Protein AF-0000000072901890 (afdb_homodimer)

Radius of gyration: 28.2 Å; Cα contacts (8 Å, |Δi|>4): 1320; chains: 2; bounding box: 68×87×71 Å

Sequence (674 aa):
MKHTIYDIARVAQVSKSTVSRVLNNQTNISDEARYRVLKAIEELDYQPNKLARALSVGFDAILIVSRSSKTTENNPFFSEIINIISTKAEEENFDVILQNSKNSKDEVKKCITKIREKMIKGIIMLSSPVNEDFFQQLDVFNIPIVVIGKVEGSYTNIYSVDTNNYQDSYELTKYLIEQGHRDIACFHSPLEYHVSIDRLEGYKGCMKDNNLPLHNDWIINSGFNVDSAFNAAKKLLLSDHRPSAVFATDDLKVLSIYKAAADIGITIPADLSIVGYSNSSFSPYLSPSLTSVEIPVKKLGDIGTDILFKKIKGDKSLVISKVVTTERIINNSVKTIMKHTIYDIARVAQVSKSTVSRVLNNQTNISDEARYRVLKAIEELDYQPNKLARALSVGFDAILIVSRSSKTTENNPFFSEIINIISTKAEEENFDVILQNSKNSKDEVKKCITKIREKMIKGIIMLSSPVNEDFFQQLDVFNIPIVVIGKVEGSYTNIYSVDTNNYQDSYELTKYLIEQGHRDIACFHSPLEYHVSIDR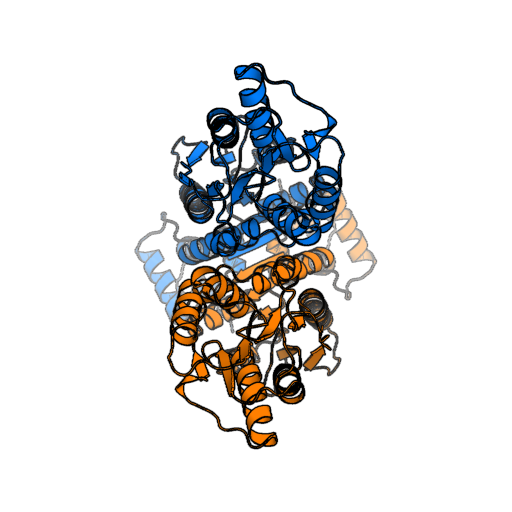LEGYKGCMKDNNLPLHNDWIINSGFNVDSAFNAAKKLLLSDHRPSAVFATDDLKVLSIYKAAADIGITIPADLSIVGYSNSSFSPYLSPSLTSVEIPVKKLGDIGTDILFKKIKGDKSLVISKVVTTERIINNSVKTI

Solvent-accessible surface area (backbone atoms only — not comparable to full-atom values): 34857 Å² total; per-residue (Å²): 132,85,62,46,64,63,51,34,10,61,70,34,69,45,50,54,67,54,40,52,35,48,76,62,67,48,78,92,57,57,69,67,57,45,49,35,38,53,50,27,30,60,75,59,63,48,65,80,47,55,48,64,45,28,67,73,74,29,37,63,21,32,34,38,38,44,63,34,63,81,58,47,55,82,42,64,66,59,41,52,32,50,50,47,35,45,53,52,32,47,76,70,67,27,44,34,33,56,42,70,27,92,42,71,68,61,38,48,53,50,51,48,49,36,47,74,39,28,49,35,51,32,37,38,28,64,57,27,52,64,73,52,62,63,53,63,70,48,42,78,40,97,44,39,31,26,26,48,25,67,70,87,75,89,60,88,28,52,30,26,30,30,60,59,42,31,59,54,29,20,51,55,47,44,49,45,40,75,31,48,51,70,47,66,27,35,43,35,44,63,74,60,28,41,66,38,44,31,28,49,46,11,38,51,50,39,35,51,77,67,75,37,82,83,51,71,88,34,58,34,75,25,49,64,42,61,67,49,19,25,54,47,33,39,53,48,70,70,38,92,81,49,48,52,27,37,40,19,68,34,44,61,45,42,49,18,39,54,35,32,27,59,75,72,69,50,46,59,18,85,62,32,17,41,36,31,32,34,39,85,77,51,47,78,61,43,82,48,38,60,20,25,39,47,61,58,50,68,58,51,25,51,52,39,46,48,52,40,51,42,41,60,73,60,52,77,72,78,78,42,69,46,73,47,86,73,51,77,44,88,51,51,12,58,54,75,96,131,86,63,45,63,62,48,35,10,60,70,32,70,48,52,56,64,55,40,51,36,50,77,63,68,48,78,94,59,56,69,66,56,45,50,35,37,53,51,28,29,60,75,58,63,46,65,81,47,54,47,65,45,28,66,74,74,29,38,62,20,33,34,39,38,45,61,34,62,81,58,45,53,83,40,64,64,60,39,52,31,50,50,48,38,47,53,52,32,45,75,70,67,27,43,34,32,56,40,70,26,92,44,71,69,61,38,47,52,52,50,50,51,35,48,74,41,28,49,36,50,31,37,39,28,63,56,26,52,64,73,53,62,62,53,63,68,48,42,78,41,99,44,38,31,25,27,47,25,68,71,88,75,90,59,88,28,52,29,27,30,29,58,58,43,32,58,53,28,20,52,53,46,45,49,45,41,75,31,49,51,68,47,66,27,35,43,35,45,64,75,59,28,41,66,38,43,32,28,50,46,12,38,51,49,37,36,52,76,68,74,40,83,83,50,73,89,33,58,35,74,24,48,63,42,61,68,49,20,26,53,47,33,40,54,48,70,69,39,92,80,50,48,52,27,37,39,19,68,34,43,61,44,42,49,18,40,54,36,34,26,61,74,72,69,50,46,59,19,85,60,33,18,41,36,31,31,34,39,86,77,51,46,79,61,42,84,50,38,60,21,25,37,46,62,58,52,66,58,52,25,52,52,40,47,48,53,39,51,42,41,61,71,61,54,77,72,78,79,41,68,45,75,48,87,73,52,78,43,87,52,52,12,57,54,76,97

Organism: NCBI:txid1402861

Nearest PDB structures (foldseek):
  2pue-assembly1_A  TM=8.279E-01  e=1.540E-29  Escherichia coli
  1jft-assembly1_A-2  TM=8.260E-01  e=2.325E-29  Escherichia coli
  1qpz-assembly1_A  TM=8.273E-01  e=9.553E-29  Escherichia coli
  5ysz-assembly1_A-2  TM=7.571E-01  e=3.651E-26  Thermobifida fusca YX
  3k4h-assembly1_A  TM=9.153E-01  e=4.001E-22  Bacillus cytotoxicus NVH 391-98

pLDDT: mean 88.38, std 10.91, range [44.84, 98.88]

Secondary structure (DSSP, 8-state):
----HHHHHHHHTS-HHHHHHHHTT-S-S-HHHHHHHHHHHHHHT----HHHHHHHH---EEEEEE--HHHHTT-HHHHHHHHHHHHHHHHTT-EEEEEE-SSHHHHHHHHHHHHHTT--SEEEES--BS-THHHHHHTTSSS-EEEES---S--SSEEEEEE-HHHHHHHHHHHHHHTT---EEEEE--TTBHHHHHHHHHHHHHHHHTT----GGGEEE--SSHHHHHHHHHHHHHSSS--SEEEESSHHHHHHHHHHHHHHTPPTTTT-EEEEEE-TTTGGG-SSPPEEEEP-HHHHHHHHHHHHHHHHTT------EEEE--EEE--SS----/----HHHHHHHHTS-HHHHHHHHTT-SSS-HHHHHHHHHHHHHHT----HHHHHHHH---EEEEEE--HHHHTT-HHHHHHHHHHHHHHHHTT-EEEEEE-SSHHHHHHHHHHHHHTT--SEEEES--BS-THHHHHHTTSSS-EEEES---S--SSEEEEEE-HHHHHHHHHHHHHHTT---EEEEE--TTBHHHHHHHHHHHHHHHHTT----GGGEEE--SSHHHHHHHHHHHHHSSS--SEEEESSHHHHHHHHHHHHHHTPPTTTT-EEEEEE-TTTGGG-SSPPEEEEP-HHHHHHHHHHHHHHHHTT------EEEE--EEE--SS----

Structure (mmCIF, N/CA/C/O backbone):
data_AF-0000000072901890-model_v1
#
loop_
_entity.id
_entity.type
_entity.pdbx_description
1 polymer 'LacI family transcriptional regulator'
#
loop_
_atom_site.group_PDB
_atom_site.id
_atom_site.type_symbol
_atom_site.label_atom_id
_atom_site.label_alt_id
_atom_site.label_comp_id
_atom_site.label_asym_id
_atom_site.label_entity_id
_atom_site.label_seq_id
_atom_site.pdbx_PDB_ins_code
_atom_site.Cartn_x
_atom_site.Cartn_y
_atom_site.Cartn_z
_atom_site.occupancy
_atom_site.B_iso_or_equiv
_atom_site.auth_seq_id
_atom_site.auth_comp_id
_atom_site.auth_asym_id
_atom_site.auth_atom_id
_atom_site.pdbx_PDB_model_num
ATOM 1 N N . MET A 1 1 ? -18.219 30.75 24.922 1 44.97 1 MET A N 1
ATOM 2 C CA . MET A 1 1 ? -17.047 31.547 24.547 1 44.97 1 MET A CA 1
ATOM 3 C C . MET A 1 1 ? -15.758 30.75 24.734 1 44.97 1 MET A C 1
ATOM 5 O O . MET A 1 1 ? -15.547 30.141 25.781 1 44.97 1 MET A O 1
ATOM 9 N N . LYS A 1 2 ? -15.023 30.359 23.641 1 60 2 LYS A N 1
ATOM 10 C CA . LYS A 1 2 ? -13.828 29.547 23.812 1 60 2 LYS A CA 1
ATOM 11 C C . LYS A 1 2 ? -12.703 30.328 24.484 1 60 2 LYS A C 1
ATOM 13 O O . LYS A 1 2 ? -12.414 31.453 24.078 1 60 2 LYS A O 1
ATOM 18 N N . HIS A 1 3 ? -12.297 29.844 25.641 1 69.19 3 HIS A N 1
ATOM 19 C CA . HIS A 1 3 ? -11.273 30.516 26.422 1 69.19 3 HIS A CA 1
ATOM 20 C C . HIS A 1 3 ? -9.953 30.578 25.656 1 69.19 3 HIS A C 1
ATOM 22 O O . HIS A 1 3 ? -9.609 29.656 24.922 1 69.19 3 HIS A O 1
ATOM 28 N N . THR A 1 4 ? -9.438 31.734 25.578 1 72.31 4 THR A N 1
ATOM 29 C CA . THR A 1 4 ? -8.148 31.969 24.938 1 72.31 4 THR A CA 1
ATOM 30 C C . THR A 1 4 ? -7.027 31.953 25.969 1 72.31 4 THR A C 1
ATOM 32 O O . THR A 1 4 ? -7.285 31.859 27.172 1 72.31 4 THR A O 1
ATOM 35 N N . ILE A 1 5 ? -5.887 32.062 25.391 1 79.56 5 ILE A N 1
ATOM 36 C CA . ILE A 1 5 ? -4.727 32.094 26.281 1 79.56 5 ILE A CA 1
ATOM 37 C C . ILE A 1 5 ? -4.816 33.344 27.172 1 79.56 5 ILE A C 1
ATOM 39 O O . ILE A 1 5 ? -4.309 33.344 28.297 1 79.56 5 ILE A O 1
ATOM 43 N N . TYR A 1 6 ? -5.508 34.344 26.688 1 80.69 6 TYR A N 1
ATOM 44 C CA . TYR A 1 6 ? -5.688 35.562 27.469 1 80.69 6 TYR A CA 1
ATOM 45 C C . TYR A 1 6 ? -6.594 35.312 28.656 1 80.69 6 TYR A C 1
ATOM 47 O O . TYR A 1 6 ? -6.348 35.844 29.75 1 80.69 6 TYR A O 1
ATOM 55 N N . ASP A 1 7 ? -7.504 34.469 28.406 1 84.06 7 ASP A N 1
ATOM 56 C CA . ASP A 1 7 ? -8.414 34.156 29.5 1 84.06 7 ASP A CA 1
ATOM 57 C C . ASP A 1 7 ? -7.695 33.344 30.594 1 84.06 7 ASP A C 1
ATOM 59 O O . ASP A 1 7 ? -7.918 33.594 31.781 1 84.06 7 ASP A O 1
ATOM 63 N N . ILE A 1 8 ? -6.883 32.469 30.094 1 86.5 8 ILE A N 1
ATOM 64 C CA . ILE A 1 8 ? -6.082 31.719 31.047 1 86.5 8 ILE A CA 1
ATOM 65 C C . ILE A 1 8 ? -5.18 32.656 31.844 1 86.5 8 ILE A C 1
ATOM 67 O O . ILE A 1 8 ? -5.07 32.531 33.062 1 86.5 8 ILE A O 1
ATOM 71 N N . ALA A 1 9 ? -4.594 33.531 31.141 1 89.56 9 ALA A N 1
ATOM 72 C CA . ALA A 1 9 ? -3.693 34.5 31.781 1 89.56 9 ALA A CA 1
ATOM 73 C C . ALA A 1 9 ? -4.426 35.312 32.844 1 89.56 9 ALA A C 1
ATOM 75 O O . ALA A 1 9 ? -3.902 35.531 33.938 1 89.56 9 ALA A O 1
ATOM 76 N N . ARG A 1 10 ? -5.516 35.719 32.531 1 88.44 10 ARG A N 1
ATOM 77 C CA . ARG A 1 10 ? -6.336 36.5 33.438 1 88.44 10 ARG A CA 1
ATOM 78 C C . ARG A 1 10 ? -6.715 35.719 34.656 1 88.44 10 ARG A C 1
ATOM 80 O O . ARG A 1 10 ? -6.531 36.188 35.781 1 88.44 10 ARG A O 1
ATOM 87 N N . VAL A 1 11 ? -7.164 34.531 34.438 1 89.81 11 VAL A N 1
ATOM 88 C CA . VAL A 1 11 ? -7.641 33.688 35.531 1 89.81 11 VAL A CA 1
ATOM 89 C C . VAL A 1 11 ? -6.461 33.25 36.406 1 89.81 11 VAL A C 1
ATOM 91 O O . VAL A 1 11 ? -6.574 33.219 37.625 1 89.81 11 VAL A O 1
ATOM 94 N N . ALA A 1 12 ? -5.414 32.969 35.781 1 91.31 12 ALA A N 1
ATOM 95 C CA . ALA A 1 12 ? -4.219 32.5 36.469 1 91.31 12 ALA A CA 1
ATOM 96 C C . ALA A 1 12 ? -3.41 33.656 37.031 1 91.31 12 ALA A C 1
ATOM 98 O O . ALA A 1 12 ? -2.479 33.469 37.812 1 91.31 12 ALA A O 1
ATOM 99 N N . GLN A 1 13 ? -3.717 34.844 36.656 1 91.12 13 GLN A N 1
ATOM 100 C CA . GLN A 1 13 ? -3.029 36.062 37.062 1 91.12 13 GLN A CA 1
ATOM 101 C C . GLN A 1 13 ? -1.547 36 36.688 1 91.12 13 GLN A C 1
ATOM 103 O O . GLN A 1 13 ? -0.691 36.312 37.531 1 91.12 13 GLN A O 1
ATOM 108 N N . VAL A 1 14 ? -1.318 35.562 35.562 1 91.56 14 VAL A N 1
ATOM 109 C CA . VAL A 1 14 ? 0.028 35.562 35 1 91.56 14 VAL A CA 1
ATOM 110 C C . VAL A 1 14 ? 0.013 36.188 33.594 1 91.56 14 VAL A C 1
ATOM 112 O O . VAL A 1 14 ? -1.052 36.531 33.062 1 91.56 14 VAL A O 1
ATOM 115 N N . SER A 1 15 ? 1.17 36.5 33.125 1 85.62 15 SER A N 1
ATOM 116 C CA . SER A 1 15 ? 1.268 37.031 31.781 1 85.62 15 SER A CA 1
ATOM 117 C C . SER A 1 15 ? 0.903 36 30.734 1 85.62 15 SER A C 1
ATOM 119 O O . SER A 1 15 ? 0.959 34.781 31 1 85.62 15 SER A O 1
ATOM 121 N N . LYS A 1 16 ? 0.513 36.438 29.531 1 84.94 16 LYS A N 1
ATOM 122 C CA . LYS A 1 16 ? 0.258 35.562 28.391 1 84.94 16 LYS A CA 1
ATOM 123 C C . LYS A 1 16 ? 1.483 34.688 28.078 1 84.94 16 LYS A C 1
ATOM 125 O O . LYS A 1 16 ? 1.354 33.531 27.734 1 84.94 16 LYS A O 1
ATOM 130 N N . SER A 1 17 ? 2.633 35.344 28.312 1 80.56 17 SER A N 1
ATOM 131 C CA . SER A 1 17 ? 3.889 34.656 28.047 1 80.56 17 SER A CA 1
ATOM 132 C C . SER A 1 17 ? 4.082 33.469 29.016 1 80.56 17 SER A C 1
ATOM 134 O O . SER A 1 17 ? 4.543 32.406 28.625 1 80.56 17 SER A O 1
ATOM 136 N N . THR A 1 18 ? 3.713 33.719 30.172 1 84.38 18 THR A N 1
ATOM 137 C CA . THR A 1 18 ? 3.818 32.656 31.188 1 84.38 18 THR A CA 1
ATOM 138 C C . THR A 1 18 ? 2.873 31.516 30.859 1 84.38 18 THR A C 1
ATOM 140 O O . THR A 1 18 ? 3.25 30.344 30.984 1 84.38 18 THR A O 1
ATOM 143 N N . VAL A 1 19 ? 1.652 31.859 30.375 1 83.12 19 VAL A N 1
ATOM 144 C CA . VAL A 1 19 ? 0.687 30.828 29.984 1 83.12 19 VAL A CA 1
ATOM 145 C C . VAL A 1 19 ? 1.245 30.016 28.828 1 83.12 19 VAL A C 1
ATOM 147 O O . VAL A 1 19 ? 1.2 28.781 28.859 1 83.12 19 VAL A O 1
ATOM 150 N N . SER A 1 20 ? 1.784 30.672 27.922 1 75.94 20 SER A N 1
ATOM 151 C CA . SER A 1 20 ? 2.357 30.016 26.75 1 75.94 20 SER A CA 1
ATOM 152 C C . SER A 1 20 ? 3.486 29.078 27.156 1 75.94 20 SER A C 1
ATOM 154 O O . SER A 1 20 ? 3.561 27.938 26.656 1 75.94 20 SER A O 1
ATOM 156 N N . ARG A 1 21 ? 4.258 29.547 28.047 1 77 21 ARG A N 1
ATOM 157 C CA . ARG A 1 21 ? 5.395 28.75 28.5 1 77 21 ARG A CA 1
ATOM 158 C C . ARG A 1 21 ? 4.922 27.5 29.234 1 77 21 ARG A C 1
ATOM 160 O O . ARG A 1 21 ? 5.492 26.422 29.062 1 77 21 ARG A O 1
ATOM 167 N N . VAL A 1 22 ? 3.916 27.641 29.953 1 78.5 22 VAL A N 1
ATOM 168 C CA . VAL A 1 22 ? 3.365 26.5 30.703 1 78.5 22 VAL A CA 1
ATOM 169 C C . VAL A 1 22 ? 2.736 25.5 29.734 1 78.5 22 VAL A C 1
ATOM 171 O O . VAL A 1 22 ? 2.961 24.297 29.844 1 78.5 22 VAL A O 1
ATOM 174 N N . LEU A 1 23 ? 2.053 26.047 28.766 1 74.12 23 LEU A N 1
ATOM 175 C CA . LEU A 1 23 ? 1.353 25.203 27.797 1 74.12 23 LEU A CA 1
ATOM 176 C C . LEU A 1 23 ? 2.34 24.438 26.922 1 74.12 23 LEU A C 1
ATOM 178 O O . LEU A 1 23 ? 2.035 23.344 26.453 1 74.12 23 LEU A O 1
ATOM 182 N N . ASN A 1 24 ? 3.518 25.016 26.891 1 68 24 ASN A N 1
ATOM 183 C CA . ASN A 1 24 ? 4.555 24.406 26.062 1 68 24 ASN A CA 1
ATOM 184 C C . ASN A 1 24 ? 5.57 23.641 26.906 1 68 24 ASN A C 1
ATOM 186 O O . ASN A 1 24 ? 6.664 23.328 26.438 1 68 24 ASN A O 1
ATOM 190 N N . ASN A 1 25 ? 5.223 23.406 28.016 1 67.62 25 ASN A N 1
ATOM 191 C CA . ASN A 1 25 ? 6.012 22.656 28.984 1 67.62 25 ASN A CA 1
ATOM 192 C C . ASN A 1 25 ? 7.438 23.188 29.094 1 67.62 25 ASN A C 1
ATOM 194 O O . ASN A 1 25 ? 8.398 22.422 29.125 1 67.62 25 ASN A O 1
ATOM 198 N N . GLN A 1 26 ? 7.496 24.406 29.047 1 66.44 26 GLN A N 1
ATOM 199 C CA . GLN A 1 26 ? 8.805 25.016 29.234 1 66.44 26 GLN A CA 1
ATOM 200 C C . GLN A 1 26 ? 9.211 25.016 30.703 1 66.44 26 GLN A C 1
ATOM 202 O O . GLN A 1 26 ? 8.352 25.047 31.594 1 66.44 26 GLN A O 1
ATOM 207 N N . THR A 1 27 ? 10.484 24.828 31 1 70.06 27 THR A N 1
ATOM 208 C CA . THR A 1 27 ? 10.977 24.562 32.344 1 70.06 27 THR A CA 1
ATOM 209 C C . THR A 1 27 ? 11.25 25.875 33.094 1 70.06 27 THR A C 1
ATOM 211 O O . THR A 1 27 ? 11.383 25.875 34.312 1 70.06 27 THR A O 1
ATOM 214 N N . ASN A 1 28 ? 11.359 26.938 32.562 1 74.69 28 ASN A N 1
ATOM 215 C CA . ASN A 1 28 ? 11.75 28.172 33.25 1 74.69 28 ASN A CA 1
ATOM 216 C C . ASN A 1 28 ? 10.539 28.906 33.812 1 74.69 28 ASN A C 1
ATOM 218 O O . ASN A 1 28 ? 10.336 30.094 33.531 1 74.69 28 ASN A O 1
ATOM 222 N N . ILE A 1 29 ? 9.695 28.156 34.562 1 79.06 29 ILE A N 1
ATOM 223 C CA . ILE A 1 29 ? 8.5 28.75 35.156 1 79.06 29 ILE A CA 1
ATOM 224 C C . ILE A 1 29 ? 8.367 28.266 36.594 1 79.06 29 ILE A C 1
ATOM 226 O O . ILE A 1 29 ? 8.688 27.125 36.906 1 79.06 29 ILE A O 1
ATOM 230 N N . SER A 1 30 ? 8.133 29.219 37.531 1 85.12 30 SER A N 1
ATOM 231 C CA . SER A 1 30 ? 7.961 28.875 38.938 1 85.12 30 SER A CA 1
ATOM 232 C C . SER A 1 30 ? 6.848 27.844 39.125 1 85.12 30 SER A C 1
ATOM 234 O O . SER A 1 30 ? 5.879 27.828 38.344 1 85.12 30 SER A O 1
ATOM 236 N N . ASP A 1 31 ? 7.047 27 40.062 1 83.12 31 ASP A N 1
ATOM 237 C CA . ASP A 1 31 ? 6.059 25.969 40.375 1 83.12 31 ASP A CA 1
ATOM 238 C C . ASP A 1 31 ? 4.691 26.594 40.656 1 83.12 31 ASP A C 1
ATOM 240 O O . ASP A 1 31 ? 3.662 26.031 40.281 1 83.12 31 ASP A O 1
ATOM 244 N N . GLU A 1 32 ? 4.746 27.672 41.344 1 87.06 32 GLU A N 1
ATOM 245 C CA . GLU A 1 32 ? 3.508 28.359 41.719 1 87.06 32 GLU A CA 1
ATOM 246 C C . GLU A 1 32 ? 2.762 28.828 40.469 1 87.06 32 GLU A C 1
ATOM 248 O O . GLU A 1 32 ? 1.551 28.625 40.344 1 87.06 32 GLU A O 1
ATOM 253 N N . ALA A 1 33 ? 3.426 29.422 39.594 1 88.19 33 ALA A N 1
ATOM 254 C CA . ALA A 1 33 ? 2.822 29.906 38.344 1 88.19 33 ALA A CA 1
ATOM 255 C C . ALA A 1 33 ? 2.293 28.766 37.5 1 88.19 33 ALA A C 1
ATOM 257 O O . ALA A 1 33 ? 1.194 28.844 36.938 1 88.19 33 ALA A O 1
ATOM 258 N N . ARG A 1 34 ? 3.053 27.75 37.344 1 87.56 34 ARG A N 1
ATOM 259 C CA . ARG A 1 34 ? 2.637 26.562 36.594 1 87.56 34 ARG A CA 1
ATOM 260 C C . ARG A 1 34 ? 1.329 26 37.156 1 87.56 34 ARG A C 1
ATOM 262 O O . ARG A 1 34 ? 0.415 25.672 36.375 1 87.56 34 ARG A O 1
ATOM 269 N N . TYR A 1 35 ? 1.343 25.922 38.469 1 86.88 35 TYR A N 1
ATOM 270 C CA . TYR A 1 35 ? 0.149 25.406 39.125 1 86.88 35 TYR A CA 1
ATOM 271 C C . TYR A 1 35 ? -1.066 26.266 38.812 1 86.88 35 TYR A C 1
ATOM 273 O O . TYR A 1 35 ? -2.131 25.734 38.469 1 86.88 35 TYR A O 1
ATOM 281 N N . ARG A 1 36 ? -0.991 27.531 38.938 1 88.69 36 ARG A N 1
ATOM 282 C CA . ARG A 1 36 ? -2.104 28.453 38.688 1 88.69 36 ARG A CA 1
ATOM 283 C C . ARG A 1 36 ? -2.586 28.328 37.25 1 88.69 36 ARG A C 1
ATOM 285 O O . ARG A 1 36 ? -3.789 28.359 36.969 1 88.69 36 ARG A O 1
ATOM 292 N N . VAL A 1 37 ? -1.616 28.219 36.312 1 88.62 37 VAL A N 1
ATOM 293 C CA . VAL A 1 37 ? -1.957 28.109 34.906 1 88.62 37 VAL A CA 1
ATOM 294 C C . VAL A 1 37 ? -2.691 26.797 34.656 1 88.62 37 VAL A C 1
ATOM 296 O O . VAL A 1 37 ? -3.73 26.781 34 1 88.62 37 VAL A O 1
ATOM 299 N N . LEU A 1 38 ? -2.172 25.766 35.156 1 84.5 38 LEU A N 1
ATOM 300 C CA . LEU A 1 38 ? -2.793 24.469 34.969 1 84.5 38 LEU A CA 1
ATOM 301 C C . LEU A 1 38 ? -4.191 24.422 35.562 1 84.5 38 LEU A C 1
ATOM 303 O O . LEU A 1 38 ? -5.109 23.844 35 1 84.5 38 LEU A O 1
ATOM 307 N N . LYS A 1 39 ? -4.348 25 36.781 1 84.94 39 LYS A N 1
ATOM 308 C CA . LYS A 1 39 ? -5.652 25.094 37.406 1 84.94 39 LYS A CA 1
ATOM 309 C C . LYS A 1 39 ? -6.633 25.906 36.562 1 84.94 39 LYS A C 1
ATOM 311 O O . LYS A 1 39 ? -7.801 25.531 36.438 1 84.94 39 LYS A O 1
ATOM 316 N N . ALA A 1 40 ? -6.184 26.953 36 1 86.94 40 ALA A N 1
ATOM 317 C CA . ALA A 1 40 ? -7.012 27.797 35.125 1 86.94 40 ALA A CA 1
ATOM 318 C C . ALA A 1 40 ? -7.426 27.031 33.875 1 86.94 40 ALA A C 1
ATOM 320 O O . ALA A 1 40 ? -8.562 27.172 33.406 1 86.94 40 ALA A O 1
ATOM 321 N N . ILE A 1 41 ? -6.477 26.312 33.344 1 80.12 41 ILE A N 1
ATOM 322 C CA . ILE A 1 41 ? -6.75 25.5 32.156 1 80.12 41 ILE A CA 1
ATOM 323 C C . ILE A 1 41 ? -7.879 24.516 32.469 1 80.12 41 ILE A C 1
ATOM 325 O O . ILE A 1 41 ? -8.805 24.344 31.656 1 80.12 41 ILE A O 1
ATOM 329 N N . GLU A 1 42 ? -7.809 23.906 33.562 1 79.06 42 GLU A N 1
ATOM 330 C CA . GLU A 1 42 ? -8.828 22.969 34 1 79.06 42 GLU A CA 1
ATOM 331 C C . GLU A 1 42 ? -10.164 23.672 34.25 1 79.06 42 GLU A C 1
ATOM 333 O O . GLU A 1 42 ? -11.211 23.188 33.781 1 79.06 42 GLU A O 1
ATOM 338 N N . GLU A 1 43 ? -10.07 24.75 34.969 1 81 43 GLU A N 1
ATOM 339 C CA . GLU A 1 43 ? -11.266 25.516 35.312 1 81 43 GLU A CA 1
ATOM 340 C C . GLU A 1 43 ? -12 26 34.094 1 81 43 GLU A C 1
ATOM 342 O O . GLU A 1 43 ? -13.234 26 34.031 1 81 43 GLU A O 1
ATOM 347 N N . LEU A 1 44 ? -11.148 26.359 33.125 1 81.69 44 LEU A N 1
ATOM 348 C CA . LEU A 1 44 ? -11.734 26.938 31.938 1 81.69 44 LEU A CA 1
ATOM 349 C C . LEU A 1 44 ? -11.992 25.875 30.875 1 81.69 44 LEU A C 1
ATOM 351 O O . LEU A 1 44 ? -12.547 26.172 29.812 1 81.69 44 LEU A O 1
ATOM 355 N N . ASP A 1 45 ? -11.57 24.672 31.25 1 76.5 45 ASP A N 1
ATOM 356 C CA . ASP A 1 45 ? -11.609 23.594 30.281 1 76.5 45 ASP A CA 1
ATOM 357 C C . ASP A 1 45 ? -10.953 24.016 28.969 1 76.5 45 ASP A C 1
ATOM 359 O O . ASP A 1 45 ? -11.531 23.844 27.891 1 76.5 45 ASP A O 1
ATOM 363 N N . TYR A 1 46 ? -9.859 24.734 29.281 1 65.62 46 TYR A N 1
ATOM 364 C CA . TYR A 1 46 ? -9.133 25.281 28.141 1 65.62 46 TYR A CA 1
ATOM 365 C C . TYR A 1 46 ? -8.43 24.172 27.359 1 65.62 46 TYR A C 1
ATOM 367 O O . TYR A 1 46 ? -7.707 23.359 27.938 1 65.62 46 TYR A O 1
ATOM 375 N N . GLN A 1 47 ? -8.781 24.062 26.172 1 58.94 47 GLN A N 1
ATOM 376 C CA . GLN A 1 47 ? -8.039 23.203 25.25 1 58.94 47 GLN A CA 1
ATOM 377 C C . GLN A 1 47 ? -7.184 24.031 24.281 1 58.94 47 GLN A C 1
ATOM 379 O O . GLN A 1 47 ? -7.703 24.875 23.562 1 58.94 47 GLN A O 1
ATOM 384 N N . PRO A 1 48 ? -5.871 24.031 24.594 1 54.72 48 PRO A N 1
ATOM 385 C CA . PRO A 1 48 ? -5.016 24.797 23.688 1 54.72 48 PRO A CA 1
ATOM 386 C C . PRO A 1 48 ? -5.301 24.5 22.219 1 54.72 48 PRO A C 1
ATOM 388 O O . PRO A 1 48 ? -5.52 23.344 21.844 1 54.72 48 PRO A O 1
ATOM 391 N N . ASN A 1 49 ? -5.719 25.516 21.562 1 53.12 49 ASN A N 1
ATOM 392 C CA . ASN A 1 49 ? -5.863 25.328 20.125 1 53.12 49 ASN A CA 1
ATOM 393 C C . ASN A 1 49 ? -4.543 24.938 19.469 1 53.12 49 ASN A C 1
ATOM 395 O O . ASN A 1 49 ? -3.504 25.547 19.734 1 53.12 49 ASN A O 1
ATOM 399 N N . LYS A 1 50 ? -4.383 23.688 19.125 1 52.12 50 LYS A N 1
ATOM 400 C CA . LYS A 1 50 ? -3.16 23.219 18.469 1 52.12 50 LYS A CA 1
ATOM 401 C C . LYS A 1 50 ? -2.639 24.266 17.484 1 52.12 50 LYS A C 1
ATOM 403 O O . LYS A 1 50 ? -1.426 24.406 17.312 1 52.12 50 LYS A O 1
ATOM 408 N N . LEU A 1 51 ? -3.553 25 16.891 1 53.5 51 LEU A N 1
ATOM 409 C CA . LEU A 1 51 ? -3.123 26.016 15.945 1 53.5 51 LEU A CA 1
ATOM 410 C C . LEU A 1 51 ? -2.316 27.109 16.641 1 53.5 51 LEU A C 1
ATOM 412 O O . LEU A 1 51 ? -1.301 27.562 16.125 1 53.5 51 LEU A O 1
ATOM 416 N N . ALA A 1 52 ? -2.805 27.547 17.766 1 54.25 52 ALA A N 1
ATOM 417 C CA . ALA A 1 52 ? -2.078 28.547 18.531 1 54.25 52 ALA A CA 1
ATOM 418 C C . ALA A 1 52 ? -0.758 28 19.062 1 54.25 52 ALA A C 1
ATOM 420 O O . ALA A 1 52 ? 0.266 28.688 19.047 1 54.25 52 ALA A O 1
ATOM 421 N N . ARG A 1 53 ? -0.809 26.766 19.484 1 52.44 53 ARG A N 1
ATOM 422 C CA . ARG A 1 53 ? 0.409 26.109 19.938 1 52.44 53 ARG A CA 1
ATOM 423 C C . ARG A 1 53 ? 1.369 25.875 18.781 1 52.44 53 ARG A C 1
ATOM 425 O O . ARG A 1 53 ? 2.586 25.984 18.938 1 52.44 53 ARG A O 1
ATOM 432 N N . ALA A 1 54 ? 0.688 25.391 17.719 1 54.66 54 ALA A N 1
ATOM 433 C CA . ALA A 1 54 ? 1.509 25.156 16.531 1 54.66 54 ALA A CA 1
ATOM 434 C C . ALA A 1 54 ? 2.277 26.422 16.141 1 54.66 54 ALA A C 1
ATOM 436 O O . ALA A 1 54 ? 3.4 26.328 15.633 1 54.66 54 ALA A O 1
ATOM 437 N N . LEU A 1 55 ? 1.754 27.578 16.453 1 51.88 55 LEU A N 1
ATOM 438 C CA . LEU A 1 55 ? 2.42 28.844 16.172 1 51.88 55 LEU A CA 1
ATOM 439 C C . LEU A 1 55 ? 3.678 28.984 17.031 1 51.88 55 LEU A C 1
ATOM 441 O O . LEU A 1 55 ? 4.652 29.609 16.609 1 51.88 55 LEU A O 1
ATOM 445 N N . SER A 1 56 ? 3.631 28.344 18.172 1 50.88 56 SER A N 1
ATOM 446 C CA . SER A 1 56 ? 4.812 28.547 19.016 1 50.88 56 SER A CA 1
ATOM 447 C C . SER A 1 56 ? 5.75 27.344 18.922 1 50.88 56 SER A C 1
ATOM 449 O O . SER A 1 56 ? 6.973 27.5 18.859 1 50.88 56 SER A O 1
ATOM 451 N N . VAL A 1 57 ? 5.191 26.125 18.891 1 55.69 57 VAL A N 1
ATOM 452 C CA . VAL A 1 57 ? 6.047 24.953 19.047 1 55.69 57 VAL A CA 1
ATOM 453 C C . VAL A 1 57 ? 6.027 24.109 17.766 1 55.69 57 VAL A C 1
ATOM 455 O O . VAL A 1 57 ? 6.875 23.25 17.578 1 55.69 57 VAL A O 1
ATOM 458 N N . GLY A 1 58 ? 5.309 24.484 16.844 1 65.12 58 GLY A N 1
ATOM 459 C CA . GLY A 1 58 ? 5.215 23.734 15.609 1 65.12 58 GLY A CA 1
ATOM 460 C C . GLY A 1 58 ? 4.293 22.531 15.711 1 65.12 58 GLY A C 1
ATOM 461 O O . GLY A 1 58 ? 3.727 22.266 16.781 1 65.12 58 GLY A O 1
ATOM 462 N N . PHE A 1 59 ? 4.02 21.828 14.617 1 75.38 59 PHE A N 1
ATOM 463 C CA . PHE A 1 59 ? 3.137 20.672 14.539 1 75.38 59 PHE A CA 1
ATOM 464 C C . PHE A 1 59 ? 3.918 19.391 14.758 1 75.38 59 PHE A C 1
ATOM 466 O O . PHE A 1 59 ? 5.062 19.266 14.312 1 75.38 59 PHE A O 1
ATOM 473 N N . ASP A 1 60 ? 3.301 18.516 15.602 1 86 60 ASP A N 1
ATOM 474 C CA . ASP A 1 60 ? 3.889 17.188 15.75 1 86 60 ASP A CA 1
ATOM 475 C C . ASP A 1 60 ? 3.525 16.297 14.57 1 86 60 ASP A C 1
ATOM 477 O O . ASP A 1 60 ? 2.615 15.469 14.664 1 86 60 ASP A O 1
ATOM 481 N N . ALA A 1 61 ? 4.246 16.562 13.516 1 90.88 61 ALA A N 1
ATOM 482 C CA . ALA A 1 61 ? 4.023 15.812 12.281 1 90.88 61 ALA A CA 1
ATOM 483 C C . ALA A 1 61 ? 5.348 15.477 11.594 1 90.88 61 ALA A C 1
ATOM 485 O O . ALA A 1 61 ? 6.352 16.156 11.812 1 90.88 61 ALA A O 1
ATOM 486 N N . ILE A 1 62 ? 5.289 14.391 10.906 1 95.44 62 ILE A N 1
ATOM 487 C CA . ILE A 1 62 ? 6.41 14.062 10.031 1 95.44 62 ILE A CA 1
ATOM 488 C C . ILE A 1 62 ? 5.922 13.945 8.594 1 95.44 62 ILE A C 1
ATOM 490 O O . ILE A 1 62 ? 4.727 13.773 8.344 1 95.44 62 ILE A O 1
ATOM 494 N N . LEU A 1 63 ? 6.898 14.094 7.711 1 94.38 63 LEU A N 1
ATOM 495 C CA . LEU A 1 63 ? 6.613 13.992 6.281 1 94.38 63 LEU A CA 1
ATOM 496 C C . LEU A 1 63 ? 7.203 12.719 5.695 1 94.38 63 LEU A C 1
ATOM 498 O O . LEU A 1 63 ? 8.359 12.383 5.961 1 94.38 63 LEU A O 1
ATOM 502 N N . ILE A 1 64 ? 6.352 11.992 5.035 1 93.25 64 ILE A N 1
ATOM 503 C CA . ILE A 1 64 ? 6.852 10.891 4.227 1 93.25 64 ILE A CA 1
ATOM 504 C C . ILE A 1 64 ? 6.902 11.305 2.76 1 93.25 64 ILE A C 1
ATOM 506 O O . ILE A 1 64 ? 5.887 11.695 2.182 1 93.25 64 ILE A O 1
ATOM 510 N N . VAL A 1 65 ? 8.062 11.211 2.223 1 86.94 65 VAL A N 1
ATOM 511 C CA . VAL A 1 65 ? 8.25 11.531 0.812 1 86.94 65 VAL A CA 1
ATOM 512 C C . VAL A 1 65 ? 8.453 10.25 0.011 1 86.94 65 VAL A C 1
ATOM 514 O O . VAL A 1 65 ? 9.383 9.484 0.278 1 86.94 65 VAL A O 1
ATOM 517 N N . SER A 1 66 ? 7.539 10.117 -0.878 1 82.69 66 SER A N 1
ATOM 518 C CA . SER A 1 66 ? 7.617 8.945 -1.75 1 82.69 66 SER A CA 1
ATOM 519 C C . SER A 1 66 ? 7.941 9.352 -3.184 1 82.69 66 SER A C 1
ATOM 521 O O . SER A 1 66 ? 8.102 10.539 -3.48 1 82.69 66 SER A O 1
ATOM 523 N N . ARG A 1 67 ? 8.172 8.328 -4.035 1 77.12 67 ARG A N 1
ATOM 524 C CA . ARG A 1 67 ? 8.336 8.516 -5.473 1 77.12 67 ARG A CA 1
ATOM 525 C C . ARG A 1 67 ? 7.004 8.844 -6.141 1 77.12 67 ARG A C 1
ATOM 527 O O . ARG A 1 67 ? 5.969 8.898 -5.473 1 77.12 67 ARG A O 1
ATOM 534 N N . SER A 1 68 ? 7.281 9.148 -7.379 1 73.88 68 SER A N 1
ATOM 535 C CA . SER A 1 68 ? 6.062 9.398 -8.141 1 73.88 68 SER A CA 1
ATOM 536 C C . SER A 1 68 ? 5.16 8.172 -8.156 1 73.88 68 SER A C 1
ATOM 538 O O . SER A 1 68 ? 5.648 7.039 -8.195 1 73.88 68 SER A O 1
ATOM 540 N N . SER A 1 69 ? 3.883 8.469 -8.188 1 68.5 69 SER A N 1
ATOM 541 C CA . SER A 1 69 ? 2.904 7.387 -8.211 1 68.5 69 SER A CA 1
ATOM 542 C C . SER A 1 69 ? 3.119 6.473 -9.414 1 68.5 69 SER A C 1
ATOM 544 O O . SER A 1 69 ? 2.867 5.27 -9.336 1 68.5 69 SER A O 1
ATOM 546 N N . LYS A 1 70 ? 3.607 7.012 -10.383 1 70.44 70 LYS A N 1
ATOM 547 C CA . LYS A 1 70 ? 3.844 6.234 -11.602 1 70.44 70 LYS A CA 1
ATOM 548 C C . LYS A 1 70 ? 4.906 5.164 -11.367 1 70.44 70 LYS A C 1
ATOM 550 O O . LYS A 1 70 ? 4.875 4.102 -11.992 1 70.44 70 LYS A O 1
ATOM 555 N N . THR A 1 71 ? 5.703 5.418 -10.445 1 74.56 71 THR A N 1
ATOM 556 C CA . THR A 1 71 ? 6.824 4.512 -10.219 1 74.56 71 THR A CA 1
ATOM 557 C C . THR A 1 71 ? 6.52 3.557 -9.07 1 74.56 71 THR A C 1
ATOM 559 O O . THR A 1 71 ? 7.172 2.52 -8.93 1 74.56 71 THR A O 1
ATOM 562 N N . THR A 1 72 ? 5.5 3.941 -8.305 1 76.25 72 THR A N 1
ATOM 563 C CA . THR A 1 72 ? 5.301 3.141 -7.105 1 76.25 72 THR A CA 1
ATOM 564 C C . THR A 1 72 ? 4.02 2.314 -7.211 1 76.25 72 THR A C 1
ATOM 566 O O . THR A 1 72 ? 3.709 1.526 -6.316 1 76.25 72 THR A O 1
ATOM 569 N N . GLU A 1 73 ? 3.404 2.514 -8.312 1 72.5 73 GLU A N 1
ATOM 570 C CA . GLU A 1 73 ? 2.109 1.856 -8.461 1 72.5 73 GLU A CA 1
ATOM 571 C C . GLU A 1 73 ? 2.246 0.34 -8.359 1 72.5 73 GLU A C 1
ATOM 573 O O . GLU A 1 73 ? 3.127 -0.251 -8.992 1 72.5 73 GLU A O 1
ATOM 578 N N . ASN A 1 74 ? 1.431 -0.278 -7.504 1 71.81 74 ASN A N 1
ATOM 579 C CA . ASN A 1 74 ? 1.309 -1.725 -7.363 1 71.81 74 ASN A CA 1
ATOM 580 C C . ASN A 1 74 ? 2.566 -2.336 -6.754 1 71.81 74 ASN A C 1
ATOM 582 O O . ASN A 1 74 ? 2.797 -3.541 -6.871 1 71.81 74 ASN A O 1
ATOM 586 N N . ASN A 1 75 ? 3.443 -1.514 -6.234 1 78.38 75 ASN A N 1
ATOM 587 C CA . ASN A 1 75 ? 4.594 -2.025 -5.496 1 78.38 75 ASN A CA 1
ATOM 588 C C . ASN A 1 75 ? 4.301 -2.125 -4 1 78.38 75 ASN A C 1
ATOM 590 O O . ASN A 1 75 ? 4.152 -1.106 -3.324 1 78.38 75 ASN A O 1
ATOM 594 N N . PRO A 1 76 ? 4.246 -3.291 -3.5 1 76.44 76 PRO A N 1
ATOM 595 C CA . PRO A 1 76 ? 3.816 -3.488 -2.115 1 76.44 76 PRO A CA 1
ATOM 596 C C . PRO A 1 76 ? 4.793 -2.893 -1.103 1 76.44 76 PRO A C 1
ATOM 598 O O . PRO A 1 76 ? 4.418 -2.625 0.041 1 76.44 76 PRO A O 1
ATOM 601 N N . PHE A 1 77 ? 6.004 -2.668 -1.51 1 82.06 77 PHE A N 1
ATOM 602 C CA . PHE A 1 77 ? 7 -2.111 -0.601 1 82.06 77 PHE A CA 1
ATOM 603 C C . PHE A 1 77 ? 6.512 -0.794 -0.008 1 82.06 77 PHE A C 1
ATOM 605 O O . PHE A 1 77 ? 6.539 -0.608 1.211 1 82.06 77 PHE A O 1
ATOM 612 N N . PHE A 1 78 ? 6.02 0.004 -0.797 1 83.5 78 PHE A N 1
ATOM 613 C CA . PHE A 1 78 ? 5.695 1.368 -0.396 1 83.5 78 PHE A CA 1
ATOM 614 C C . PHE A 1 78 ? 4.473 1.39 0.514 1 83.5 78 PHE A C 1
ATOM 616 O O . PHE A 1 78 ? 4.445 2.115 1.509 1 83.5 78 PHE A O 1
ATOM 623 N N . SER A 1 79 ? 3.584 0.613 0.214 1 79.38 79 SER A N 1
ATOM 624 C CA . SER A 1 79 ? 2.396 0.556 1.06 1 79.38 79 SER A CA 1
ATOM 625 C C . SER A 1 79 ? 2.727 0.003 2.441 1 79.38 79 SER A C 1
ATOM 627 O O . SER A 1 79 ? 2.244 0.517 3.453 1 79.38 79 SER A O 1
ATOM 629 N N . GLU A 1 80 ? 3.494 -0.997 2.412 1 84.25 80 GLU A N 1
ATOM 630 C CA . GLU A 1 80 ? 3.84 -1.652 3.67 1 84.25 80 GLU A CA 1
ATOM 631 C C . GLU A 1 80 ? 4.668 -0.732 4.562 1 84.25 80 GLU A C 1
ATOM 633 O O . GLU A 1 80 ? 4.398 -0.611 5.758 1 84.25 80 GLU A O 1
ATOM 638 N N . ILE A 1 81 ? 5.594 -0.116 3.977 1 90.62 81 ILE A N 1
ATOM 639 C CA . ILE A 1 81 ? 6.5 0.683 4.793 1 90.62 81 ILE A CA 1
ATOM 640 C C . ILE A 1 81 ? 5.777 1.93 5.297 1 90.62 81 ILE A C 1
ATOM 642 O O . ILE A 1 81 ? 6.027 2.393 6.414 1 90.62 81 ILE A O 1
ATOM 646 N N . ILE A 1 82 ? 4.895 2.488 4.516 1 89.75 82 ILE A N 1
ATOM 647 C CA . ILE A 1 82 ? 4.109 3.639 4.945 1 89.75 82 ILE A CA 1
ATOM 648 C C . ILE A 1 82 ? 3.242 3.254 6.145 1 89.75 82 ILE A C 1
ATOM 650 O O . ILE A 1 82 ? 3.125 4.02 7.105 1 89.75 82 ILE A O 1
ATOM 654 N N . ASN A 1 83 ? 2.717 2.098 6.082 1 85.75 83 ASN A N 1
ATOM 655 C CA . ASN A 1 83 ? 1.907 1.612 7.195 1 85.75 83 ASN A CA 1
ATOM 656 C C . ASN A 1 83 ? 2.736 1.465 8.469 1 85.75 83 ASN A C 1
ATOM 658 O O . ASN A 1 83 ? 2.277 1.815 9.555 1 85.75 83 ASN A O 1
ATOM 662 N N . ILE A 1 84 ? 3.857 0.956 8.328 1 89.69 84 ILE A N 1
ATOM 663 C CA . ILE A 1 84 ? 4.758 0.752 9.461 1 89.69 84 ILE A CA 1
ATOM 664 C C . ILE A 1 84 ? 5.129 2.102 10.07 1 89.69 84 ILE A C 1
ATOM 666 O O . ILE A 1 84 ? 5.031 2.287 11.289 1 89.69 84 ILE A O 1
ATOM 670 N N . ILE A 1 85 ? 5.48 3.008 9.219 1 93.94 85 ILE A N 1
ATOM 671 C CA . ILE A 1 85 ? 5.879 4.336 9.672 1 93.94 85 ILE A CA 1
ATOM 672 C C . ILE A 1 85 ? 4.691 5.031 10.336 1 93.94 85 ILE A C 1
ATOM 674 O O . ILE A 1 85 ? 4.836 5.652 11.391 1 93.94 85 ILE A O 1
ATOM 678 N N . SER A 1 86 ? 3.568 4.938 9.734 1 90 86 SER A N 1
ATOM 679 C CA . SER A 1 86 ? 2.367 5.578 10.258 1 90 86 SER A CA 1
ATOM 680 C C . SER A 1 86 ? 2 5.031 11.633 1 90 86 SER A C 1
ATOM 682 O O . SER A 1 86 ? 1.61 5.785 12.523 1 90 86 SER A O 1
ATOM 684 N N . THR A 1 87 ? 2.098 3.762 11.797 1 86.94 87 THR A N 1
ATOM 685 C CA . THR A 1 87 ? 1.786 3.125 13.07 1 86.94 87 THR A CA 1
ATOM 686 C C . THR A 1 87 ? 2.74 3.6 14.164 1 86.94 87 THR A C 1
ATOM 688 O O . THR A 1 87 ? 2.309 3.947 15.266 1 86.94 87 THR A O 1
ATOM 691 N N . LYS A 1 88 ? 3.928 3.652 13.844 1 91.56 88 LYS A N 1
ATOM 692 C CA . LYS A 1 88 ? 4.926 4.09 14.812 1 91.56 88 LYS A CA 1
ATOM 693 C C . LYS A 1 88 ? 4.77 5.574 15.133 1 91.56 88 LYS A C 1
ATOM 695 O O . LYS A 1 88 ? 4.941 5.992 16.281 1 91.56 88 LYS A O 1
ATOM 700 N N . ALA A 1 89 ? 4.52 6.328 14.078 1 92.25 89 ALA A N 1
ATOM 701 C CA . ALA A 1 89 ? 4.293 7.754 14.297 1 92.25 89 ALA A CA 1
ATOM 702 C C . ALA A 1 89 ? 3.109 7.988 15.227 1 92.25 89 ALA A C 1
ATOM 704 O O . ALA A 1 89 ? 3.145 8.883 16.078 1 92.25 89 ALA A O 1
ATOM 705 N N . GLU A 1 90 ? 2.143 7.23 15.031 1 85 90 GLU A N 1
ATOM 706 C CA . GLU A 1 90 ? 0.968 7.336 15.898 1 85 90 GLU A CA 1
ATOM 707 C C . GLU A 1 90 ? 1.321 7.039 17.344 1 85 90 GLU A C 1
ATOM 709 O O . GLU A 1 90 ? 0.817 7.695 18.266 1 85 90 GLU A O 1
ATOM 714 N N . GLU A 1 91 ? 2.139 6.023 17.531 1 86.38 91 GLU A N 1
ATOM 715 C CA . GLU A 1 91 ? 2.592 5.688 18.875 1 86.38 91 GLU A CA 1
ATOM 716 C C . GLU A 1 91 ? 3.342 6.852 19.516 1 86.38 91 GLU A C 1
ATOM 718 O O . GLU A 1 91 ? 3.316 7.02 20.734 1 86.38 91 GLU A O 1
ATOM 723 N N . GLU A 1 92 ? 3.955 7.66 18.688 1 89.62 92 GLU A N 1
ATOM 724 C CA . GLU A 1 92 ? 4.691 8.836 19.156 1 89.62 92 GLU A CA 1
ATOM 725 C C . GLU A 1 92 ? 3.797 10.07 19.188 1 89.62 92 GLU A C 1
ATOM 727 O O . GLU A 1 92 ? 4.27 11.18 19.453 1 89.62 92 GLU A O 1
ATOM 732 N N . ASN A 1 93 ? 2.479 9.867 18.828 1 86.56 93 ASN A N 1
ATOM 733 C CA . ASN A 1 93 ? 1.482 10.93 18.766 1 86.56 93 ASN A CA 1
ATOM 734 C C . ASN A 1 93 ? 1.836 11.969 17.703 1 86.56 93 ASN A C 1
ATOM 736 O O . ASN A 1 93 ? 1.706 13.172 17.938 1 86.56 93 ASN A O 1
ATOM 740 N N . PHE A 1 94 ? 2.426 11.531 16.688 1 90.69 94 PHE A N 1
ATOM 741 C CA . PHE A 1 94 ? 2.725 12.367 15.531 1 90.69 94 PHE A CA 1
ATOM 742 C C . PHE A 1 94 ? 1.782 12.055 14.375 1 90.69 94 PHE A C 1
ATOM 744 O O . PHE A 1 94 ? 1.469 10.891 14.117 1 90.69 94 PHE A O 1
ATOM 751 N N . ASP A 1 95 ? 1.444 13.125 13.664 1 88.56 95 ASP A N 1
ATOM 752 C CA . ASP A 1 95 ? 0.724 12.938 12.406 1 88.56 95 ASP A CA 1
ATOM 753 C C . ASP A 1 95 ? 1.688 12.633 11.258 1 88.56 95 ASP A C 1
ATOM 755 O O . ASP A 1 95 ? 2.863 13 11.32 1 88.56 95 ASP A O 1
ATOM 759 N N . VAL A 1 96 ? 1.12 11.938 10.273 1 93.44 96 VAL A N 1
ATOM 760 C CA . VAL A 1 96 ? 1.918 11.641 9.094 1 93.44 96 VAL A CA 1
ATOM 761 C C . VAL A 1 96 ? 1.319 12.344 7.875 1 93.44 96 VAL A C 1
ATOM 763 O O . VAL A 1 96 ? 0.136 12.172 7.57 1 93.44 96 VAL A O 1
ATOM 766 N N . ILE A 1 97 ? 2.182 13.148 7.266 1 92 97 ILE A N 1
ATOM 767 C CA . ILE A 1 97 ? 1.81 13.797 6.012 1 92 97 ILE A CA 1
ATOM 768 C C . ILE A 1 97 ? 2.465 13.062 4.84 1 92 97 ILE A C 1
ATOM 770 O O . ILE A 1 97 ? 3.666 12.789 4.871 1 92 97 ILE A O 1
ATOM 774 N N . LEU A 1 98 ? 1.631 12.758 3.865 1 91.31 98 LEU A N 1
ATOM 775 C CA . LEU A 1 98 ? 2.146 12.078 2.682 1 91.31 98 LEU A CA 1
ATOM 776 C C . LEU A 1 98 ? 2.391 13.07 1.548 1 91.31 98 LEU A C 1
ATOM 778 O O . LEU A 1 98 ? 1.539 13.914 1.264 1 91.31 98 LEU A O 1
ATOM 782 N N . GLN A 1 99 ? 3.58 12.945 0.979 1 85.31 99 GLN A N 1
ATOM 783 C CA . GLN A 1 99 ? 3.939 13.781 -0.158 1 85.31 99 GLN A CA 1
ATOM 784 C C . GLN A 1 99 ? 4.395 12.938 -1.346 1 85.31 99 GLN A C 1
ATOM 786 O O . GLN A 1 99 ? 5.355 12.172 -1.239 1 85.31 99 GLN A O 1
ATOM 791 N N . ASN A 1 100 ? 3.561 13.055 -2.393 1 77.12 100 ASN A N 1
ATOM 792 C CA . ASN A 1 100 ? 3.967 12.43 -3.646 1 77.12 100 ASN A CA 1
ATOM 793 C C . ASN A 1 100 ? 4.637 13.438 -4.582 1 77.12 100 ASN A C 1
ATOM 795 O O . ASN A 1 100 ? 4.184 14.57 -4.703 1 77.12 100 ASN A O 1
ATOM 799 N N . SER A 1 101 ? 5.75 13.148 -4.949 1 66.5 101 SER A N 1
ATOM 800 C CA . SER A 1 101 ? 6.535 14.117 -5.707 1 66.5 101 SER A CA 1
ATOM 801 C C . SER A 1 101 ? 6.32 13.945 -7.207 1 66.5 101 SER A C 1
ATOM 803 O O . SER A 1 101 ? 6.328 12.828 -7.719 1 66.5 101 SER A O 1
ATOM 805 N N . LYS A 1 102 ? 5.836 15.016 -7.824 1 67.06 102 LYS A N 1
ATOM 806 C CA . LYS A 1 102 ? 5.773 14.969 -9.281 1 67.06 102 LYS A CA 1
ATOM 807 C C . LYS A 1 102 ? 7.16 15.102 -9.898 1 67.06 102 LYS A C 1
ATOM 809 O O . LYS A 1 102 ? 7.488 14.414 -10.867 1 67.06 102 LYS A O 1
ATOM 814 N N . ASN A 1 103 ? 7.879 15.969 -9.32 1 73.25 103 ASN A N 1
ATOM 815 C CA . ASN A 1 103 ? 9.273 16.156 -9.695 1 73.25 103 ASN A CA 1
ATOM 816 C C . ASN A 1 103 ? 10.102 16.672 -8.523 1 73.25 103 ASN A C 1
ATOM 818 O O . ASN A 1 103 ? 9.555 17.125 -7.52 1 73.25 103 ASN A O 1
ATOM 822 N N . SER A 1 104 ? 11.391 16.516 -8.672 1 73.56 104 SER A N 1
ATOM 823 C CA . SER A 1 104 ? 12.328 16.781 -7.586 1 73.56 104 SER A CA 1
ATOM 824 C C . SER A 1 104 ? 12.273 18.25 -7.148 1 73.56 104 SER A C 1
ATOM 826 O O . SER A 1 104 ? 12.312 18.547 -5.953 1 73.56 104 SER A O 1
ATOM 828 N N . LYS A 1 105 ? 12.195 19.109 -8.078 1 76.62 105 LYS A N 1
ATOM 829 C CA . LYS A 1 105 ? 12.211 20.531 -7.75 1 76.62 105 LYS A CA 1
ATOM 830 C C . LYS A 1 105 ? 10.984 20.938 -6.93 1 76.62 105 LYS A C 1
ATOM 832 O O . LYS A 1 105 ? 11.102 21.641 -5.93 1 76.62 105 LYS A O 1
ATOM 837 N N . ASP A 1 106 ? 9.906 20.453 -7.398 1 78.25 106 ASP A N 1
ATOM 838 C CA . ASP A 1 106 ? 8.664 20.734 -6.695 1 78.25 106 ASP A CA 1
ATOM 839 C C . ASP A 1 106 ? 8.656 20.109 -5.305 1 78.25 106 ASP A C 1
ATOM 841 O O . ASP A 1 106 ? 8.156 20.703 -4.348 1 78.25 106 ASP A O 1
ATOM 845 N N . GLU A 1 107 ? 9.25 19.062 -5.164 1 81.38 107 GLU A N 1
ATOM 846 C CA . GLU A 1 107 ? 9.312 18.344 -3.895 1 81.38 107 GLU A CA 1
ATOM 847 C C . GLU A 1 107 ? 10.133 19.109 -2.861 1 81.38 107 GLU A C 1
ATOM 849 O O . GLU A 1 107 ? 9.719 19.25 -1.707 1 81.38 107 GLU A O 1
ATOM 854 N N . VAL A 1 108 ? 11.242 19.594 -3.334 1 85.62 108 VAL A N 1
ATOM 855 C CA . VAL A 1 108 ? 12.117 20.344 -2.439 1 85.62 108 VAL A CA 1
ATOM 856 C C . VAL A 1 108 ? 11.398 21.594 -1.941 1 85.62 108 VAL A C 1
ATOM 858 O O . VAL A 1 108 ? 11.422 21.906 -0.746 1 85.62 108 VAL A O 1
ATOM 861 N N . LYS A 1 109 ? 10.789 22.219 -2.84 1 84.06 109 LYS A N 1
ATOM 862 C CA . LYS A 1 109 ? 10.078 23.453 -2.49 1 84.06 109 LYS A CA 1
ATOM 863 C C . LYS A 1 109 ? 8.992 23.172 -1.459 1 84.06 109 LYS A C 1
ATOM 865 O O . LYS A 1 109 ? 8.836 23.938 -0.5 1 84.06 109 LYS A O 1
ATOM 870 N N . LYS A 1 110 ? 8.352 22.172 -1.671 1 83.69 110 LYS A N 1
ATOM 871 C CA . LYS A 1 110 ? 7.27 21.828 -0.755 1 83.69 110 LYS A CA 1
ATOM 872 C C . LYS A 1 110 ? 7.812 21.453 0.623 1 83.69 110 LYS A C 1
ATOM 874 O O . LYS A 1 110 ? 7.234 21.828 1.645 1 83.69 110 LYS A O 1
ATOM 879 N N . CYS A 1 111 ? 8.828 20.703 0.634 1 88.12 111 CYS A N 1
ATOM 880 C CA . CYS A 1 111 ? 9.461 20.344 1.897 1 88.12 111 CYS A CA 1
ATOM 881 C C . CYS A 1 111 ? 9.922 21.594 2.65 1 88.12 111 CYS A C 1
ATOM 883 O O . CYS A 1 111 ? 9.664 21.719 3.848 1 88.12 111 CYS A O 1
ATOM 885 N N . ILE A 1 112 ? 10.539 22.453 1.916 1 87.31 112 ILE A N 1
ATOM 886 C CA . ILE A 1 112 ? 11.062 23.672 2.518 1 87.31 112 ILE A CA 1
ATOM 887 C C . ILE A 1 112 ? 9.922 24.5 3.107 1 87.31 112 ILE A C 1
ATOM 889 O O . ILE A 1 112 ? 10.023 25 4.227 1 87.31 112 ILE A O 1
ATOM 893 N N . THR A 1 113 ? 8.906 24.578 2.361 1 83.12 113 THR A N 1
ATOM 894 C CA . THR A 1 113 ? 7.746 25.328 2.826 1 83.12 113 THR A CA 1
ATOM 895 C C . THR A 1 113 ? 7.207 24.75 4.125 1 83.12 113 THR A C 1
ATOM 897 O O . THR A 1 113 ? 6.953 25.469 5.086 1 83.12 113 THR A O 1
ATOM 900 N N . LYS A 1 114 ? 7.102 23.5 4.219 1 86.12 114 LYS A N 1
ATOM 901 C CA . LYS A 1 114 ? 6.57 22.828 5.406 1 86.12 114 LYS A CA 1
ATOM 902 C C . LYS A 1 114 ? 7.516 22.984 6.594 1 86.12 114 LYS A C 1
ATOM 904 O O . LYS A 1 114 ? 7.074 23.109 7.738 1 86.12 114 LYS A O 1
ATOM 909 N N . ILE A 1 115 ? 8.766 22.953 6.297 1 87.06 115 ILE A N 1
ATOM 910 C CA . ILE A 1 115 ? 9.773 23.141 7.34 1 87.06 115 ILE A CA 1
ATOM 911 C C . ILE A 1 115 ? 9.688 24.562 7.891 1 87.06 115 ILE A C 1
ATOM 913 O O . ILE A 1 115 ? 9.617 24.766 9.109 1 87.06 115 ILE A O 1
ATOM 917 N N . ARG A 1 116 ? 9.633 25.453 7.008 1 80.62 116 ARG A N 1
ATOM 918 C CA . ARG A 1 116 ? 9.633 26.859 7.395 1 80.62 116 ARG A CA 1
ATOM 919 C C . ARG A 1 116 ? 8.367 27.203 8.172 1 80.62 116 ARG A C 1
ATOM 921 O O . ARG A 1 116 ? 8.406 28.031 9.102 1 80.62 116 ARG A O 1
ATOM 928 N N . GLU A 1 117 ? 7.344 26.578 7.801 1 75.69 117 GLU A N 1
ATOM 929 C CA . GLU A 1 117 ? 6.07 26.828 8.461 1 75.69 117 GLU A CA 1
ATOM 930 C C . GLU A 1 117 ? 5.926 25.984 9.727 1 75.69 117 GLU A C 1
ATOM 932 O O . GLU A 1 117 ? 4.871 25.984 10.359 1 75.69 117 GLU A O 1
ATOM 937 N N . LYS A 1 118 ? 6.934 25.188 10.031 1 81.81 118 LYS A N 1
ATOM 938 C CA . LYS A 1 118 ? 7.008 24.359 11.234 1 81.81 118 LYS A CA 1
ATOM 939 C C . LYS A 1 118 ? 5.883 23.328 11.266 1 81.81 118 LYS A C 1
ATOM 941 O O . LYS A 1 118 ? 5.293 23.062 12.312 1 81.81 118 LYS A O 1
ATOM 946 N N . MET A 1 119 ? 5.609 22.906 10.023 1 81.62 119 MET A N 1
ATOM 947 C CA . MET A 1 119 ? 4.535 21.922 9.891 1 81.62 119 MET A CA 1
ATOM 948 C C . MET A 1 119 ? 5.039 20.516 10.195 1 81.62 119 MET A C 1
ATOM 950 O O . MET A 1 119 ? 4.25 19.625 10.469 1 81.62 119 MET A O 1
ATOM 954 N N . ILE A 1 120 ? 6.324 20.391 10.094 1 91.31 120 ILE A N 1
ATOM 955 C CA . ILE A 1 120 ? 6.883 19.062 10.289 1 91.31 120 ILE A CA 1
ATOM 956 C C . ILE A 1 120 ? 8.156 19.141 11.133 1 91.31 120 ILE A C 1
ATOM 958 O O . ILE A 1 120 ? 8.859 20.156 11.102 1 91.31 120 ILE A O 1
ATOM 962 N N . LYS A 1 121 ? 8.43 18.062 11.789 1 94.31 121 LYS A N 1
ATOM 963 C CA . LYS A 1 121 ? 9.609 18 12.641 1 94.31 121 LYS A CA 1
ATOM 964 C C . LYS A 1 121 ? 10.625 17 12.094 1 94.31 121 LYS A C 1
ATOM 966 O O . LYS A 1 121 ? 11.727 16.859 12.641 1 94.31 121 LYS A O 1
ATOM 971 N N . GLY A 1 122 ? 10.289 16.312 11.062 1 96.31 122 GLY A N 1
ATOM 972 C CA . GLY A 1 122 ? 11.18 15.359 10.422 1 96.31 122 GLY A CA 1
ATOM 973 C C . GLY A 1 122 ? 10.625 14.812 9.117 1 96.31 122 GLY A C 1
ATOM 974 O O . GLY A 1 122 ? 9.438 14.969 8.828 1 96.31 122 GLY A O 1
ATOM 975 N N . ILE A 1 123 ? 11.5 14.211 8.32 1 96.44 123 ILE A N 1
ATOM 976 C CA . ILE A 1 123 ? 11.125 13.672 7.012 1 96.44 123 ILE A CA 1
ATOM 977 C C . ILE A 1 123 ? 11.672 12.25 6.867 1 96.44 123 ILE A C 1
ATOM 979 O O . ILE A 1 123 ? 12.805 11.977 7.25 1 96.44 123 ILE A O 1
ATOM 983 N N . ILE A 1 124 ? 10.859 11.398 6.414 1 97 124 ILE A N 1
ATOM 984 C CA . ILE A 1 124 ? 11.32 10.094 5.957 1 97 124 ILE A CA 1
ATOM 985 C C . ILE A 1 124 ? 11.195 10 4.438 1 97 124 ILE A C 1
ATOM 987 O O . ILE A 1 124 ? 10.109 10.195 3.887 1 97 124 ILE A O 1
ATOM 991 N N . MET A 1 125 ? 12.273 9.719 3.797 1 94.19 125 MET A N 1
ATOM 992 C CA . MET A 1 125 ? 12.281 9.531 2.35 1 94.19 125 MET A CA 1
ATOM 993 C C . MET A 1 125 ? 12.32 8.047 1.997 1 94.19 125 MET A C 1
ATOM 995 O O . MET A 1 125 ? 13.211 7.32 2.447 1 94.19 125 MET A O 1
ATOM 999 N N . LEU A 1 126 ? 11.43 7.621 1.173 1 93.19 126 LEU A N 1
ATOM 1000 C CA . LEU A 1 126 ? 11.289 6.195 0.897 1 93.19 126 LEU A CA 1
ATOM 1001 C C . LEU A 1 126 ? 12.133 5.785 -0.303 1 93.19 126 LEU A C 1
ATOM 1003 O O . LEU A 1 126 ? 12.141 4.617 -0.699 1 93.19 126 LEU A O 1
ATOM 1007 N N . SER A 1 127 ? 12.82 6.691 -0.91 1 86.5 127 SER A N 1
ATOM 1008 C CA . SER A 1 127 ? 13.719 6.418 -2.029 1 86.5 127 SER A CA 1
ATOM 1009 C C . SER A 1 127 ? 14.984 7.258 -1.945 1 86.5 127 SER A C 1
ATOM 1011 O O . SER A 1 127 ? 14.992 8.328 -1.327 1 86.5 127 SER A O 1
ATOM 1013 N N . SER A 1 128 ? 15.969 6.738 -2.508 1 91.06 128 SER A N 1
ATOM 1014 C CA . SER A 1 128 ? 17.266 7.398 -2.545 1 91.06 128 SER A CA 1
ATOM 1015 C C . SER A 1 128 ? 17.703 7.684 -3.977 1 91.06 128 SER A C 1
ATOM 1017 O O . SER A 1 128 ? 18.391 6.867 -4.602 1 91.06 128 SER A O 1
ATOM 1019 N N . PRO A 1 129 ? 17.312 8.812 -4.461 1 87.94 129 PRO A N 1
ATOM 1020 C CA . PRO A 1 129 ? 17.766 9.148 -5.812 1 87.94 129 PRO A CA 1
ATOM 1021 C C . PRO A 1 129 ? 19.281 9.297 -5.902 1 87.94 129 PRO A C 1
ATOM 1023 O O . PRO A 1 129 ? 19.922 9.711 -4.934 1 87.94 129 PRO A O 1
ATOM 1026 N N . VAL A 1 130 ? 19.781 9.078 -7.078 1 90.31 130 VAL A N 1
ATOM 1027 C CA . VAL A 1 130 ? 21.203 9.219 -7.309 1 90.31 130 VAL A CA 1
ATOM 1028 C C . VAL A 1 130 ? 21.609 10.695 -7.215 1 90.31 130 VAL A C 1
ATOM 1030 O O . VAL A 1 130 ? 22.656 11.023 -6.672 1 90.31 130 VAL A O 1
ATOM 1033 N N . ASN A 1 131 ? 20.766 11.484 -7.773 1 86.88 131 ASN A N 1
ATOM 1034 C CA . ASN A 1 131 ? 20.969 12.922 -7.613 1 86.88 131 ASN A CA 1
ATOM 1035 C C . ASN A 1 131 ? 20.578 13.391 -6.211 1 86.88 131 ASN A C 1
ATOM 1037 O O . ASN A 1 131 ? 19.391 13.438 -5.875 1 86.88 131 ASN A O 1
ATOM 1041 N N . GLU A 1 132 ? 21.562 13.797 -5.422 1 88.25 132 GLU A N 1
ATOM 1042 C CA . GLU A 1 132 ? 21.328 14.102 -4.016 1 88.25 132 GLU A CA 1
ATOM 1043 C C . GLU A 1 132 ? 21.109 15.594 -3.797 1 88.25 132 GLU A C 1
ATOM 1045 O O . GLU A 1 132 ? 21.297 16.094 -2.686 1 88.25 132 GLU A O 1
ATOM 1050 N N . ASP A 1 133 ? 20.75 16.266 -4.855 1 87.81 133 ASP A N 1
ATOM 1051 C CA . ASP A 1 133 ? 20.484 17.703 -4.746 1 87.81 133 ASP A CA 1
ATOM 1052 C C . ASP A 1 133 ? 19.391 17.969 -3.705 1 87.81 133 ASP A C 1
ATOM 1054 O O . ASP A 1 133 ? 19.453 18.984 -2.992 1 87.81 133 ASP A O 1
ATOM 1058 N N . PHE A 1 134 ? 18.547 17.078 -3.617 1 85.75 134 PHE A N 1
ATOM 1059 C CA . PHE A 1 134 ? 17.453 17.172 -2.643 1 85.75 134 PHE A CA 1
ATOM 1060 C C . PHE A 1 134 ? 18.016 17.25 -1.226 1 85.75 134 PHE A C 1
ATOM 1062 O O . PHE A 1 134 ? 17.609 18.125 -0.446 1 85.75 134 PHE A O 1
ATOM 1069 N N . PHE A 1 135 ? 18.953 16.422 -0.975 1 90.56 135 PHE A N 1
ATOM 1070 C CA . PHE A 1 135 ? 19.547 16.359 0.356 1 90.56 135 PHE A CA 1
ATOM 1071 C C . PHE A 1 135 ? 20.375 17.609 0.641 1 90.56 135 PHE A C 1
ATOM 1073 O O . PHE A 1 135 ? 20.328 18.156 1.744 1 90.56 135 PHE A O 1
ATOM 1080 N N . GLN A 1 136 ? 21.062 18.016 -0.313 1 91.38 136 GLN A N 1
ATOM 1081 C CA . GLN A 1 136 ? 21.922 19.188 -0.158 1 91.38 136 GLN A CA 1
ATOM 1082 C C . GLN A 1 136 ? 21.094 20.422 0.192 1 91.38 136 GLN A C 1
ATOM 1084 O O . GLN A 1 136 ? 21.484 21.203 1.055 1 91.38 136 GLN A O 1
ATOM 1089 N N . GLN A 1 137 ? 20 20.5 -0.459 1 90.94 137 GLN A N 1
ATOM 1090 C CA . GLN A 1 137 ? 19.156 21.672 -0.28 1 90.94 137 GLN A CA 1
ATOM 1091 C C . GLN A 1 137 ? 18.438 21.625 1.066 1 90.94 137 GLN A C 1
ATOM 1093 O O . GLN A 1 137 ? 18.141 22.672 1.649 1 90.94 137 GLN A O 1
ATOM 1098 N N . LEU A 1 138 ? 18.219 20.438 1.549 1 92.44 138 LEU A N 1
ATOM 1099 C CA . LEU A 1 138 ? 17.406 20.344 2.756 1 92.44 138 LEU A CA 1
ATOM 1100 C C . LEU A 1 138 ? 18.297 20.25 3.998 1 92.44 138 LEU A C 1
ATOM 1102 O O . LEU A 1 138 ? 17.828 20.5 5.113 1 92.44 138 LEU A O 1
ATOM 1106 N N . ASP A 1 139 ? 19.531 19.875 3.842 1 93.5 139 ASP A N 1
ATOM 1107 C CA . ASP A 1 139 ? 20.438 19.641 4.961 1 93.5 139 ASP A CA 1
ATOM 1108 C C . ASP A 1 139 ? 20.641 20.922 5.766 1 93.5 139 ASP A C 1
ATOM 1110 O O . ASP A 1 139 ? 21.016 20.875 6.938 1 93.5 139 ASP A O 1
ATOM 1114 N N . VAL A 1 140 ? 20.391 22 5.152 1 91.44 140 VAL A N 1
ATOM 1115 C CA . VAL A 1 140 ? 20.641 23.281 5.793 1 91.44 140 VAL A CA 1
ATOM 1116 C C . VAL A 1 140 ? 19.578 23.562 6.844 1 91.44 140 VAL A C 1
ATOM 1118 O O . VAL A 1 140 ? 19.75 24.438 7.703 1 91.44 140 VAL A O 1
ATOM 1121 N N . PHE A 1 141 ? 18.578 22.766 6.613 1 88.75 141 PHE A N 1
ATOM 1122 C CA . PHE A 1 141 ? 17.5 22.969 7.582 1 88.75 141 PHE A CA 1
ATOM 1123 C C . PHE A 1 141 ? 17.703 22.062 8.797 1 88.75 141 PHE A C 1
ATOM 1125 O O . PHE A 1 141 ? 18.266 20.984 8.688 1 88.75 141 PHE A O 1
ATOM 1132 N N . ASN A 1 142 ? 17.688 22.469 9.953 1 87.44 142 ASN A N 1
ATOM 1133 C CA . ASN A 1 142 ? 17.938 21.75 11.195 1 87.44 142 ASN A CA 1
ATOM 1134 C C . ASN A 1 142 ? 16.766 20.859 11.578 1 87.44 142 ASN A C 1
ATOM 1136 O O . ASN A 1 142 ? 16.25 20.938 12.695 1 87.44 142 ASN A O 1
ATOM 1140 N N . ILE A 1 143 ? 16.375 19.969 10.594 1 91.88 143 ILE A N 1
ATOM 1141 C CA . ILE A 1 143 ? 15.398 18.906 10.875 1 91.88 143 ILE A CA 1
ATOM 1142 C C . ILE A 1 143 ? 15.961 17.562 10.406 1 91.88 143 ILE A C 1
ATOM 1144 O O . ILE A 1 143 ? 16.641 17.5 9.375 1 91.88 143 ILE A O 1
ATOM 1148 N N . PRO A 1 144 ? 15.695 16.578 11.172 1 96 144 PRO A N 1
ATOM 1149 C CA . PRO A 1 144 ? 16.219 15.281 10.773 1 96 144 PRO A CA 1
ATOM 1150 C C . PRO A 1 144 ? 15.492 14.695 9.562 1 96 144 PRO A C 1
ATOM 1152 O O . PRO A 1 144 ? 14.266 14.789 9.469 1 96 144 PRO A O 1
ATOM 1155 N N . ILE A 1 145 ? 16.281 14.125 8.656 1 96 145 ILE A N 1
ATOM 1156 C CA . ILE A 1 145 ? 15.797 13.422 7.48 1 96 145 ILE A CA 1
ATOM 1157 C C . ILE A 1 145 ? 16.375 12.008 7.453 1 96 145 ILE A C 1
ATOM 1159 O O . ILE A 1 145 ? 17.594 11.828 7.527 1 96 145 ILE A O 1
ATOM 1163 N N . VAL A 1 146 ? 15.5 11.055 7.418 1 97.12 146 VAL A N 1
ATOM 1164 C CA . VAL A 1 146 ? 15.953 9.672 7.32 1 97.12 146 VAL A CA 1
ATOM 1165 C C . VAL A 1 146 ? 15.594 9.102 5.949 1 97.12 146 VAL A C 1
ATOM 1167 O O . VAL A 1 146 ? 14.438 9.164 5.527 1 97.12 146 VAL A O 1
ATOM 1170 N N . VAL A 1 147 ? 16.578 8.57 5.273 1 96.69 147 VAL A N 1
ATOM 1171 C CA . VAL A 1 147 ? 16.406 7.957 3.957 1 96.69 147 VAL A CA 1
ATOM 1172 C C . VAL A 1 147 ? 16.359 6.438 4.094 1 96.69 147 VAL A C 1
ATOM 1174 O O . VAL A 1 147 ? 17.281 5.836 4.656 1 96.69 147 VAL A O 1
ATOM 1177 N N . ILE A 1 148 ? 15.266 5.855 3.652 1 97.06 148 ILE A N 1
ATOM 1178 C CA . ILE A 1 148 ? 15.266 4.41 3.463 1 97.06 148 ILE A CA 1
ATOM 1179 C C . ILE A 1 148 ? 16 4.059 2.172 1 97.06 148 ILE A C 1
ATOM 1181 O O . ILE A 1 148 ? 15.383 3.938 1.11 1 97.06 148 ILE A O 1
ATOM 1185 N N . GLY A 1 149 ? 17.219 3.877 2.23 1 96.38 149 GLY A N 1
ATOM 1186 C CA . GLY A 1 149 ? 18.109 3.723 1.093 1 96.38 149 GLY A CA 1
ATOM 1187 C C . GLY A 1 149 ? 19.5 4.277 1.345 1 96.38 149 GLY A C 1
ATOM 1188 O O . GLY A 1 149 ? 19.797 4.727 2.451 1 96.38 149 GLY A O 1
ATOM 1189 N N . LYS A 1 150 ? 20.266 4.297 0.384 1 95.38 150 LYS A N 1
ATOM 1190 C CA . LYS A 1 150 ? 21.672 4.68 0.45 1 95.38 150 LYS A CA 1
ATOM 1191 C C . LYS A 1 150 ? 21.828 6.191 0.312 1 95.38 150 LYS A C 1
ATOM 1193 O O . LYS A 1 150 ? 21.109 6.832 -0.459 1 95.38 150 LYS A O 1
ATOM 1198 N N . VAL A 1 151 ? 22.641 6.727 1.093 1 94.75 151 VAL A N 1
ATOM 1199 C CA . VAL A 1 151 ? 23.094 8.109 0.967 1 94.75 151 VAL A CA 1
ATOM 1200 C C . VAL A 1 151 ? 24.609 8.148 0.75 1 94.75 151 VAL A C 1
ATOM 1202 O O . VAL A 1 151 ? 25.359 7.547 1.517 1 94.75 151 VAL A O 1
ATOM 1205 N N . GLU A 1 152 ? 25.016 8.812 -0.232 1 92.56 152 GLU A N 1
ATOM 1206 C CA . GLU A 1 152 ? 26.438 8.82 -0.587 1 92.56 152 GLU A CA 1
ATOM 1207 C C . GLU A 1 152 ? 27.172 9.977 0.082 1 92.56 152 GLU A C 1
ATOM 1209 O O . GLU A 1 152 ? 28.297 9.82 0.542 1 92.56 152 GLU A O 1
ATOM 1214 N N . GLY A 1 153 ? 26.516 11.102 0.135 1 91.38 153 GLY A N 1
ATOM 1215 C CA . GLY A 1 153 ? 27.156 12.297 0.66 1 91.38 153 GLY A CA 1
ATOM 1216 C C . GLY A 1 153 ? 27.219 12.328 2.176 1 91.38 153 GLY A C 1
ATOM 1217 O O . GLY A 1 153 ? 26.672 11.438 2.84 1 91.38 153 GLY A O 1
ATOM 1218 N N . SER A 1 154 ? 28.016 13.281 2.631 1 92 154 SER A N 1
ATOM 1219 C CA . SER A 1 154 ? 28.078 13.578 4.059 1 92 154 SER A CA 1
ATOM 1220 C C . SER A 1 154 ? 27.188 14.758 4.418 1 92 154 SER A C 1
ATOM 1222 O O . SER A 1 154 ? 27.328 15.844 3.854 1 92 154 SER A O 1
ATOM 1224 N N . TYR A 1 155 ? 26.312 14.477 5.293 1 93.06 155 TYR A N 1
ATOM 1225 C CA . TYR A 1 155 ? 25.344 15.5 5.672 1 93.06 155 TYR A CA 1
ATOM 1226 C C . TYR A 1 155 ? 25.234 15.609 7.191 1 93.06 155 TYR A C 1
ATOM 1228 O O . TYR A 1 155 ? 25.609 14.688 7.914 1 93.06 155 TYR A O 1
ATOM 1236 N N . THR A 1 156 ? 24.766 16.688 7.637 1 91.94 156 THR A N 1
ATOM 1237 C CA . THR A 1 156 ? 24.625 16.938 9.062 1 91.94 156 THR A CA 1
ATOM 1238 C C . THR A 1 156 ? 23.312 16.375 9.586 1 91.94 156 THR A C 1
ATOM 1240 O O . THR A 1 156 ? 23.266 15.828 10.695 1 91.94 156 THR A O 1
ATOM 1243 N N . ASN A 1 157 ? 22.25 16.438 8.773 1 93.94 157 ASN A N 1
ATOM 1244 C CA . ASN A 1 157 ? 20.922 16.141 9.273 1 93.94 157 ASN A CA 1
ATOM 1245 C C . ASN A 1 157 ? 20.266 15 8.484 1 93.94 157 ASN A C 1
ATOM 1247 O O . ASN A 1 157 ? 19.078 14.734 8.625 1 93.94 157 ASN A O 1
ATOM 1251 N N . ILE A 1 158 ? 21.109 14.352 7.582 1 95.19 158 ILE A N 1
ATOM 1252 C CA . ILE A 1 158 ? 20.578 13.273 6.754 1 95.19 158 ILE A CA 1
ATOM 1253 C C . ILE A 1 158 ? 21.109 11.93 7.254 1 95.19 158 ILE A C 1
ATOM 1255 O O . ILE A 1 158 ? 22.312 11.734 7.367 1 95.19 158 ILE A O 1
ATOM 1259 N N . TYR A 1 159 ? 20.234 11.047 7.57 1 96.06 159 TYR A N 1
ATOM 1260 C CA . TYR A 1 159 ? 20.531 9.695 8.039 1 96.06 159 TYR A CA 1
ATOM 1261 C C . TYR A 1 159 ? 19.969 8.656 7.082 1 96.06 159 TYR A C 1
ATOM 1263 O O . TYR A 1 159 ? 19.125 8.977 6.23 1 96.06 159 TYR A O 1
ATOM 1271 N N . SER A 1 160 ? 20.469 7.434 7.215 1 96.81 160 SER A N 1
ATOM 1272 C CA . SER A 1 160 ? 19.984 6.438 6.258 1 96.81 160 SER A CA 1
ATOM 1273 C C . SER A 1 160 ? 19.938 5.051 6.891 1 96.81 160 SER A C 1
ATOM 1275 O O . SER A 1 160 ? 20.672 4.762 7.832 1 96.81 160 SER A O 1
ATOM 1277 N N . VAL A 1 161 ? 19.016 4.293 6.504 1 97.44 161 VAL A N 1
ATOM 1278 C CA . VAL A 1 161 ? 18.906 2.865 6.789 1 97.44 161 VAL A CA 1
ATOM 1279 C C . VAL A 1 161 ? 18.672 2.096 5.488 1 97.44 161 VAL A C 1
ATOM 1281 O O . VAL A 1 161 ? 17.828 2.48 4.672 1 97.44 161 VAL A O 1
ATOM 1284 N N . ASP A 1 162 ? 19.422 1.065 5.266 1 97.5 162 ASP A N 1
ATOM 1285 C CA . ASP A 1 162 ? 19.328 0.284 4.035 1 97.5 162 ASP A CA 1
ATOM 1286 C C . ASP A 1 162 ? 19.812 -1.146 4.258 1 97.5 162 ASP A C 1
ATOM 1288 O O . ASP A 1 162 ? 20.188 -1.514 5.375 1 97.5 162 ASP A O 1
ATOM 1292 N N . THR A 1 163 ? 19.656 -1.923 3.279 1 97.38 163 THR A N 1
ATOM 1293 C CA . THR A 1 163 ? 20.328 -3.213 3.213 1 97.38 163 THR A CA 1
ATOM 1294 C C . THR A 1 163 ? 21.562 -3.133 2.314 1 97.38 163 THR A C 1
ATOM 1296 O O . THR A 1 163 ? 21.797 -2.111 1.666 1 97.38 163 THR A O 1
ATOM 1299 N N . ASN A 1 164 ? 22.438 -4.129 2.369 1 97.88 164 ASN A N 1
ATOM 1300 C CA . ASN A 1 164 ? 23.562 -4.164 1.446 1 97.88 164 ASN A CA 1
ATOM 1301 C C . ASN A 1 164 ? 23.156 -4.734 0.089 1 97.88 164 ASN A C 1
ATOM 1303 O O . ASN A 1 164 ? 23.438 -5.898 -0.207 1 97.88 164 ASN A O 1
ATOM 1307 N N . ASN A 1 165 ? 22.531 -3.859 -0.721 1 98.12 165 ASN A N 1
ATOM 1308 C CA . ASN A 1 165 ? 21.953 -4.262 -1.996 1 98.12 165 ASN A CA 1
ATOM 1309 C C . ASN A 1 165 ? 23 -4.883 -2.92 1 98.12 165 ASN A C 1
ATOM 1311 O O . ASN A 1 165 ? 22.719 -5.859 -3.617 1 98.12 165 ASN A O 1
ATOM 1315 N N . TYR A 1 166 ? 24.172 -4.324 -2.934 1 98.38 166 TYR A N 1
ATOM 1316 C CA . TYR A 1 166 ? 25.234 -4.867 -3.762 1 98.38 166 TYR A CA 1
ATOM 1317 C C . TYR A 1 166 ? 25.578 -6.297 -3.35 1 98.38 166 TYR A C 1
ATOM 1319 O O . TYR A 1 166 ? 25.578 -7.203 -4.184 1 98.38 166 TYR A O 1
ATOM 1327 N N . GLN A 1 167 ? 25.797 -6.469 -2.111 1 98.38 167 GLN A N 1
ATOM 1328 C CA . GLN A 1 167 ? 26.219 -7.773 -1.608 1 98.38 167 GLN A CA 1
ATOM 1329 C C . GLN A 1 167 ? 25.109 -8.812 -1.772 1 98.38 167 GLN A C 1
ATOM 1331 O O . GLN A 1 167 ? 25.391 -9.969 -2.105 1 98.38 167 GLN A O 1
ATOM 1336 N N . ASP A 1 168 ? 23.922 -8.414 -1.501 1 98.44 168 ASP A N 1
ATOM 1337 C CA . ASP A 1 168 ? 22.781 -9.328 -1.651 1 98.44 168 ASP A CA 1
ATOM 1338 C C . ASP A 1 168 ? 22.656 -9.82 -3.094 1 98.44 168 ASP A C 1
ATOM 1340 O O . ASP A 1 168 ? 22.469 -11.008 -3.334 1 98.44 168 ASP A O 1
ATOM 1344 N N . SER A 1 169 ? 22.766 -8.875 -3.998 1 98.75 169 SER A N 1
ATOM 1345 C CA . SER A 1 169 ? 22.703 -9.227 -5.414 1 98.75 169 SER A CA 1
ATOM 1346 C C . SER A 1 169 ? 23.859 -10.117 -5.824 1 98.75 169 SER A C 1
ATOM 1348 O O . SER A 1 169 ? 23.688 -11.07 -6.578 1 98.75 169 SER A O 1
ATOM 1350 N N . TYR A 1 170 ? 25.016 -9.781 -5.336 1 98.69 170 TYR A N 1
ATOM 1351 C CA . TYR A 1 170 ? 26.219 -10.578 -5.602 1 98.69 170 TYR A CA 1
ATOM 1352 C C . TYR A 1 170 ? 26.016 -12.023 -5.152 1 98.69 170 TYR A C 1
ATOM 1354 O O . TYR A 1 170 ? 26.281 -12.953 -5.918 1 98.69 170 TYR A O 1
ATOM 1362 N N . GLU A 1 171 ? 25.516 -12.172 -3.99 1 98.38 171 GLU A N 1
ATOM 1363 C CA . GLU A 1 171 ? 25.375 -13.5 -3.396 1 98.38 171 GLU A CA 1
ATOM 1364 C C . GLU A 1 171 ? 24.312 -14.32 -4.121 1 98.38 171 GLU A C 1
ATOM 1366 O O . GLU A 1 171 ? 24.453 -15.531 -4.281 1 98.38 171 GLU A O 1
ATOM 1371 N N . LEU A 1 172 ? 23.25 -13.703 -4.551 1 98.44 172 LEU A N 1
ATOM 1372 C CA . LEU A 1 172 ? 22.219 -14.398 -5.305 1 98.44 172 LEU A CA 1
ATOM 1373 C C . LEU A 1 172 ? 22.75 -14.875 -6.648 1 98.44 172 LEU A C 1
ATOM 1375 O O . LEU A 1 172 ? 22.484 -16 -7.066 1 98.44 172 LEU A O 1
ATOM 1379 N N . THR A 1 173 ? 23.469 -14 -7.266 1 98.75 173 THR A N 1
ATOM 1380 C CA . THR A 1 173 ? 24.078 -14.352 -8.547 1 98.75 173 THR A CA 1
ATOM 1381 C C . THR A 1 173 ? 25.094 -15.477 -8.367 1 98.75 173 THR A C 1
ATOM 1383 O O . THR A 1 173 ? 25.125 -16.422 -9.148 1 98.75 173 THR A O 1
ATOM 1386 N N . LYS A 1 174 ? 25.891 -15.367 -7.359 1 98.75 174 LYS A N 1
ATOM 1387 C CA . LYS A 1 174 ? 26.891 -16.391 -7.043 1 98.75 174 LYS A CA 1
ATOM 1388 C C . LYS A 1 174 ? 26.234 -17.75 -6.836 1 98.75 174 LYS A C 1
ATOM 1390 O O . LYS A 1 174 ? 26.781 -18.766 -7.266 1 98.75 174 LYS A O 1
ATOM 1395 N N . TYR A 1 175 ? 25.109 -17.734 -6.18 1 98.69 175 TYR A N 1
ATOM 1396 C CA . TYR A 1 175 ? 24.391 -18.984 -5.965 1 98.69 175 TYR A CA 1
ATOM 1397 C C . TYR A 1 175 ? 24.062 -19.656 -7.289 1 98.69 175 TYR A C 1
ATOM 1399 O O . TYR A 1 175 ? 24.219 -20.875 -7.434 1 98.69 175 TYR A O 1
ATOM 1407 N N . LEU A 1 176 ? 23.562 -18.891 -8.258 1 98.75 176 LEU A N 1
ATOM 1408 C CA . LEU A 1 176 ? 23.266 -19.438 -9.57 1 98.75 176 LEU A CA 1
ATOM 1409 C C . LEU A 1 176 ? 24.516 -20.047 -10.195 1 98.75 176 LEU A C 1
ATOM 1411 O O . LEU A 1 176 ? 24.469 -21.156 -10.75 1 98.75 176 LEU A O 1
ATOM 1415 N N . ILE A 1 177 ? 25.625 -19.391 -10.07 1 98.75 177 ILE A N 1
ATOM 1416 C CA . ILE A 1 177 ? 26.875 -19.844 -10.648 1 98.75 177 ILE A CA 1
ATOM 1417 C C . ILE A 1 177 ? 27.328 -21.141 -9.977 1 98.75 177 ILE A C 1
ATOM 1419 O O . ILE A 1 177 ? 27.766 -22.078 -10.641 1 98.75 177 ILE A O 1
ATOM 1423 N N . GLU A 1 178 ? 27.172 -21.141 -8.68 1 98.56 178 GLU A N 1
ATOM 1424 C CA . GLU A 1 178 ? 27.547 -22.328 -7.906 1 98.56 178 GLU A CA 1
ATOM 1425 C C . GLU A 1 178 ? 26.672 -23.516 -8.289 1 98.56 178 GLU A C 1
ATOM 1427 O O . GLU A 1 178 ? 27.094 -24.672 -8.141 1 98.56 178 GLU A O 1
ATOM 1432 N N . GLN A 1 179 ? 25.453 -23.234 -8.781 1 98.5 179 GLN A N 1
ATOM 1433 C CA . GLN A 1 179 ? 24.547 -24.297 -9.234 1 98.5 179 GLN A CA 1
ATOM 1434 C C . GLN A 1 179 ? 24.859 -24.688 -10.68 1 98.5 179 GLN A C 1
ATOM 1436 O O . GLN A 1 179 ? 24.172 -25.531 -11.25 1 98.5 179 GLN A O 1
ATOM 1441 N N . GLY A 1 180 ? 25.844 -24.031 -11.328 1 98.56 180 GLY A N 1
ATOM 1442 C CA . GLY A 1 180 ? 26.344 -24.438 -12.625 1 98.56 180 GLY A CA 1
ATOM 1443 C C . GLY A 1 180 ? 25.938 -23.516 -13.75 1 98.56 180 GLY A C 1
ATOM 1444 O O . GLY A 1 180 ? 26.344 -23.688 -14.898 1 98.56 180 GLY A O 1
ATOM 1445 N N . HIS A 1 181 ? 25.141 -22.531 -13.445 1 98.62 181 HIS A N 1
ATOM 1446 C CA . HIS A 1 181 ? 24.656 -21.625 -14.492 1 98.62 181 HIS A CA 1
ATOM 1447 C C . HIS A 1 181 ? 25.75 -20.656 -14.93 1 98.62 181 HIS A C 1
ATOM 1449 O O . HIS A 1 181 ? 26.5 -20.141 -14.094 1 98.62 181 HIS A O 1
ATOM 1455 N N . ARG A 1 182 ? 25.844 -20.422 -16.172 1 98.06 182 ARG A N 1
ATOM 1456 C CA . ARG A 1 182 ? 26.828 -19.5 -16.734 1 98.06 182 ARG A CA 1
ATOM 1457 C C . ARG A 1 182 ? 26.125 -18.422 -17.562 1 98.06 182 ARG A C 1
ATOM 1459 O O . ARG A 1 182 ? 26.609 -17.281 -17.641 1 98.06 182 ARG A O 1
ATOM 1466 N N . ASP A 1 183 ? 25.031 -18.828 -18.25 1 97.81 183 ASP A N 1
ATOM 1467 C CA . ASP A 1 183 ? 24.188 -17.891 -19 1 97.81 183 ASP A CA 1
ATOM 1468 C C . ASP A 1 183 ? 23.109 -17.312 -18.109 1 97.81 183 ASP A C 1
ATOM 1470 O O . ASP A 1 183 ? 22.031 -17.906 -17.953 1 97.81 183 ASP A O 1
ATOM 1474 N N . ILE A 1 184 ? 23.453 -16.156 -17.547 1 98.62 184 ILE A N 1
ATOM 1475 C CA . ILE A 1 184 ? 22.562 -15.57 -16.547 1 98.62 184 ILE A CA 1
ATOM 1476 C C . ILE A 1 184 ? 22.156 -14.156 -16.969 1 98.62 184 ILE A C 1
ATOM 1478 O O . ILE A 1 184 ? 23.016 -13.289 -17.156 1 98.62 184 ILE A O 1
ATOM 1482 N N . ALA A 1 185 ? 20.859 -13.938 -17.156 1 98.75 185 ALA A N 1
ATOM 1483 C CA . ALA A 1 185 ? 20.328 -12.609 -17.469 1 98.75 185 ALA A CA 1
ATOM 1484 C C . ALA A 1 185 ? 19.938 -11.867 -16.188 1 98.75 185 ALA A C 1
ATOM 1486 O O . ALA A 1 185 ? 19.75 -12.477 -15.133 1 98.75 185 ALA A O 1
ATOM 1487 N N . CYS A 1 186 ? 19.844 -10.562 -16.312 1 98.81 186 CYS A N 1
ATOM 1488 C CA . CYS A 1 186 ? 19.422 -9.711 -15.203 1 98.81 186 CYS A CA 1
ATOM 1489 C C . CYS A 1 186 ? 18.297 -8.781 -15.625 1 98.81 186 CYS A C 1
ATOM 1491 O O . CYS A 1 186 ? 18.406 -8.07 -16.625 1 98.81 186 CYS A O 1
ATOM 1493 N N . PHE A 1 187 ? 17.234 -8.859 -14.898 1 98.5 187 PHE A N 1
ATOM 1494 C CA . PHE A 1 187 ? 16.156 -7.871 -15.016 1 98.5 187 PHE A CA 1
ATOM 1495 C C . PHE A 1 187 ? 16.312 -6.789 -13.953 1 98.5 187 PHE A C 1
ATOM 1497 O O . PHE A 1 187 ? 16.234 -7.074 -12.75 1 98.5 187 PHE A O 1
ATOM 1504 N N . HIS A 1 188 ? 16.484 -5.531 -14.359 1 97.88 188 HIS A N 1
ATOM 1505 C CA . HIS A 1 188 ? 16.672 -4.445 -13.406 1 97.88 188 HIS A CA 1
ATOM 1506 C C . HIS A 1 188 ? 15.742 -3.275 -13.711 1 97.88 188 HIS A C 1
ATOM 1508 O O . HIS A 1 188 ? 15.062 -3.268 -14.742 1 97.88 188 HIS A O 1
ATOM 1514 N N . SER A 1 189 ? 15.656 -2.367 -12.75 1 95.5 189 SER A N 1
ATOM 1515 C CA . SER A 1 189 ? 14.875 -1.143 -12.891 1 95.5 189 SER A CA 1
ATOM 1516 C C . SER A 1 189 ? 15.719 -0.006 -13.445 1 95.5 189 SER A C 1
ATOM 1518 O O . SER A 1 189 ? 16.953 -0.115 -13.516 1 95.5 189 SER A O 1
ATOM 1520 N N . PRO A 1 190 ? 15.008 1.06 -13.906 1 94.94 190 PRO A N 1
ATOM 1521 C CA . PRO A 1 190 ? 15.773 2.234 -14.328 1 94.94 190 PRO A CA 1
ATOM 1522 C C . PRO A 1 190 ? 16.75 2.711 -13.258 1 94.94 190 PRO A C 1
ATOM 1524 O O . PRO A 1 190 ? 16.484 2.592 -12.062 1 94.94 190 PRO A O 1
ATOM 1527 N N . LEU A 1 191 ? 17.828 3.309 -13.672 1 95.88 191 LEU A N 1
ATOM 1528 C CA . LEU A 1 191 ? 18.984 3.523 -12.805 1 95.88 191 LEU A CA 1
ATOM 1529 C C . LEU A 1 191 ? 18.969 4.93 -12.219 1 95.88 191 LEU A C 1
ATOM 1531 O O . LEU A 1 191 ? 20 5.586 -12.133 1 95.88 191 LEU A O 1
ATOM 1535 N N . GLU A 1 192 ? 17.812 5.344 -11.805 1 91.06 192 GLU A N 1
ATOM 1536 C CA . GLU A 1 192 ? 17.641 6.664 -11.211 1 91.06 192 GLU A CA 1
ATOM 1537 C C . GLU A 1 192 ? 17.812 6.625 -9.703 1 91.06 192 GLU A C 1
ATOM 1539 O O . GLU A 1 192 ? 17.984 7.668 -9.062 1 91.06 192 GLU A O 1
ATOM 1544 N N . TYR A 1 193 ? 17.844 5.445 -9.141 1 92.62 193 TYR A N 1
ATOM 1545 C CA . TYR A 1 193 ? 17.922 5.266 -7.691 1 92.62 193 TYR A CA 1
ATOM 1546 C C . TYR A 1 193 ? 19.109 4.371 -7.316 1 92.62 193 TYR A C 1
ATOM 1548 O O . TYR A 1 193 ? 19.422 3.416 -8.031 1 92.62 193 TYR A O 1
ATOM 1556 N N . HIS A 1 194 ? 19.641 4.613 -6.168 1 95.81 194 HIS A N 1
ATOM 1557 C CA . HIS A 1 194 ? 20.812 3.867 -5.715 1 95.81 194 HIS A CA 1
ATOM 1558 C C . HIS A 1 194 ? 20.516 2.377 -5.613 1 95.81 194 HIS A C 1
ATOM 1560 O O . HIS A 1 194 ? 21.359 1.544 -5.945 1 95.81 194 HIS A O 1
ATOM 1566 N N . VAL A 1 195 ? 19.359 2.045 -5.172 1 96.31 195 VAL A N 1
ATOM 1567 C CA . VAL A 1 195 ? 19 0.646 -4.973 1 96.31 195 VAL A CA 1
ATOM 1568 C C . VAL A 1 195 ? 19.078 -0.101 -6.305 1 96.31 195 VAL A C 1
ATOM 1570 O O . VAL A 1 195 ? 19.562 -1.229 -6.359 1 96.31 195 VAL A O 1
ATOM 1573 N N . SER A 1 196 ? 18.578 0.513 -7.363 1 96.56 196 SER A N 1
ATOM 1574 C CA . SER A 1 196 ? 18.625 -0.105 -8.688 1 96.56 196 SER A CA 1
ATOM 1575 C C . SER A 1 196 ? 20.062 -0.272 -9.164 1 96.56 196 SER A C 1
ATOM 1577 O O . SER A 1 196 ? 20.422 -1.319 -9.703 1 96.56 196 SER A O 1
ATOM 1579 N N . ILE A 1 197 ? 20.844 0.686 -8.93 1 97.94 197 ILE A N 1
ATOM 1580 C CA . ILE A 1 197 ? 22.25 0.666 -9.352 1 97.94 197 ILE A CA 1
ATOM 1581 C C . ILE A 1 197 ? 23 -0.412 -8.578 1 97.94 197 ILE A C 1
ATOM 1583 O O . ILE A 1 197 ? 23.672 -1.26 -9.18 1 97.94 197 ILE A O 1
ATOM 1587 N N . ASP A 1 198 ? 22.859 -0.395 -7.316 1 98.38 198 ASP A N 1
ATOM 1588 C CA . ASP A 1 198 ? 23.609 -1.317 -6.465 1 98.38 198 ASP A CA 1
ATOM 1589 C C . ASP A 1 198 ? 23.25 -2.768 -6.777 1 98.38 198 ASP A C 1
ATOM 1591 O O . ASP A 1 198 ? 24.125 -3.637 -6.816 1 98.38 198 ASP A O 1
ATOM 1595 N N . ARG A 1 199 ? 22.016 -3.033 -6.977 1 98.5 199 ARG A N 1
ATOM 1596 C CA . ARG A 1 199 ? 21.594 -4.402 -7.242 1 98.5 199 ARG A CA 1
ATOM 1597 C C . ARG A 1 199 ? 22.094 -4.879 -8.602 1 98.5 199 ARG A C 1
ATOM 1599 O O . ARG A 1 199 ? 22.547 -6.02 -8.734 1 98.5 199 ARG A O 1
ATOM 1606 N N . LEU A 1 200 ? 22.016 -3.982 -9.555 1 98.75 200 LEU A N 1
ATOM 1607 C CA . LEU A 1 200 ? 22.578 -4.336 -10.852 1 98.75 200 LEU A CA 1
ATOM 1608 C C . LEU A 1 200 ? 24.078 -4.551 -10.75 1 98.75 200 LEU A C 1
ATOM 1610 O O . LEU A 1 200 ? 24.625 -5.504 -11.328 1 98.75 200 LEU A O 1
ATOM 1614 N N . GLU A 1 201 ? 24.75 -3.705 -10.055 1 98.75 201 GLU A N 1
ATOM 1615 C CA . GLU A 1 201 ? 26.203 -3.779 -9.938 1 98.75 201 GLU A CA 1
ATOM 1616 C C . GLU A 1 201 ? 26.641 -5.027 -9.18 1 98.75 201 GLU A C 1
ATOM 1618 O O . GLU A 1 201 ? 27.688 -5.609 -9.469 1 98.75 201 GLU A O 1
ATOM 1623 N N . GLY A 1 202 ? 25.844 -5.41 -8.211 1 98.88 202 GLY A N 1
ATOM 1624 C CA . GLY A 1 202 ? 26.125 -6.668 -7.539 1 98.88 202 GLY A CA 1
ATOM 1625 C C . GLY A 1 202 ? 26.125 -7.859 -8.477 1 98.88 202 GLY A C 1
ATOM 1626 O O . GLY A 1 202 ? 27.016 -8.711 -8.414 1 98.88 202 GLY A O 1
ATOM 1627 N N . TYR A 1 203 ? 25.125 -7.879 -9.375 1 98.81 203 TYR A N 1
ATOM 1628 C CA . TYR A 1 203 ? 25.062 -8.891 -10.422 1 98.81 203 TYR A CA 1
ATOM 1629 C C . TYR A 1 203 ? 26.281 -8.828 -11.32 1 98.81 203 TYR A C 1
ATOM 1631 O O . TYR A 1 203 ? 26.969 -9.836 -11.531 1 98.81 203 TYR A O 1
ATOM 1639 N N . LYS A 1 204 ? 26.594 -7.668 -11.82 1 98.88 204 LYS A N 1
ATOM 1640 C CA . LYS A 1 204 ? 27.719 -7.488 -12.734 1 98.88 204 LYS A CA 1
ATOM 1641 C C . LYS A 1 204 ? 29.031 -7.871 -12.062 1 98.88 204 LYS A C 1
ATOM 1643 O O . LYS A 1 204 ? 29.891 -8.516 -12.672 1 98.88 204 LYS A O 1
ATOM 1648 N N . GLY A 1 205 ? 29.141 -7.367 -10.852 1 98.75 205 GLY A N 1
ATOM 1649 C CA . GLY A 1 205 ? 30.359 -7.672 -10.102 1 98.75 205 GLY A CA 1
ATOM 1650 C C . GLY A 1 205 ? 30.594 -9.164 -9.945 1 98.75 205 GLY A C 1
ATOM 1651 O O . GLY A 1 205 ? 31.719 -9.633 -10.125 1 98.75 205 GLY A O 1
ATOM 1652 N N . CYS A 1 206 ? 29.562 -9.891 -9.641 1 98.81 206 CYS A N 1
ATOM 1653 C CA . CYS A 1 206 ? 29.688 -11.336 -9.461 1 98.81 206 CYS A CA 1
ATOM 1654 C C . CYS A 1 206 ? 30.047 -12.016 -10.773 1 98.81 206 CYS A C 1
ATOM 1656 O O . CYS A 1 206 ? 30.906 -12.906 -10.805 1 98.81 206 CYS A O 1
ATOM 1658 N N . MET A 1 207 ? 29.391 -11.625 -11.867 1 98.81 207 MET A N 1
ATOM 1659 C CA . MET A 1 207 ? 29.688 -12.18 -13.18 1 98.81 207 MET A CA 1
ATOM 1660 C C . MET A 1 207 ? 31.156 -11.961 -13.539 1 98.81 207 MET A C 1
ATOM 1662 O O . MET A 1 207 ? 31.844 -12.891 -13.977 1 98.81 207 MET A O 1
ATOM 1666 N N . LYS A 1 208 ? 31.594 -10.789 -13.297 1 98.44 208 LYS A N 1
ATOM 1667 C CA . LYS A 1 208 ? 32.969 -10.422 -13.609 1 98.44 208 LYS A CA 1
ATOM 1668 C C . LYS A 1 208 ? 33.969 -11.227 -12.766 1 98.44 208 LYS A C 1
ATOM 1670 O O . LYS A 1 208 ? 34.938 -11.758 -13.289 1 98.44 208 LYS A O 1
ATOM 1675 N N . ASP A 1 209 ? 33.688 -11.289 -11.531 1 98.5 209 ASP A N 1
ATOM 1676 C CA . ASP A 1 209 ? 34.594 -11.969 -10.609 1 98.5 209 ASP A CA 1
ATOM 1677 C C . ASP A 1 209 ? 34.688 -13.461 -10.938 1 98.5 209 ASP A C 1
ATOM 1679 O O . ASP A 1 209 ? 35.656 -14.125 -10.539 1 98.5 209 ASP A O 1
ATOM 1683 N N . ASN A 1 210 ? 33.781 -14.016 -11.625 1 98.44 210 ASN A N 1
ATOM 1684 C CA . ASN A 1 210 ? 33.781 -15.43 -12 1 98.44 210 ASN A CA 1
ATOM 1685 C C . ASN A 1 210 ? 34.125 -15.609 -13.477 1 98.44 210 ASN A C 1
ATOM 1687 O O . ASN A 1 210 ? 33.906 -16.688 -14.039 1 98.44 210 ASN A O 1
ATOM 1691 N N . ASN A 1 211 ? 34.531 -14.547 -14.109 1 98.12 211 ASN A N 1
ATOM 1692 C CA . ASN A 1 211 ? 35 -14.523 -15.492 1 98.12 211 ASN A CA 1
ATOM 1693 C C . ASN A 1 211 ? 33.906 -14.961 -16.453 1 98.12 211 ASN A C 1
ATOM 1695 O O . ASN A 1 211 ? 34.156 -15.734 -17.375 1 98.12 211 ASN A O 1
ATOM 1699 N N . LEU A 1 212 ? 32.719 -14.586 -16.156 1 98.19 212 LEU A N 1
ATOM 1700 C CA . LEU A 1 212 ? 31.578 -14.844 -17.047 1 98.19 212 LEU A CA 1
ATOM 1701 C C . LEU A 1 212 ? 31.234 -13.609 -17.875 1 98.19 212 LEU A C 1
ATOM 1703 O O . LEU A 1 212 ? 31.312 -12.484 -17.359 1 98.19 212 LEU A O 1
ATOM 1707 N N . PRO A 1 213 ? 30.891 -13.75 -19.078 1 96.31 213 PRO A N 1
ATOM 1708 C CA . PRO A 1 213 ? 30.609 -12.594 -19.938 1 96.31 213 PRO A CA 1
ATOM 1709 C C . PRO A 1 213 ? 29.297 -11.898 -19.578 1 96.31 213 PRO A C 1
ATOM 1711 O O . PRO A 1 213 ? 28.328 -12.562 -19.172 1 96.31 213 PRO A O 1
ATOM 1714 N N . LEU A 1 214 ? 29.312 -10.625 -19.75 1 96.69 214 LEU A N 1
ATOM 1715 C CA . LEU A 1 214 ? 28.109 -9.812 -19.688 1 96.69 214 LEU A CA 1
ATOM 1716 C C . LEU A 1 214 ? 27.531 -9.578 -21.078 1 96.69 214 LEU A C 1
ATOM 1718 O O . LEU A 1 214 ? 28.156 -8.938 -21.922 1 96.69 214 LEU A O 1
ATOM 1722 N N . HIS A 1 215 ? 26.422 -10.141 -21.297 1 95.38 215 HIS A N 1
ATOM 1723 C CA . HIS A 1 215 ? 25.734 -9.914 -22.562 1 95.38 215 HIS A CA 1
ATOM 1724 C C . HIS A 1 215 ? 24.781 -8.727 -22.484 1 95.38 215 HIS A C 1
ATOM 1726 O O . HIS A 1 215 ? 23.859 -8.727 -21.672 1 95.38 215 HIS A O 1
ATOM 1732 N N . ASN A 1 216 ? 24.938 -7.801 -23.281 1 94.31 216 ASN A N 1
ATOM 1733 C CA . ASN A 1 216 ? 24.125 -6.59 -23.266 1 94.31 216 ASN A CA 1
ATOM 1734 C C . ASN A 1 216 ? 22.641 -6.906 -23.391 1 94.31 216 ASN A C 1
ATOM 1736 O O . ASN A 1 216 ? 21.797 -6.246 -22.766 1 94.31 216 ASN A O 1
ATOM 1740 N N . ASP A 1 217 ? 22.375 -7.965 -24.125 1 94.5 217 ASP A N 1
ATOM 1741 C CA . ASP A 1 217 ? 20.984 -8.344 -24.359 1 94.5 217 ASP A CA 1
ATOM 1742 C C . ASP A 1 217 ? 20.391 -9.016 -23.125 1 94.5 217 ASP A C 1
ATOM 1744 O O . ASP A 1 217 ? 19.172 -9.18 -23.047 1 94.5 217 ASP A O 1
ATOM 1748 N N . TRP A 1 218 ? 21.297 -9.344 -22.172 1 97.5 218 TRP A N 1
ATOM 1749 C CA . TRP A 1 218 ? 20.844 -10.031 -20.969 1 97.5 218 TRP A CA 1
ATOM 1750 C C . TRP A 1 218 ? 20.828 -9.094 -19.766 1 97.5 218 TRP A C 1
ATOM 1752 O O . TRP A 1 218 ? 20.531 -9.516 -18.641 1 97.5 218 TRP A O 1
ATOM 1762 N N . ILE A 1 219 ? 21.203 -7.891 -19.969 1 98.31 219 ILE A N 1
ATOM 1763 C CA . ILE A 1 219 ? 21.031 -6.82 -19 1 98.31 219 ILE A CA 1
ATOM 1764 C C . ILE A 1 219 ? 19.828 -5.965 -19.359 1 98.31 219 ILE A C 1
ATOM 1766 O O . ILE A 1 219 ? 19.938 -5.023 -20.156 1 98.31 219 ILE A O 1
ATOM 1770 N N . ILE A 1 220 ? 18.703 -6.258 -18.734 1 98.25 220 ILE A N 1
ATOM 1771 C CA . 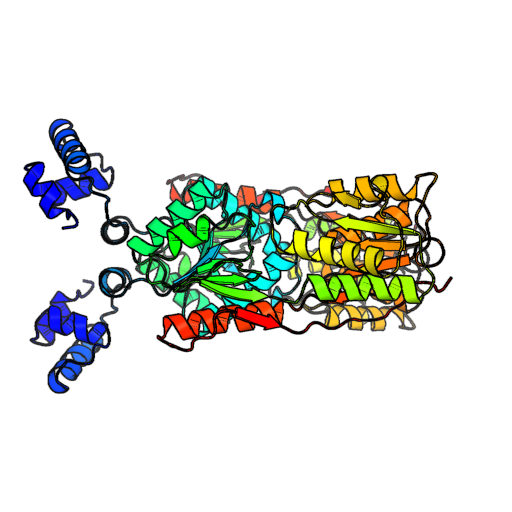ILE A 1 220 ? 17.422 -5.797 -19.281 1 98.25 220 ILE A CA 1
ATOM 1772 C C . ILE A 1 220 ? 16.812 -4.766 -18.328 1 98.25 220 ILE A C 1
ATOM 1774 O O . ILE A 1 220 ? 16.453 -5.086 -17.203 1 98.25 220 ILE A O 1
ATOM 1778 N N . ASN A 1 221 ? 16.703 -3.531 -18.797 1 97.88 221 ASN A N 1
ATOM 1779 C CA . ASN A 1 221 ? 15.867 -2.533 -18.141 1 97.88 221 ASN A CA 1
ATOM 1780 C C . ASN A 1 221 ? 14.383 -2.791 -18.391 1 97.88 221 ASN A C 1
ATOM 1782 O O . ASN A 1 221 ? 13.875 -2.5 -19.484 1 97.88 221 ASN A O 1
ATOM 1786 N N . SER A 1 222 ? 13.727 -3.299 -17.344 1 95.5 222 SER A N 1
ATOM 1787 C CA . SER A 1 222 ? 12.352 -3.729 -17.562 1 95.5 222 SER A CA 1
ATOM 1788 C C . SER A 1 222 ? 11.359 -2.705 -17 1 95.5 222 SER A C 1
ATOM 1790 O O . SER A 1 222 ? 10.172 -2.996 -16.859 1 95.5 222 SER A O 1
ATOM 1792 N N . GLY A 1 223 ? 11.844 -1.562 -16.625 1 93.06 223 GLY A N 1
ATOM 1793 C CA . GLY A 1 223 ? 10.984 -0.475 -16.188 1 93.06 223 GLY A CA 1
ATOM 1794 C C . GLY A 1 223 ? 10.469 -0.656 -14.773 1 93.06 223 GLY A C 1
ATOM 1795 O O . GLY A 1 223 ? 11.047 -1.401 -13.984 1 93.06 223 GLY A O 1
ATOM 1796 N N . PHE A 1 224 ? 9.352 0.147 -14.43 1 88.38 224 PHE A N 1
ATOM 1797 C CA . PHE A 1 224 ? 8.82 0.153 -13.07 1 88.38 224 PHE A CA 1
ATOM 1798 C C . PHE A 1 224 ? 7.434 -0.477 -13.031 1 88.38 224 PHE A C 1
ATOM 1800 O O . PHE A 1 224 ? 6.867 -0.669 -11.953 1 88.38 224 PHE A O 1
ATOM 1807 N N . ASN A 1 225 ? 6.961 -0.844 -14.141 1 84 225 ASN A N 1
ATOM 1808 C CA . ASN A 1 225 ? 5.574 -1.305 -14.156 1 84 225 ASN A CA 1
ATOM 1809 C C . ASN A 1 225 ? 5.477 -2.764 -14.594 1 84 225 ASN A C 1
ATOM 1811 O O . ASN A 1 225 ? 6.379 -3.279 -15.258 1 84 225 ASN A O 1
ATOM 1815 N N . VAL A 1 226 ? 4.379 -3.318 -14.281 1 80.44 226 VAL A N 1
ATOM 1816 C CA . VAL A 1 226 ? 4.145 -4.738 -14.523 1 80.44 226 VAL A CA 1
ATOM 1817 C C . VAL A 1 226 ? 4.148 -5.012 -16.031 1 80.44 226 VAL A C 1
ATOM 1819 O O . VAL A 1 226 ? 4.738 -5.988 -16.484 1 80.44 226 VAL A O 1
ATOM 1822 N N . ASP A 1 227 ? 3.512 -4.133 -16.797 1 84.19 227 ASP A N 1
ATOM 1823 C CA . ASP A 1 227 ? 3.385 -4.348 -18.234 1 84.19 227 ASP A CA 1
ATOM 1824 C C . ASP A 1 227 ? 4.754 -4.359 -18.906 1 84.19 227 ASP A C 1
ATOM 1826 O O . ASP A 1 227 ? 5.035 -5.227 -19.734 1 84.19 227 ASP A O 1
ATOM 1830 N N . SER A 1 228 ? 5.508 -3.434 -18.516 1 91.44 228 SER A N 1
ATOM 1831 C CA . SER A 1 228 ? 6.84 -3.354 -19.109 1 91.44 228 SER A CA 1
ATOM 1832 C C . SER A 1 228 ? 7.691 -4.559 -18.719 1 91.44 228 SER A C 1
ATOM 1834 O O . SER A 1 228 ? 8.398 -5.121 -19.562 1 91.44 228 SER A O 1
ATOM 1836 N N . ALA A 1 229 ? 7.598 -4.977 -17.516 1 92.25 229 ALA A N 1
ATOM 1837 C CA . ALA A 1 229 ? 8.375 -6.117 -17.031 1 92.25 229 ALA A CA 1
ATOM 1838 C C . ALA A 1 229 ? 7.898 -7.418 -17.672 1 92.25 229 ALA A C 1
ATOM 1840 O O . ALA A 1 229 ? 8.711 -8.266 -18.047 1 92.25 229 ALA A O 1
ATOM 1841 N N . PHE A 1 230 ? 6.656 -7.508 -17.859 1 90.88 230 PHE A N 1
ATOM 1842 C CA . PHE A 1 230 ? 6.066 -8.695 -18.469 1 90.88 230 PHE A CA 1
ATOM 1843 C C . PHE A 1 230 ? 6.492 -8.82 -19.922 1 90.88 230 PHE A C 1
ATOM 1845 O O . PHE A 1 230 ? 6.898 -9.898 -20.375 1 90.88 230 PHE A O 1
ATOM 1852 N N . ASN A 1 231 ? 6.355 -7.762 -20.594 1 95 231 ASN A N 1
ATOM 1853 C CA . ASN A 1 231 ? 6.73 -7.766 -22 1 95 231 ASN A CA 1
ATOM 1854 C C . ASN A 1 231 ? 8.211 -8.078 -22.188 1 95 231 ASN A C 1
ATOM 1856 O O . ASN A 1 231 ? 8.586 -8.812 -23.094 1 95 231 ASN A O 1
ATOM 1860 N N . ALA A 1 232 ? 8.992 -7.531 -21.344 1 96.94 232 ALA A N 1
ATOM 1861 C CA . ALA A 1 232 ? 10.43 -7.809 -21.406 1 96.94 232 ALA A CA 1
ATOM 1862 C C . ALA A 1 232 ? 10.711 -9.281 -21.125 1 96.94 232 ALA A C 1
ATOM 1864 O O . ALA A 1 232 ? 11.562 -9.891 -21.781 1 96.94 232 ALA A O 1
ATOM 1865 N N . ALA A 1 233 ? 10.047 -9.805 -20.141 1 96.62 233 ALA A N 1
ATOM 1866 C CA . ALA A 1 233 ? 10.211 -11.219 -19.797 1 96.62 233 ALA A CA 1
ATOM 1867 C C . ALA A 1 233 ? 9.812 -12.125 -20.953 1 96.62 233 ALA A C 1
ATOM 1869 O O . ALA A 1 233 ? 10.539 -13.062 -21.297 1 96.62 233 ALA A O 1
ATOM 1870 N N . LYS A 1 234 ? 8.75 -11.82 -21.531 1 96.12 234 LYS A N 1
ATOM 1871 C CA . LYS A 1 234 ? 8.281 -12.617 -22.656 1 96.12 234 LYS A CA 1
ATOM 1872 C C . LYS A 1 234 ? 9.289 -12.578 -23.812 1 96.12 234 LYS A C 1
ATOM 1874 O O . LYS A 1 234 ? 9.586 -13.609 -24.406 1 96.12 234 LYS A O 1
ATOM 1879 N N . LYS A 1 235 ? 9.742 -11.406 -24.062 1 97 235 LYS A N 1
ATOM 1880 C CA . LYS A 1 235 ? 10.719 -11.234 -25.141 1 97 235 LYS A CA 1
ATOM 1881 C C . LYS A 1 235 ? 11.961 -12.078 -24.891 1 97 235 LYS A C 1
ATOM 1883 O O . LYS A 1 235 ? 12.453 -12.75 -25.797 1 97 235 LYS A O 1
ATOM 1888 N N . LEU A 1 236 ? 12.484 -12.07 -23.703 1 97.12 236 LEU A N 1
ATOM 1889 C CA . LEU A 1 236 ? 13.68 -12.828 -23.344 1 97.12 236 LEU A CA 1
ATOM 1890 C C . LEU A 1 236 ? 13.422 -14.328 -23.484 1 97.12 236 LEU A C 1
ATOM 1892 O O . LEU A 1 236 ? 14.242 -15.062 -24.031 1 97.12 236 LEU A O 1
ATOM 1896 N N . LEU A 1 237 ? 12.328 -14.797 -22.984 1 96.56 237 LEU A N 1
ATOM 1897 C CA . LEU A 1 237 ? 12.039 -16.219 -22.875 1 96.56 237 LEU A CA 1
ATOM 1898 C C . LEU A 1 237 ? 11.766 -16.828 -24.25 1 96.56 237 LEU A C 1
ATOM 1900 O O . LEU A 1 237 ? 11.953 -18.031 -24.453 1 96.56 237 LEU A O 1
ATOM 1904 N N . LEU A 1 238 ? 11.359 -16 -25.172 1 95.88 238 LEU A N 1
ATOM 1905 C CA . LEU A 1 238 ? 11.055 -16.469 -26.516 1 95.88 238 LEU A CA 1
ATOM 1906 C C . LEU A 1 238 ? 12.281 -16.359 -27.422 1 95.88 238 LEU A C 1
ATOM 1908 O O . LEU A 1 238 ? 12.266 -16.844 -28.562 1 95.88 238 LEU A O 1
ATOM 1912 N N . SER A 1 239 ? 13.234 -15.742 -26.875 1 94.38 239 SER A N 1
ATOM 1913 C CA . SER A 1 239 ? 14.438 -15.539 -27.688 1 94.38 239 SER A CA 1
ATOM 1914 C C . SER A 1 239 ? 15.148 -16.859 -27.969 1 94.38 239 SER A C 1
ATOM 1916 O O . SER A 1 239 ? 15.016 -17.812 -27.203 1 94.38 239 SER A O 1
ATOM 1918 N N . ASP A 1 240 ? 15.961 -16.891 -29.062 1 91.5 240 ASP A N 1
ATOM 1919 C CA . ASP A 1 240 ? 16.734 -18.062 -29.453 1 91.5 240 ASP A CA 1
ATOM 1920 C C . ASP A 1 240 ? 17.891 -18.312 -28.484 1 91.5 240 ASP A C 1
ATOM 1922 O O . ASP A 1 240 ? 18.328 -19.453 -28.297 1 91.5 240 ASP A O 1
ATOM 1926 N N . HIS A 1 241 ? 18.359 -17.281 -27.984 1 91.5 241 HIS A N 1
ATOM 1927 C CA . HIS A 1 241 ? 19.438 -17.344 -27 1 91.5 241 HIS A CA 1
ATOM 1928 C C . HIS A 1 241 ? 18.922 -17.125 -25.594 1 91.5 241 HIS A C 1
ATOM 1930 O O . HIS A 1 241 ? 19.281 -16.125 -24.953 1 91.5 241 HIS A O 1
ATOM 1936 N N . ARG A 1 242 ? 18.203 -18.125 -25.094 1 94.56 242 ARG A N 1
ATOM 1937 C CA . ARG A 1 242 ? 17.625 -18 -23.766 1 94.56 242 ARG A CA 1
ATOM 1938 C C . ARG A 1 242 ? 18.625 -18.391 -22.688 1 94.56 242 ARG A C 1
ATOM 1940 O O . ARG A 1 242 ? 19.266 -19.438 -22.781 1 94.56 242 ARG A O 1
ATOM 1947 N N . PRO A 1 243 ? 18.766 -17.516 -21.75 1 97.44 243 PRO A N 1
ATOM 1948 C CA . PRO A 1 243 ? 19.625 -17.922 -20.641 1 97.44 243 PRO A CA 1
ATOM 1949 C C . PRO A 1 243 ? 19.062 -19.078 -19.828 1 97.44 243 PRO A C 1
ATOM 1951 O O . PRO A 1 243 ? 17.859 -19.375 -19.938 1 97.44 243 PRO A O 1
ATOM 1954 N N . SER A 1 244 ? 19.922 -19.75 -19.172 1 97.69 244 SER A N 1
ATOM 1955 C CA . SER A 1 244 ? 19.469 -20.844 -18.312 1 97.69 244 SER A CA 1
ATOM 1956 C C . SER A 1 244 ? 18.953 -20.312 -16.984 1 97.69 244 SER A C 1
ATOM 1958 O O . SER A 1 244 ? 18.266 -21.031 -16.25 1 97.69 244 SER A O 1
ATOM 1960 N N . ALA A 1 245 ? 19.359 -19 -16.672 1 98.62 245 ALA A N 1
ATOM 1961 C CA . ALA A 1 245 ? 18.953 -18.438 -15.391 1 98.62 245 ALA A CA 1
ATOM 1962 C C . ALA A 1 245 ? 18.734 -16.922 -15.5 1 98.62 245 ALA A C 1
ATOM 1964 O O . ALA A 1 245 ? 19.297 -16.266 -16.375 1 98.62 245 ALA A O 1
ATOM 1965 N N . VAL A 1 246 ? 17.875 -16.438 -14.586 1 98.75 246 VAL A N 1
ATOM 1966 C CA . VAL A 1 246 ? 17.609 -15.008 -14.516 1 98.75 246 VAL A CA 1
ATOM 1967 C C . VAL A 1 246 ? 17.734 -14.539 -13.062 1 98.75 246 VAL A C 1
ATOM 1969 O O . VAL A 1 246 ? 17.312 -15.234 -12.141 1 98.75 246 VAL A O 1
ATOM 1972 N N . PHE A 1 247 ? 18.391 -13.43 -12.906 1 98.75 247 PHE A N 1
ATOM 1973 C CA . PHE A 1 247 ? 18.375 -12.656 -11.672 1 98.75 247 PHE A CA 1
ATOM 1974 C C . PHE A 1 247 ? 17.453 -11.453 -11.789 1 98.75 247 PHE A C 1
ATOM 1976 O O . PHE A 1 247 ? 17.609 -10.625 -12.68 1 98.75 247 PHE A O 1
ATOM 1983 N N . ALA A 1 248 ? 16.438 -11.375 -10.875 1 97.94 248 ALA A N 1
ATOM 1984 C CA . ALA A 1 248 ? 15.477 -10.281 -10.891 1 97.94 248 ALA A CA 1
ATOM 1985 C C . ALA A 1 248 ? 15.672 -9.359 -9.688 1 97.94 248 ALA A C 1
ATOM 1987 O O . ALA A 1 248 ? 15.672 -9.812 -8.547 1 97.94 248 ALA A O 1
ATOM 1988 N N . THR A 1 249 ? 15.648 -8.039 -9.891 1 97.06 249 THR A N 1
ATOM 1989 C CA . THR A 1 249 ? 16.109 -7.105 -8.875 1 97.06 249 THR A CA 1
ATOM 1990 C C . THR A 1 249 ? 14.961 -6.652 -7.984 1 97.06 249 THR A C 1
ATOM 1992 O O . THR A 1 249 ? 15.164 -5.895 -7.031 1 97.06 249 THR A O 1
ATOM 1995 N N . ASP A 1 250 ? 13.742 -7.031 -8.25 1 91.88 250 ASP A N 1
ATOM 1996 C CA . ASP A 1 250 ? 12.633 -6.719 -7.355 1 91.88 250 ASP A CA 1
ATOM 1997 C C . ASP A 1 250 ? 11.453 -7.668 -7.59 1 91.88 250 ASP A C 1
ATOM 1999 O O . ASP A 1 250 ? 11.492 -8.492 -8.5 1 91.88 250 ASP A O 1
ATOM 2003 N N . ASP A 1 251 ? 10.477 -7.582 -6.832 1 86.81 251 ASP A N 1
ATOM 2004 C CA . ASP A 1 251 ? 9.359 -8.523 -6.812 1 86.81 251 ASP A CA 1
ATOM 2005 C C . ASP A 1 251 ? 8.523 -8.406 -8.086 1 86.81 251 ASP A C 1
ATOM 2007 O O . ASP A 1 251 ? 8.008 -9.414 -8.586 1 86.81 251 ASP A O 1
ATOM 2011 N N . LEU A 1 252 ? 8.391 -7.211 -8.57 1 85.25 252 LEU A N 1
ATOM 2012 C CA . LEU A 1 252 ? 7.605 -7.02 -9.789 1 85.25 252 LEU A CA 1
ATOM 2013 C C . LEU A 1 252 ? 8.227 -7.773 -10.961 1 85.25 252 LEU A C 1
ATOM 2015 O O . LEU A 1 252 ? 7.512 -8.367 -11.773 1 85.25 252 LEU A O 1
ATOM 2019 N N . LYS A 1 253 ? 9.477 -7.703 -11.039 1 92.88 253 LYS A N 1
ATOM 2020 C CA . LYS A 1 253 ? 10.188 -8.43 -12.086 1 92.88 253 LYS A CA 1
ATOM 2021 C C . LYS A 1 253 ? 10.047 -9.938 -11.898 1 92.88 253 LYS A C 1
ATOM 2023 O O . LYS A 1 253 ? 9.836 -10.68 -12.859 1 92.88 253 LYS A O 1
ATOM 2028 N N . VAL A 1 254 ? 10.156 -10.375 -10.664 1 92.94 254 VAL A N 1
ATOM 2029 C CA . VAL A 1 254 ? 9.984 -11.789 -10.359 1 92.94 254 VAL A CA 1
ATOM 2030 C C . VAL A 1 254 ? 8.602 -12.258 -10.812 1 92.94 254 VAL A C 1
ATOM 2032 O O . VAL A 1 254 ? 8.484 -13.242 -11.547 1 92.94 254 VAL A O 1
ATOM 2035 N N . LEU A 1 255 ? 7.648 -11.531 -10.438 1 86.94 255 LEU A N 1
ATOM 2036 C CA . LEU A 1 255 ? 6.27 -11.883 -10.766 1 86.94 255 LEU A CA 1
ATOM 2037 C C . LEU A 1 255 ? 6.062 -11.914 -12.281 1 86.94 255 LEU A C 1
ATOM 2039 O O . LEU A 1 255 ? 5.379 -12.797 -12.797 1 86.94 255 LEU A O 1
ATOM 2043 N N . SER A 1 256 ? 6.621 -10.977 -12.938 1 89.31 256 SER A N 1
ATOM 2044 C CA . SER A 1 256 ? 6.477 -10.867 -14.383 1 89.31 256 SER A CA 1
ATOM 2045 C C . SER A 1 256 ? 7.117 -12.055 -15.094 1 89.31 256 SER A C 1
ATOM 2047 O O . SER A 1 256 ? 6.582 -12.562 -16.078 1 89.31 256 SER A O 1
ATOM 2049 N N . ILE A 1 257 ? 8.195 -12.492 -14.594 1 94.69 257 ILE A N 1
ATOM 2050 C CA . ILE A 1 257 ? 8.906 -13.617 -15.188 1 94.69 257 ILE A CA 1
ATOM 2051 C C . ILE A 1 257 ? 8.117 -14.906 -14.945 1 94.69 257 ILE A C 1
ATOM 2053 O O . ILE A 1 257 ? 7.949 -15.719 -15.859 1 94.69 257 ILE A O 1
ATOM 2057 N N . TYR A 1 258 ? 7.617 -15.078 -13.727 1 89.88 258 TYR A N 1
ATOM 2058 C CA . TYR A 1 258 ? 6.773 -16.234 -13.43 1 89.88 258 TYR A CA 1
ATOM 2059 C C . TYR A 1 258 ? 5.562 -16.266 -14.352 1 89.88 258 TYR A C 1
ATOM 2061 O O . TYR A 1 258 ? 5.238 -17.328 -14.914 1 89.88 258 TYR A O 1
ATOM 2069 N N . LYS A 1 259 ? 4.977 -15.148 -14.508 1 86.12 259 LYS A N 1
ATOM 2070 C CA . LYS A 1 259 ? 3.777 -15.078 -15.344 1 86.12 259 LYS A CA 1
ATOM 2071 C C . LYS A 1 259 ? 4.102 -15.367 -16.797 1 86.12 259 LYS A C 1
ATOM 2073 O O . LYS A 1 259 ? 3.396 -16.141 -17.453 1 86.12 259 LYS A O 1
ATOM 2078 N N . ALA A 1 260 ? 5.105 -14.719 -17.281 1 91.75 260 ALA A N 1
ATOM 2079 C CA . ALA A 1 260 ? 5.508 -14.922 -18.672 1 91.75 260 ALA A CA 1
ATOM 2080 C C . ALA A 1 260 ? 5.852 -16.375 -18.938 1 91.75 260 ALA A C 1
ATOM 2082 O O . ALA A 1 260 ? 5.445 -16.953 -19.953 1 91.75 260 ALA A O 1
ATOM 2083 N N . ALA A 1 261 ? 6.57 -17 -18.047 1 93 261 ALA A N 1
ATOM 2084 C CA . ALA A 1 261 ? 6.941 -18.406 -18.172 1 93 261 ALA A CA 1
ATOM 2085 C C . ALA A 1 261 ? 5.707 -19.297 -18.25 1 93 261 ALA A C 1
ATOM 2087 O O . ALA A 1 261 ? 5.609 -20.172 -19.125 1 93 261 ALA A O 1
ATOM 2088 N N . ALA A 1 262 ? 4.848 -19.031 -17.344 1 84.44 262 ALA A N 1
ATOM 2089 C CA . ALA A 1 262 ? 3.613 -19.812 -17.312 1 84.44 262 ALA A CA 1
ATOM 2090 C C . ALA A 1 262 ? 2.84 -19.656 -18.625 1 84.44 262 ALA A C 1
ATOM 2092 O O . ALA A 1 262 ? 2.316 -20.641 -19.156 1 84.44 262 ALA A O 1
ATOM 2093 N N . ASP A 1 263 ? 2.807 -18.484 -19.156 1 84.12 263 ASP A N 1
ATOM 2094 C CA . ASP A 1 263 ? 2.031 -18.156 -20.359 1 84.12 263 ASP A CA 1
ATOM 2095 C C . ASP A 1 263 ? 2.582 -18.891 -21.578 1 84.12 263 ASP A C 1
ATOM 2097 O O . ASP A 1 263 ? 1.824 -19.266 -22.469 1 84.12 263 ASP A O 1
ATOM 2101 N N . ILE A 1 264 ? 3.854 -19.078 -21.578 1 90.81 264 ILE A N 1
ATOM 2102 C CA . ILE A 1 264 ? 4.43 -19.578 -22.812 1 90.81 264 ILE A CA 1
ATOM 2103 C C . ILE A 1 264 ? 4.906 -21.016 -22.609 1 90.81 264 ILE A C 1
ATOM 2105 O O . ILE A 1 264 ? 5.551 -21.594 -23.484 1 90.81 264 ILE A O 1
ATOM 2109 N N . GLY A 1 265 ? 4.723 -21.531 -21.438 1 90.12 265 GLY A N 1
ATOM 2110 C CA . GLY A 1 265 ? 4.969 -22.938 -21.188 1 90.12 265 GLY A CA 1
ATOM 2111 C C . GLY A 1 265 ? 6.406 -23.234 -20.812 1 90.12 265 GLY A C 1
ATOM 2112 O O . GLY A 1 265 ? 6.93 -24.312 -21.141 1 90.12 265 GLY A O 1
ATOM 2113 N N . ILE A 1 266 ? 7.125 -22.312 -20.266 1 94.5 266 ILE A N 1
ATOM 2114 C CA . ILE A 1 266 ? 8.469 -22.516 -19.734 1 94.5 266 ILE A CA 1
ATOM 2115 C C . ILE A 1 266 ? 8.398 -22.922 -18.266 1 94.5 266 ILE A C 1
ATOM 2117 O O . ILE A 1 266 ? 7.781 -22.234 -17.453 1 94.5 266 ILE A O 1
ATOM 2121 N N . THR A 1 267 ? 9.062 -23.984 -17.922 1 93.88 267 THR A N 1
ATOM 2122 C CA . THR A 1 267 ? 8.961 -24.516 -16.562 1 93.88 267 THR A CA 1
ATOM 2123 C C . THR A 1 267 ? 10.102 -24 -15.695 1 93.88 267 THR A C 1
ATOM 2125 O O . THR A 1 267 ? 11.273 -24.062 -16.094 1 93.88 267 THR A O 1
ATOM 2128 N N . ILE A 1 268 ? 9.781 -23.5 -14.609 1 95.31 268 ILE A N 1
ATOM 2129 C CA . ILE A 1 268 ? 10.734 -23.141 -13.562 1 95.31 268 ILE A CA 1
ATOM 2130 C C . ILE A 1 268 ? 10.797 -24.266 -12.516 1 95.31 268 ILE A C 1
ATOM 2132 O O . ILE A 1 268 ? 9.773 -24.656 -11.961 1 95.31 268 ILE A O 1
ATOM 2136 N N . PRO A 1 269 ? 11.93 -24.781 -12.234 1 96.56 269 PRO A N 1
ATOM 2137 C CA . PRO A 1 269 ? 13.258 -24.344 -12.68 1 96.56 269 PRO A CA 1
ATOM 2138 C C . PRO A 1 269 ? 13.789 -25.141 -13.859 1 96.56 269 PRO A C 1
ATOM 2140 O O . PRO A 1 269 ? 14.914 -24.922 -14.312 1 96.56 269 PRO A O 1
ATOM 2143 N N . ALA A 1 270 ? 13.055 -26.078 -14.367 1 96.94 270 ALA A N 1
ATOM 2144 C CA . ALA A 1 270 ? 13.578 -27.062 -15.312 1 96.94 270 ALA A CA 1
ATOM 2145 C C . ALA A 1 270 ? 14.125 -26.375 -16.562 1 96.94 270 ALA A C 1
ATOM 2147 O O . ALA A 1 270 ? 15.188 -26.75 -17.062 1 96.94 270 ALA A O 1
ATOM 2148 N N . ASP A 1 271 ? 13.422 -25.391 -17.078 1 96.88 271 ASP A N 1
ATOM 2149 C CA . ASP A 1 271 ? 13.82 -24.703 -18.312 1 96.88 271 ASP A CA 1
ATOM 2150 C C . ASP A 1 271 ? 14.508 -23.375 -17.984 1 96.88 271 ASP A C 1
ATOM 2152 O O . ASP A 1 271 ? 15.266 -22.859 -18.812 1 96.88 271 ASP A O 1
ATOM 2156 N N . LEU A 1 272 ? 14.156 -22.812 -16.844 1 98.19 272 LEU A N 1
ATOM 2157 C CA . LEU A 1 272 ? 14.688 -21.516 -16.422 1 98.19 272 LEU A CA 1
ATOM 2158 C C . LEU A 1 272 ? 14.789 -21.422 -14.906 1 98.19 272 LEU A C 1
ATOM 2160 O O . LEU A 1 272 ? 13.773 -21.516 -14.211 1 98.19 272 LEU A O 1
ATOM 2164 N N . SER A 1 273 ? 15.977 -21.234 -14.461 1 98.69 273 SER A N 1
ATOM 2165 C CA . SER A 1 273 ? 16.156 -20.938 -13.047 1 98.69 273 SER A CA 1
ATOM 2166 C C . SER A 1 273 ? 16 -19.438 -12.773 1 98.69 273 SER A C 1
ATOM 2168 O O . SER A 1 273 ? 16.344 -18.609 -13.617 1 98.69 273 SER A O 1
ATOM 2170 N N . ILE A 1 274 ? 15.438 -19.141 -11.586 1 98.44 274 ILE A N 1
ATOM 2171 C CA . ILE A 1 274 ? 15.242 -17.734 -11.258 1 98.44 274 ILE A CA 1
ATOM 2172 C C . ILE A 1 274 ? 15.609 -17.484 -9.797 1 98.44 274 ILE A C 1
ATOM 2174 O O . ILE A 1 274 ? 15.305 -18.312 -8.93 1 98.44 274 ILE A O 1
ATOM 2178 N N . VAL A 1 275 ? 16.359 -16.438 -9.562 1 98.44 275 VAL A N 1
ATOM 2179 C CA . VAL A 1 275 ? 16.562 -15.859 -8.234 1 98.44 275 VAL A CA 1
ATOM 2180 C C . VAL A 1 275 ? 16.203 -14.375 -8.25 1 98.44 275 VAL A C 1
ATOM 2182 O O . VAL A 1 275 ? 16.172 -13.742 -9.312 1 98.44 275 VAL A O 1
ATOM 2185 N N . GLY A 1 276 ? 15.922 -13.836 -7.086 1 97.69 276 GLY A N 1
ATOM 2186 C CA . GLY A 1 276 ? 15.648 -12.414 -7.043 1 97.69 276 GLY A CA 1
ATOM 2187 C C . GLY A 1 276 ? 15.195 -11.93 -5.676 1 97.69 276 GLY A C 1
ATOM 2188 O O . GLY A 1 276 ? 15.383 -12.633 -4.676 1 97.69 276 GLY A O 1
ATOM 2189 N N . TYR A 1 277 ? 14.781 -10.703 -5.641 1 95.69 277 TYR A N 1
ATOM 2190 C CA . TYR A 1 277 ? 14.25 -10.109 -4.418 1 95.69 277 TYR A CA 1
ATOM 2191 C C . TYR A 1 277 ? 12.766 -10.414 -4.262 1 95.69 277 TYR A C 1
ATOM 2193 O O . TYR A 1 277 ? 12.039 -10.523 -5.25 1 95.69 277 TYR A O 1
ATOM 2201 N N . SER A 1 278 ? 12.438 -10.648 -3.059 1 87.69 278 SER A N 1
ATOM 2202 C CA . SER A 1 278 ? 11.039 -10.984 -2.811 1 87.69 278 SER A CA 1
ATOM 2203 C C . SER A 1 278 ? 10.461 -10.141 -1.68 1 87.69 278 SER A C 1
ATOM 2205 O O . SER A 1 278 ? 11.195 -9.43 -0.99 1 87.69 278 SER A O 1
ATOM 2207 N N . ASN A 1 279 ? 9.125 -10.148 -1.729 1 79.19 279 ASN A N 1
ATOM 2208 C CA . ASN A 1 279 ? 8.336 -9.523 -0.668 1 79.19 279 ASN A CA 1
ATOM 2209 C C . ASN A 1 279 ? 7.344 -10.508 -0.056 1 79.19 279 ASN A C 1
ATOM 2211 O O . ASN A 1 279 ? 6.797 -11.367 -0.756 1 79.19 279 ASN A O 1
ATOM 2215 N N . SER A 1 280 ? 7.195 -10.336 1.211 1 69.25 280 SER A N 1
ATOM 2216 C CA . SER A 1 280 ? 6.371 -11.281 1.965 1 69.25 280 SER A CA 1
ATOM 2217 C C . SER A 1 280 ? 4.926 -11.25 1.484 1 69.25 280 SER A C 1
ATOM 2219 O O . SER A 1 280 ? 4.168 -12.195 1.726 1 69.25 280 SER A O 1
ATOM 2221 N N . SER A 1 281 ? 4.625 -10.234 0.755 1 69.94 281 SER A N 1
ATOM 2222 C CA . SER A 1 281 ? 3.238 -10.109 0.319 1 69.94 281 SER A CA 1
ATOM 2223 C C . SER A 1 281 ? 2.941 -11.023 -0.863 1 69.94 281 SER A C 1
ATOM 2225 O O . SER A 1 281 ? 1.795 -11.422 -1.074 1 69.94 281 SER A O 1
ATOM 2227 N N . PHE A 1 282 ? 3.965 -11.445 -1.588 1 73.19 282 PHE A N 1
ATOM 2228 C CA . PHE A 1 282 ? 3.705 -12.195 -2.811 1 73.19 282 PHE A CA 1
ATOM 2229 C C . PHE A 1 282 ? 4.449 -13.523 -2.799 1 73.19 282 PHE A C 1
ATOM 2231 O O . PHE A 1 282 ? 3.998 -14.5 -3.396 1 73.19 282 PHE A O 1
ATOM 2238 N N . SER A 1 283 ? 5.5 -13.547 -2.084 1 75.88 283 SER A N 1
ATOM 2239 C CA . SER A 1 283 ? 6.441 -14.656 -2.182 1 75.88 283 SER A CA 1
ATOM 2240 C C . SER A 1 283 ? 5.77 -15.977 -1.836 1 75.88 283 SER A C 1
ATOM 2242 O O . SER A 1 283 ? 6.027 -17 -2.482 1 75.88 283 SER A O 1
ATOM 2244 N N . PRO A 1 284 ? 4.828 -15.898 -0.966 1 71 284 PRO A N 1
ATOM 2245 C CA . PRO A 1 284 ? 4.242 -17.188 -0.576 1 71 284 PRO A CA 1
ATOM 2246 C C . PRO A 1 284 ? 3.387 -17.797 -1.681 1 71 284 PRO A C 1
ATOM 2248 O O . PRO A 1 284 ? 3.07 -19 -1.629 1 71 284 PRO A O 1
ATOM 2251 N N . TYR A 1 285 ? 3.125 -17.062 -2.713 1 73.5 285 TYR A N 1
ATOM 2252 C CA . TYR A 1 285 ? 2.172 -17.531 -3.713 1 73.5 285 TYR A CA 1
ATOM 2253 C C . TYR A 1 285 ? 2.889 -17.984 -4.98 1 73.5 285 TYR A C 1
ATOM 2255 O O . TYR A 1 285 ? 2.256 -18.469 -5.918 1 73.5 285 TYR A O 1
ATOM 2263 N N . LEU A 1 286 ? 4.141 -17.844 -4.957 1 80.88 286 LEU A N 1
ATOM 2264 C CA . LEU A 1 286 ? 4.918 -18.25 -6.121 1 80.88 286 LEU A CA 1
ATOM 2265 C C . LEU A 1 286 ? 5.125 -19.75 -6.137 1 80.88 286 LEU A C 1
ATOM 2267 O O . LEU A 1 286 ? 5.418 -20.359 -5.098 1 80.88 286 LEU A O 1
ATOM 2271 N N . SER A 1 287 ? 4.801 -20.328 -7.273 1 79.12 287 SER A N 1
ATOM 2272 C CA . SER A 1 287 ? 5.078 -21.75 -7.504 1 79.12 287 SER A CA 1
ATOM 2273 C C . SER A 1 287 ? 5.863 -21.953 -8.797 1 79.12 287 SER A C 1
ATOM 2275 O O . SER A 1 287 ? 5.402 -21.578 -9.875 1 79.12 287 SER A O 1
ATOM 2277 N N . PRO A 1 288 ? 7.094 -22.594 -8.711 1 87.62 288 PRO A N 1
ATOM 2278 C CA . PRO A 1 288 ? 7.785 -23.062 -7.5 1 87.62 288 PRO A CA 1
ATOM 2279 C C . PRO A 1 288 ? 8.188 -21.906 -6.582 1 87.62 288 PRO A C 1
ATOM 2281 O O . PRO A 1 288 ? 8.219 -20.75 -7.012 1 87.62 288 PRO A O 1
ATOM 2284 N N . SER A 1 289 ? 8.461 -22.25 -5.332 1 88.38 289 SER A N 1
ATOM 2285 C CA . SER A 1 289 ? 8.906 -21.25 -4.375 1 88.38 289 SER A CA 1
ATOM 2286 C C . SER A 1 289 ? 10.234 -20.625 -4.805 1 88.38 289 SER A C 1
ATOM 2288 O O . SER A 1 289 ? 11.133 -21.328 -5.27 1 88.38 289 SER A O 1
ATOM 2290 N N . LEU A 1 290 ? 10.344 -19.359 -4.566 1 94.25 290 LEU A N 1
ATOM 2291 C CA . LEU A 1 290 ? 11.438 -18.562 -5.105 1 94.25 290 LEU A CA 1
ATOM 2292 C C . LEU A 1 290 ? 12.656 -18.609 -4.184 1 94.25 290 LEU A C 1
ATOM 2294 O O . LEU A 1 290 ? 12.523 -18.453 -2.969 1 94.25 290 LEU A O 1
ATOM 2298 N N . THR A 1 291 ? 13.828 -18.938 -4.715 1 97.25 291 THR A N 1
ATOM 2299 C CA . THR A 1 291 ? 15.086 -18.609 -4.055 1 97.25 291 THR A CA 1
ATOM 2300 C C . THR A 1 291 ? 15.336 -17.109 -4.086 1 97.25 291 THR A C 1
ATOM 2302 O O . THR A 1 291 ? 15.391 -16.5 -5.16 1 97.25 291 THR A O 1
ATOM 2305 N N . SER A 1 292 ? 15.414 -16.516 -2.92 1 97 292 SER A N 1
ATOM 2306 C CA . SER A 1 292 ? 15.32 -15.055 -2.914 1 97 292 SER A CA 1
ATOM 2307 C C . SER A 1 292 ? 16.031 -14.453 -1.705 1 97 292 SER A C 1
ATOM 2309 O O . SER A 1 292 ? 16.453 -15.18 -0.803 1 97 292 SER A O 1
ATOM 2311 N N . VAL A 1 293 ? 16.312 -13.203 -1.811 1 96.31 293 VAL A N 1
ATOM 2312 C CA . VAL A 1 293 ? 16.531 -12.359 -0.639 1 96.31 293 VAL A CA 1
ATOM 2313 C C . VAL A 1 293 ? 15.234 -11.648 -0.264 1 96.31 293 VAL A C 1
ATOM 2315 O O . VAL A 1 293 ? 14.609 -11.008 -1.107 1 96.31 293 VAL A O 1
ATOM 2318 N N . GLU A 1 294 ? 14.859 -11.836 0.925 1 92.12 294 GLU A N 1
ATOM 2319 C CA . GLU A 1 294 ? 13.656 -11.148 1.399 1 92.12 294 GLU A CA 1
ATOM 2320 C C . GLU A 1 294 ? 13.977 -9.727 1.841 1 92.12 294 GLU A C 1
ATOM 2322 O O . GLU A 1 294 ? 14.883 -9.5 2.648 1 92.12 294 GLU A O 1
ATOM 2327 N N . ILE A 1 295 ? 13.297 -8.789 1.262 1 92.5 295 ILE A N 1
ATOM 2328 C CA . ILE A 1 295 ? 13.438 -7.402 1.689 1 92.5 295 ILE A CA 1
ATOM 2329 C C . ILE A 1 295 ? 12.828 -7.223 3.078 1 92.5 295 ILE A C 1
ATOM 2331 O O . ILE A 1 295 ? 11.641 -7.492 3.281 1 92.5 295 ILE A O 1
ATOM 2335 N N . PRO A 1 296 ? 13.578 -6.816 4.031 1 93.81 296 PRO A N 1
ATOM 2336 C CA . PRO A 1 296 ? 13.062 -6.672 5.395 1 93.81 296 PRO A CA 1
ATOM 2337 C C . PRO A 1 296 ? 12.336 -5.348 5.609 1 93.81 296 PRO A C 1
ATOM 2339 O O . PRO A 1 296 ? 12.797 -4.504 6.387 1 93.81 296 PRO A O 1
ATOM 2342 N N . VAL A 1 297 ? 11.219 -5.168 5.078 1 91.94 297 VAL A N 1
ATOM 2343 C CA . VAL A 1 297 ? 10.461 -3.918 5.051 1 91.94 297 VAL A CA 1
ATOM 2344 C C . VAL A 1 297 ? 10.141 -3.473 6.477 1 91.94 297 VAL A C 1
ATOM 2346 O O . VAL A 1 297 ? 10.305 -2.299 6.816 1 91.94 297 VAL A O 1
ATOM 2349 N N . LYS A 1 298 ? 9.703 -4.406 7.297 1 91.12 298 LYS A N 1
ATOM 2350 C CA . LYS A 1 298 ? 9.359 -4.074 8.68 1 91.12 298 LYS A CA 1
ATOM 2351 C C . LYS A 1 298 ? 10.57 -3.535 9.43 1 91.12 298 LYS A C 1
ATOM 2353 O O . LYS A 1 298 ? 10.477 -2.518 10.125 1 91.12 298 LYS A O 1
ATOM 2358 N N . LYS A 1 299 ? 11.656 -4.211 9.281 1 95.44 299 LYS A N 1
ATOM 2359 C CA . LYS A 1 299 ? 12.867 -3.775 9.961 1 95.44 299 LYS A CA 1
ATOM 2360 C C . LYS A 1 299 ? 13.32 -2.406 9.461 1 95.44 299 LYS A C 1
ATOM 2362 O O . LYS A 1 299 ? 13.711 -1.546 10.258 1 95.44 299 LYS A O 1
ATOM 2367 N N . LEU A 1 300 ? 13.32 -2.227 8.18 1 96.5 300 LEU A N 1
ATOM 2368 C CA . LEU A 1 300 ? 13.695 -0.946 7.59 1 96.5 300 LEU A CA 1
ATOM 2369 C C . LEU A 1 300 ? 12.797 0.175 8.102 1 96.5 300 LEU A C 1
ATOM 2371 O O . LEU A 1 300 ? 13.289 1.233 8.508 1 96.5 300 LEU A O 1
ATOM 2375 N N . GLY A 1 301 ? 11.508 -0.053 8.102 1 95.75 301 GLY A N 1
ATOM 2376 C CA . GLY A 1 301 ? 10.555 0.93 8.602 1 95.75 301 GLY A CA 1
ATOM 2377 C C . GLY A 1 301 ? 10.734 1.235 10.078 1 95.75 301 GLY A C 1
ATOM 2378 O O . GLY A 1 301 ? 10.75 2.4 10.484 1 95.75 301 GLY A O 1
ATOM 2379 N N . ASP A 1 302 ? 10.875 0.163 10.844 1 96.12 302 ASP A N 1
ATOM 2380 C CA . ASP A 1 302 ? 11.031 0.317 12.289 1 96.12 302 ASP A CA 1
ATOM 2381 C C . ASP A 1 302 ? 12.305 1.099 12.617 1 96.12 302 ASP A C 1
ATOM 2383 O O . ASP A 1 302 ? 12.258 2.09 13.352 1 96.12 302 ASP A O 1
ATOM 2387 N N . ILE A 1 303 ? 13.383 0.695 12.078 1 96.62 303 ILE A N 1
ATOM 2388 C CA . ILE A 1 303 ? 14.672 1.303 12.383 1 96.62 303 ILE A CA 1
ATOM 2389 C C . ILE A 1 303 ? 14.703 2.738 11.859 1 96.62 303 ILE A C 1
ATOM 2391 O O . ILE A 1 303 ? 15.133 3.652 12.562 1 96.62 303 ILE A O 1
ATOM 2395 N N . GLY A 1 304 ? 14.25 2.924 10.586 1 97.12 304 GLY A N 1
ATOM 2396 C CA . GLY A 1 304 ? 14.211 4.266 10.031 1 97.12 304 GLY A CA 1
ATOM 2397 C C . GLY A 1 304 ? 13.391 5.238 10.859 1 97.12 304 GLY A C 1
ATOM 2398 O O . GLY A 1 304 ? 13.828 6.359 11.117 1 97.12 304 GLY A O 1
ATOM 2399 N N . THR A 1 305 ? 12.234 4.801 11.297 1 97.12 305 THR A N 1
ATOM 2400 C CA . THR A 1 305 ? 11.344 5.641 12.086 1 97.12 305 THR A CA 1
ATOM 2401 C C . THR A 1 305 ? 11.938 5.898 13.469 1 97.12 305 THR A C 1
ATOM 2403 O O . THR A 1 305 ? 11.844 7.008 14 1 97.12 305 THR A O 1
ATOM 2406 N N . ASP A 1 306 ? 12.539 4.871 14.023 1 96.38 306 ASP A N 1
ATOM 2407 C CA . ASP A 1 306 ? 13.188 5.02 15.32 1 96.38 306 ASP A CA 1
ATOM 2408 C C . ASP A 1 306 ? 14.297 6.066 15.266 1 96.38 306 ASP A C 1
ATOM 2410 O O . ASP A 1 306 ? 14.414 6.906 16.156 1 96.38 306 ASP A O 1
ATOM 2414 N N . ILE A 1 307 ? 15.109 5.992 14.273 1 96.31 307 ILE A N 1
ATOM 2415 C CA . ILE A 1 307 ? 16.172 6.973 14.094 1 96.31 307 ILE A CA 1
ATOM 2416 C C . ILE A 1 307 ? 15.578 8.375 14.023 1 96.31 307 ILE A C 1
ATOM 2418 O O . ILE A 1 307 ? 16.062 9.297 14.688 1 96.31 307 ILE A O 1
ATOM 2422 N N . LEU A 1 308 ? 14.531 8.531 13.219 1 97 308 LEU A N 1
ATOM 2423 C CA . LEU A 1 308 ? 13.906 9.836 13.039 1 97 308 LEU A CA 1
ATOM 2424 C C . LEU A 1 308 ? 13.445 10.414 14.375 1 97 308 LEU A C 1
ATOM 2426 O O . LEU A 1 308 ? 13.773 11.555 14.711 1 97 308 LEU A O 1
ATOM 2430 N N . PHE A 1 309 ? 12.766 9.617 15.148 1 96.25 309 PHE A N 1
ATOM 2431 C CA . PHE A 1 309 ? 12.172 10.133 16.375 1 96.25 309 PHE A CA 1
ATOM 2432 C C . PHE A 1 309 ? 13.234 10.352 17.453 1 96.25 309 PHE A C 1
ATOM 2434 O O . PHE A 1 309 ? 13.125 11.273 18.25 1 96.25 309 PHE A O 1
ATOM 2441 N N . LYS A 1 310 ? 14.258 9.516 17.484 1 95.69 310 LYS A N 1
ATOM 2442 C CA . LYS A 1 310 ? 15.383 9.781 18.375 1 95.69 310 LYS A CA 1
ATOM 2443 C C . LYS A 1 310 ? 16 11.148 18.078 1 95.69 310 LYS A C 1
ATOM 2445 O O . LYS A 1 310 ? 16.312 11.906 19 1 95.69 310 LYS A O 1
ATOM 2450 N N . LYS A 1 311 ? 16.125 11.469 16.812 1 95.31 311 LYS A N 1
ATOM 2451 C CA . LYS A 1 311 ? 16.734 12.734 16.422 1 95.31 311 LYS A CA 1
ATOM 2452 C C . LYS A 1 311 ? 15.797 13.906 16.703 1 95.31 311 LYS A C 1
ATOM 2454 O O . LYS A 1 311 ? 16.234 14.984 17.094 1 95.31 311 LYS A O 1
ATOM 2459 N N . ILE A 1 312 ? 14.523 13.688 16.453 1 93.69 312 ILE A N 1
ATOM 2460 C CA . ILE A 1 312 ? 13.531 14.711 16.766 1 93.69 312 ILE A CA 1
ATOM 2461 C C . ILE A 1 312 ? 13.594 15.047 18.25 1 93.69 312 ILE A C 1
ATOM 2463 O O . ILE A 1 312 ? 13.438 16.203 18.641 1 93.69 312 ILE A O 1
ATOM 2467 N N . LYS A 1 313 ? 13.875 14.055 19.031 1 92.56 313 LYS A N 1
ATOM 2468 C CA . LYS A 1 313 ? 13.906 14.227 20.484 1 92.56 313 LYS A CA 1
ATOM 2469 C C . LYS A 1 313 ? 15.266 14.734 20.953 1 92.56 313 LYS A C 1
ATOM 2471 O O . LYS A 1 313 ? 15.508 14.883 22.156 1 92.56 313 LYS A O 1
ATOM 2476 N N . GLY A 1 314 ? 16.188 14.875 20.078 1 90.44 314 GLY A N 1
ATOM 2477 C CA . GLY A 1 314 ? 17.438 15.562 20.406 1 90.44 314 GLY A CA 1
ATOM 2478 C C . GLY A 1 314 ? 18.609 14.617 20.562 1 90.44 314 GLY A C 1
ATOM 2479 O O . GLY A 1 314 ? 19.672 15.016 21.062 1 90.44 314 GLY A O 1
ATOM 2480 N N . ASP A 1 315 ? 18.344 13.359 20.219 1 86.62 315 ASP A N 1
ATOM 2481 C CA . ASP A 1 315 ? 19.453 12.414 20.25 1 86.62 315 ASP A CA 1
ATOM 2482 C C . ASP A 1 315 ? 20.594 12.891 19.359 1 86.62 315 ASP A C 1
ATOM 2484 O O . ASP A 1 315 ? 20.391 13.227 18.203 1 86.62 315 ASP A O 1
ATOM 2488 N N . LYS A 1 316 ? 21.844 12.938 19.969 1 82.69 316 LYS A N 1
ATOM 2489 C CA . LYS A 1 316 ? 23 13.477 19.266 1 82.69 316 LYS A CA 1
ATOM 2490 C C . LYS A 1 316 ? 23.922 12.359 18.797 1 82.69 316 LYS A C 1
ATOM 2492 O O . LYS A 1 316 ? 25.047 12.625 18.359 1 82.69 316 LYS A O 1
ATOM 2497 N N . SER A 1 317 ? 23.375 11.109 18.922 1 76 317 SER A N 1
ATOM 2498 C CA . SER A 1 317 ? 24.219 10 18.469 1 76 317 SER A CA 1
ATOM 2499 C C . SER A 1 317 ? 24.656 10.188 17.016 1 76 317 SER A C 1
ATOM 2501 O O . SER A 1 317 ? 23.922 10.781 16.219 1 76 317 SER A O 1
ATOM 2503 N N . LEU A 1 318 ? 25.859 9.758 16.75 1 67.62 318 LEU A N 1
ATOM 2504 C CA . LEU A 1 318 ? 26.516 10.023 15.484 1 67.62 318 LEU A CA 1
ATOM 2505 C C . LEU A 1 318 ? 26.094 9 14.43 1 67.62 318 LEU A C 1
ATOM 2507 O O . LEU A 1 318 ? 26.453 9.125 13.258 1 67.62 318 LEU A O 1
ATOM 2511 N N . VAL A 1 319 ? 25.281 8.211 14.773 1 67.44 319 VAL A N 1
ATOM 2512 C CA . VAL A 1 319 ? 24.969 7.199 13.773 1 67.44 319 VAL A CA 1
ATOM 2513 C C . VAL A 1 319 ? 24.219 7.84 12.609 1 67.44 319 VAL A C 1
ATOM 2515 O O . VAL A 1 319 ? 23.094 8.328 12.766 1 67.44 319 VAL A O 1
ATOM 2518 N N . ILE A 1 320 ? 24.922 7.707 11.422 1 80.94 320 ILE A N 1
ATOM 2519 C CA . ILE A 1 320 ? 24.391 8.414 10.266 1 80.94 320 ILE A CA 1
ATOM 2520 C C . ILE A 1 320 ? 23.766 7.418 9.297 1 80.94 320 ILE A C 1
ATOM 2522 O O . ILE A 1 320 ? 22.797 7.746 8.609 1 80.94 320 ILE A O 1
ATOM 2526 N N . SER A 1 321 ? 24.375 6.203 9.375 1 91.56 321 SER A N 1
ATOM 2527 C CA . SER A 1 321 ? 23.859 5.191 8.461 1 91.56 321 SER A CA 1
ATOM 2528 C C . SER A 1 321 ? 23.812 3.818 9.117 1 91.56 321 SER A C 1
ATOM 2530 O O . SER A 1 321 ? 24.703 3.465 9.891 1 91.56 321 SER A O 1
ATOM 2532 N N . LYS A 1 322 ? 22.734 3.123 8.922 1 94.94 322 LYS A N 1
ATOM 2533 C CA . LYS A 1 322 ? 22.578 1.766 9.438 1 94.94 322 LYS A CA 1
ATOM 2534 C C . LYS A 1 322 ? 22.297 0.783 8.305 1 94.94 322 LYS A C 1
ATOM 2536 O O . LYS A 1 322 ? 21.531 1.091 7.379 1 94.94 322 LYS A O 1
ATOM 2541 N N . VAL A 1 323 ? 22.953 -0.358 8.336 1 96.5 323 VAL A N 1
ATOM 2542 C CA . VAL A 1 323 ? 22.734 -1.432 7.379 1 96.5 323 VAL A CA 1
ATOM 2543 C C . VAL A 1 323 ? 22 -2.59 8.062 1 96.5 323 VAL A C 1
ATOM 2545 O O . VAL A 1 323 ? 22.469 -3.113 9.07 1 96.5 323 VAL A O 1
ATOM 2548 N N . VAL A 1 324 ? 20.875 -2.932 7.531 1 96.81 324 VAL A N 1
ATOM 2549 C CA . VAL A 1 324 ? 20.062 -4.023 8.062 1 96.81 324 VAL A CA 1
ATOM 2550 C C . VAL A 1 324 ? 20.453 -5.332 7.375 1 96.81 324 VAL A C 1
ATOM 2552 O O . VAL A 1 324 ? 20.594 -5.379 6.152 1 96.81 324 VAL A O 1
ATOM 2555 N N . THR A 1 325 ? 20.562 -6.352 8.125 1 95.44 325 THR A N 1
ATOM 2556 C CA . THR A 1 325 ? 20.922 -7.656 7.578 1 95.44 325 THR A CA 1
ATOM 2557 C C . THR A 1 325 ? 19.734 -8.289 6.863 1 95.44 325 THR A C 1
ATOM 2559 O O . THR A 1 325 ? 18.594 -8.172 7.328 1 95.44 325 THR A O 1
ATOM 2562 N N . THR A 1 326 ? 20 -8.906 5.758 1 95.81 326 THR A N 1
ATOM 2563 C CA . THR A 1 326 ? 18.984 -9.633 4.996 1 95.81 326 THR A CA 1
ATOM 2564 C C . THR A 1 326 ? 19.203 -11.141 5.105 1 95.81 326 THR A C 1
ATOM 2566 O O . THR A 1 326 ? 20.25 -11.586 5.586 1 95.81 326 THR A O 1
ATOM 2569 N N . GLU A 1 327 ? 18.141 -11.789 4.781 1 92.31 327 GLU A N 1
ATOM 2570 C CA . GLU A 1 327 ? 18.203 -13.25 4.781 1 92.31 327 GLU A CA 1
ATOM 2571 C C . GLU A 1 327 ? 18 -13.805 3.375 1 92.31 327 GLU A C 1
ATOM 2573 O O . GLU A 1 327 ? 17.078 -13.398 2.662 1 92.31 327 GLU A O 1
ATOM 2578 N N . ARG A 1 328 ? 18.922 -14.703 3.033 1 94.62 328 ARG A N 1
ATOM 2579 C CA . ARG A 1 328 ? 18.75 -15.445 1.789 1 94.62 328 ARG A CA 1
ATOM 2580 C C . ARG A 1 328 ? 17.953 -16.719 2.023 1 94.62 328 ARG A C 1
ATOM 2582 O O . ARG A 1 328 ? 18.266 -17.5 2.924 1 94.62 328 ARG A O 1
ATOM 2589 N N . ILE A 1 329 ? 16.969 -16.953 1.264 1 94.69 329 ILE A N 1
ATOM 2590 C CA . ILE A 1 329 ? 16.109 -18.125 1.361 1 94.69 329 ILE A CA 1
ATOM 2591 C C . ILE A 1 329 ? 16.312 -19 0.123 1 94.69 329 ILE A C 1
ATOM 2593 O O . ILE A 1 329 ? 16.047 -18.562 -1 1 94.69 329 ILE A O 1
ATOM 2597 N N . ILE A 1 330 ? 16.766 -20.203 0.295 1 96.38 330 ILE A N 1
ATOM 2598 C CA . ILE A 1 330 ? 16.953 -21.156 -0.798 1 96.38 330 ILE A CA 1
ATOM 2599 C C . ILE A 1 330 ? 15.719 -22.031 -0.943 1 96.38 330 ILE A C 1
ATOM 2601 O O . ILE A 1 330 ? 15.328 -22.734 -0.002 1 96.38 330 ILE A O 1
ATOM 2605 N N . ASN A 1 331 ? 15.117 -21.891 -2.148 1 94.44 331 ASN A N 1
ATOM 2606 C CA . ASN A 1 331 ? 13.906 -22.656 -2.404 1 94.44 331 ASN A CA 1
ATOM 2607 C C . ASN A 1 331 ? 13.992 -23.422 -3.725 1 94.44 331 ASN A C 1
ATOM 2609 O O . ASN A 1 331 ? 15.047 -23.953 -4.07 1 94.44 331 ASN A O 1
ATOM 2613 N N . ASN A 1 332 ? 12.891 -23.531 -4.504 1 93.88 332 ASN A N 1
ATOM 2614 C CA . ASN A 1 332 ? 12.805 -24.547 -5.559 1 93.88 332 ASN A CA 1
ATOM 2615 C C . ASN A 1 332 ? 12.805 -23.906 -6.941 1 93.88 332 ASN A C 1
ATOM 2617 O O . ASN A 1 332 ? 12.422 -24.547 -7.926 1 93.88 332 ASN A O 1
ATOM 2621 N N . SER A 1 333 ? 13.305 -22.688 -6.973 1 96.88 333 SER A N 1
ATOM 2622 C CA . SER A 1 333 ? 13.227 -22 -8.25 1 96.88 333 SER A CA 1
ATOM 2623 C C . SER A 1 333 ? 14.539 -22.109 -9.023 1 96.88 333 SER A C 1
ATOM 2625 O O . SER A 1 333 ? 14.719 -21.453 -10.055 1 96.88 333 SER A O 1
ATOM 2627 N N . VAL A 1 334 ? 15.508 -22.922 -8.523 1 98.5 334 VAL A N 1
ATOM 2628 C CA . VAL A 1 334 ? 16.812 -23.031 -9.156 1 98.5 334 VAL A CA 1
ATOM 2629 C C . VAL A 1 334 ? 17.156 -24.5 -9.367 1 98.5 334 VAL A C 1
ATOM 2631 O O . VAL A 1 334 ? 17.031 -25.312 -8.445 1 98.5 334 VAL A O 1
ATOM 2634 N N . LYS A 1 335 ? 17.516 -24.844 -10.594 1 98.06 335 LYS A N 1
ATOM 2635 C CA . LYS A 1 335 ? 18 -26.188 -10.883 1 98.06 335 LYS A CA 1
ATOM 2636 C C . LYS A 1 335 ? 19.516 -26.219 -10.992 1 98.06 335 LYS A C 1
ATOM 2638 O O . LYS A 1 335 ? 20.141 -25.266 -11.484 1 98.06 335 LYS A O 1
ATOM 2643 N N . THR A 1 336 ? 20.062 -27.297 -10.531 1 97.19 336 THR A N 1
ATOM 2644 C CA . THR A 1 336 ? 21.5 -27.531 -10.742 1 97.19 336 THR A CA 1
ATOM 2645 C C . THR A 1 336 ? 21.766 -28.031 -12.156 1 97.19 336 THR A C 1
ATOM 2647 O O . THR A 1 336 ? 21.031 -28.891 -12.656 1 97.19 336 THR A O 1
ATOM 2650 N N . ILE A 1 337 ? 22.797 -27.438 -12.773 1 96 337 ILE A N 1
ATOM 2651 C CA . ILE A 1 337 ? 23.109 -27.891 -14.125 1 96 337 ILE A CA 1
ATOM 2652 C C . ILE A 1 337 ? 24.578 -28.266 -14.219 1 96 337 ILE A C 1
ATOM 2654 O O . ILE A 1 337 ? 25.406 -27.734 -13.469 1 96 337 ILE A O 1
ATOM 2658 N N . MET B 1 1 ? 15.234 40.25 8.969 1 44.84 1 MET B N 1
ATOM 2659 C CA . MET B 1 1 ? 14.023 40.344 9.781 1 44.84 1 MET B CA 1
ATOM 2660 C C . MET B 1 1 ? 12.805 39.875 9 1 44.84 1 MET B C 1
ATOM 2662 O O . MET B 1 1 ? 12.594 40.312 7.859 1 44.84 1 MET B O 1
ATOM 2666 N N . LYS B 1 2 ? 12.156 38.75 9.336 1 60.19 2 LYS B N 1
ATOM 2667 C CA . LYS B 1 2 ? 11.031 38.25 8.547 1 60.19 2 LYS B CA 1
ATOM 2668 C C . LYS B 1 2 ? 9.812 39.156 8.719 1 60.19 2 LYS B C 1
ATOM 2670 O O . LYS B 1 2 ? 9.445 39.5 9.844 1 60.19 2 LYS B O 1
ATOM 2675 N N . HIS B 1 3 ? 9.383 39.719 7.605 1 69.5 3 HIS B N 1
ATOM 2676 C CA . HIS B 1 3 ? 8.273 40.656 7.613 1 69.5 3 HIS B CA 1
ATOM 2677 C C . HIS B 1 3 ? 6.988 40 8.086 1 69.5 3 HIS B C 1
ATOM 2679 O O . HIS B 1 3 ? 6.754 38.812 7.797 1 69.5 3 HIS B O 1
ATOM 2685 N N . THR B 1 4 ? 6.387 40.594 9.023 1 72.38 4 THR B N 1
ATOM 2686 C CA . THR B 1 4 ? 5.109 40.125 9.547 1 72.38 4 THR B CA 1
ATOM 2687 C C . THR B 1 4 ? 3.949 40.844 8.852 1 72.38 4 THR B C 1
ATOM 2689 O O . THR B 1 4 ? 4.164 41.719 8.039 1 72.38 4 THR B O 1
ATOM 2692 N N . ILE B 1 5 ? 2.84 40.344 9.242 1 79.31 5 ILE B N 1
ATOM 2693 C CA . ILE B 1 5 ? 1.644 40.969 8.695 1 79.31 5 ILE B CA 1
ATOM 2694 C C . ILE B 1 5 ? 1.595 42.438 9.125 1 79.31 5 ILE B C 1
ATOM 2696 O O . ILE B 1 5 ? 1.041 43.281 8.414 1 79.31 5 ILE B O 1
ATOM 2700 N N . TYR B 1 6 ? 2.225 42.719 10.234 1 80.62 6 TYR B N 1
ATOM 2701 C CA . TYR B 1 6 ? 2.27 44.094 10.719 1 80.62 6 TYR B CA 1
ATOM 2702 C C . TYR B 1 6 ? 3.137 44.969 9.812 1 80.62 6 TYR B C 1
ATOM 2704 O O . TYR B 1 6 ? 2.807 46.125 9.555 1 80.62 6 TYR B O 1
ATOM 2712 N N . ASP B 1 7 ? 4.109 44.312 9.336 1 83.81 7 ASP B N 1
ATOM 2713 C CA . ASP B 1 7 ? 4.992 45.031 8.438 1 83.81 7 ASP B CA 1
ATOM 2714 C C . ASP B 1 7 ? 4.289 45.344 7.121 1 83.81 7 ASP B C 1
ATOM 2716 O O . ASP B 1 7 ? 4.441 46.469 6.582 1 83.81 7 ASP B O 1
ATOM 2720 N N . ILE B 1 8 ? 3.568 44.375 6.711 1 86.38 8 ILE B N 1
ATOM 2721 C CA . ILE B 1 8 ? 2.793 44.594 5.496 1 86.38 8 ILE B CA 1
ATOM 2722 C C . ILE B 1 8 ? 1.782 45.719 5.715 1 86.38 8 ILE B C 1
ATOM 2724 O O . ILE B 1 8 ? 1.627 46.594 4.867 1 86.38 8 ILE B O 1
ATOM 2728 N N . ALA B 1 9 ? 1.162 45.656 6.816 1 89.44 9 ALA B N 1
ATOM 2729 C CA . ALA B 1 9 ? 0.161 46.656 7.148 1 89.44 9 ALA B CA 1
ATOM 2730 C C . ALA B 1 9 ? 0.776 48.062 7.172 1 89.44 9 ALA B C 1
ATOM 2732 O O . ALA B 1 9 ? 0.19 49 6.652 1 89.44 9 ALA B O 1
ATOM 2733 N N . ARG B 1 10 ? 1.838 48.156 7.719 1 88.38 10 ARG B N 1
ATOM 2734 C CA . ARG B 1 10 ? 2.553 49.406 7.824 1 88.38 10 ARG B CA 1
ATOM 2735 C C . ARG B 1 10 ? 2.936 49.938 6.445 1 88.38 10 ARG B C 1
ATOM 2737 O O . ARG B 1 10 ? 2.664 51.094 6.121 1 88.38 10 ARG B O 1
ATOM 2744 N N . VAL B 1 11 ? 3.492 49.062 5.66 1 89.81 11 VAL B N 1
ATOM 2745 C CA . VAL B 1 11 ? 3.982 49.469 4.344 1 89.81 11 VAL B CA 1
ATOM 2746 C C . VAL B 1 11 ? 2.805 49.781 3.428 1 89.81 11 VAL B C 1
ATOM 2748 O O . VAL B 1 11 ? 2.863 50.75 2.645 1 89.81 11 VAL B O 1
ATOM 2751 N N . ALA B 1 12 ? 1.805 49.031 3.543 1 91.19 12 ALA B N 1
ATOM 2752 C CA . ALA B 1 12 ? 0.621 49.188 2.701 1 91.19 12 ALA B CA 1
ATOM 2753 C C . ALA B 1 12 ? -0.305 50.281 3.25 1 91.19 12 ALA B C 1
ATOM 2755 O O . ALA B 1 12 ? -1.25 50.688 2.578 1 91.19 12 ALA B O 1
ATOM 2756 N N . GLN B 1 13 ? -0.079 50.719 4.434 1 91 13 GLN B N 1
ATOM 2757 C CA . GLN B 1 13 ? -0.882 51.719 5.117 1 91 13 GLN B CA 1
ATOM 2758 C C . GLN B 1 13 ? -2.338 51.281 5.234 1 91 13 GLN B C 1
ATOM 2760 O O . GLN B 1 13 ? -3.252 52.031 4.914 1 91 13 GLN B O 1
ATOM 2765 N N . VAL B 1 14 ? -2.469 50.062 5.586 1 91.38 14 VAL B N 1
ATOM 2766 C CA . VAL B 1 14 ? -3.781 49.5 5.875 1 91.38 14 VAL B CA 1
ATOM 2767 C C . VAL B 1 14 ? -3.758 48.812 7.238 1 91.38 14 VAL B C 1
ATOM 2769 O O . VAL B 1 14 ? -2.699 48.688 7.859 1 91.38 14 VAL B O 1
ATOM 2772 N N . SER B 1 15 ? -4.906 48.531 7.707 1 85.5 15 SER B N 1
ATOM 2773 C CA . SER B 1 15 ? -4.984 47.781 8.969 1 85.5 15 SER B CA 1
ATOM 2774 C C . SER B 1 15 ? -4.488 46.344 8.805 1 85.5 15 SER B C 1
ATOM 2776 O O . SER B 1 15 ? -4.457 45.812 7.688 1 85.5 15 SER B O 1
ATOM 2778 N N . LYS B 1 16 ? -4.094 45.719 9.906 1 84.81 16 LYS B N 1
ATOM 2779 C CA . LYS B 1 16 ? -3.715 44.312 9.914 1 84.81 16 LYS B CA 1
ATOM 2780 C C . LYS B 1 16 ? -4.852 43.438 9.391 1 84.81 16 LYS B C 1
ATOM 2782 O O . LYS B 1 16 ? -4.613 42.438 8.68 1 84.81 16 LYS B O 1
ATOM 2787 N N . SER B 1 17 ? -6.055 43.906 9.703 1 80.31 17 SER B N 1
ATOM 2788 C CA . SER B 1 17 ? -7.234 43.188 9.258 1 80.31 17 SER B CA 1
ATOM 2789 C C . SER B 1 17 ? -7.371 43.219 7.742 1 80.31 17 SER B C 1
ATOM 2791 O O . SER B 1 17 ? -7.727 42.188 7.125 1 80.31 17 SER B O 1
ATOM 2793 N N . THR B 1 18 ? -7.07 44.312 7.242 1 84.06 18 THR B N 1
ATOM 2794 C CA . THR B 1 18 ? -7.133 44.438 5.793 1 84.06 18 THR B CA 1
ATOM 2795 C C . THR B 1 18 ? -6.082 43.562 5.113 1 84.06 18 THR B C 1
ATOM 2797 O O . THR B 1 18 ? -6.367 42.906 4.105 1 84.06 18 THR B O 1
ATOM 2800 N N . VAL B 1 19 ? -4.883 43.5 5.73 1 82.94 19 VAL B N 1
ATOM 2801 C CA . VAL B 1 19 ? -3.818 42.656 5.199 1 82.94 19 VAL B CA 1
ATOM 2802 C C . VAL B 1 19 ? -4.258 41.188 5.242 1 82.94 19 VAL B C 1
ATOM 2804 O O . VAL B 1 19 ? -4.113 40.469 4.254 1 82.94 19 VAL B O 1
ATOM 2807 N N . SER B 1 20 ? -4.809 40.844 6.289 1 75.81 20 SER B N 1
ATOM 2808 C CA . SER B 1 20 ? -5.27 39.469 6.465 1 75.81 20 SER B CA 1
ATOM 2809 C C . SER B 1 20 ? -6.336 39.094 5.438 1 75.81 20 SER B C 1
ATOM 2811 O O . SER B 1 20 ? -6.297 38 4.848 1 75.81 20 SER B O 1
ATOM 2813 N N . ARG B 1 21 ? -7.18 40.031 5.242 1 76.88 21 ARG B N 1
ATOM 2814 C CA . ARG B 1 21 ? -8.266 39.812 4.289 1 76.88 21 ARG B CA 1
ATOM 2815 C C . ARG B 1 21 ? -7.723 39.656 2.867 1 76.88 21 ARG B C 1
ATOM 2817 O O . ARG B 1 21 ? -8.195 38.844 2.098 1 76.88 21 ARG B O 1
ATOM 2824 N N . VAL B 1 22 ? -6.77 40.406 2.572 1 78.12 22 VAL B N 1
ATOM 2825 C CA . VAL B 1 22 ? -6.164 40.344 1.246 1 78.12 22 VAL B CA 1
ATOM 2826 C C . VAL B 1 22 ? -5.41 39.031 1.072 1 78.12 22 VAL B C 1
ATOM 2828 O O . VAL B 1 22 ? -5.543 38.375 0.042 1 78.12 22 VAL B O 1
ATOM 2831 N N . LEU B 1 23 ? -4.738 38.656 2.119 1 74 23 LEU B N 1
ATOM 2832 C CA . LEU B 1 23 ? -3.932 37.438 2.076 1 74 23 LEU B CA 1
ATOM 2833 C C . LEU B 1 23 ? -4.812 36.188 1.964 1 74 23 LEU B C 1
ATOM 2835 O O . LEU B 1 23 ? -4.398 35.188 1.398 1 74 23 LEU B O 1
ATOM 2839 N N . ASN B 1 24 ? -6.027 36.438 2.4 1 68 24 ASN B N 1
ATOM 2840 C CA . ASN B 1 24 ? -6.977 35.312 2.381 1 68 24 ASN B CA 1
ATOM 2841 C C . ASN B 1 24 ? -7.961 35.438 1.221 1 68 24 ASN B C 1
ATOM 2843 O O . ASN B 1 24 ? -9.008 34.781 1.219 1 68 24 ASN B O 1
ATOM 2847 N N . ASN B 1 25 ? -7.648 36.188 0.368 1 67.31 25 ASN B N 1
ATOM 2848 C CA . ASN B 1 25 ? -8.414 36.438 -0.85 1 67.31 25 ASN B CA 1
ATOM 2849 C C . ASN B 1 25 ? -9.883 36.719 -0.542 1 67.31 25 ASN B C 1
ATOM 2851 O O . ASN B 1 25 ? -10.773 36.188 -1.215 1 67.31 25 ASN B O 1
ATOM 2855 N N . GLN B 1 26 ? -10.039 37.438 0.442 1 66.38 26 GLN B N 1
ATOM 2856 C CA . GLN B 1 26 ? -11.406 37.844 0.756 1 66.38 26 GLN B CA 1
ATOM 2857 C C . GLN B 1 26 ? -11.867 38.969 -0.159 1 66.38 26 GLN B C 1
ATOM 2859 O O . GLN B 1 26 ? -11.055 39.75 -0.649 1 66.38 26 GLN B O 1
ATOM 2864 N N . THR B 1 27 ? -13.141 38.969 -0.537 1 69.94 27 THR B N 1
ATOM 2865 C CA . THR B 1 27 ? -13.672 39.844 -1.586 1 69.94 27 THR B CA 1
ATOM 2866 C C . THR B 1 27 ? -14.07 41.188 -1.018 1 69.94 27 THR B C 1
ATOM 2868 O O . THR B 1 27 ? -14.258 42.156 -1.768 1 69.94 27 THR B O 1
ATOM 2871 N N . ASN B 1 28 ? -14.242 41.406 0.141 1 74.56 28 ASN B N 1
ATOM 2872 C CA . ASN B 1 28 ? -14.75 42.656 0.681 1 74.56 28 ASN B CA 1
ATOM 2873 C C . ASN B 1 28 ? -13.633 43.656 0.958 1 74.56 28 ASN B C 1
ATOM 2875 O O . ASN B 1 28 ? -13.516 44.188 2.07 1 74.56 28 ASN B O 1
ATOM 2879 N N . ILE B 1 29 ? -12.766 43.844 -0.059 1 79.12 29 ILE B N 1
ATOM 2880 C CA . ILE B 1 29 ? -11.656 44.781 0.074 1 79.12 29 ILE B CA 1
ATOM 2881 C C . ILE B 1 29 ? -11.547 45.656 -1.184 1 79.12 29 ILE B C 1
ATOM 2883 O O . ILE B 1 29 ? -11.789 45.156 -2.293 1 79.12 29 ILE B O 1
ATOM 2887 N N . SER B 1 30 ? -11.414 46.969 -0.987 1 85.12 30 SER B N 1
ATOM 2888 C CA . SER B 1 30 ? -11.281 47.875 -2.125 1 85.12 30 SER B CA 1
ATOM 2889 C C . SER B 1 30 ? -10.102 47.5 -3.006 1 85.12 30 SER B C 1
ATOM 2891 O O . SER B 1 30 ? -9.102 46.969 -2.514 1 85.12 30 SER B O 1
ATOM 2893 N N . ASP B 1 31 ? -10.258 47.719 -4.246 1 82.81 31 ASP B N 1
ATOM 2894 C CA . ASP B 1 31 ? -9.203 47.406 -5.211 1 82.81 31 ASP B CA 1
ATOM 2895 C C . ASP B 1 31 ? -7.902 48.125 -4.848 1 82.81 31 ASP B C 1
ATOM 2897 O O . ASP B 1 31 ? -6.812 47.562 -5.02 1 82.81 31 ASP B O 1
ATOM 2901 N N . GLU B 1 32 ? -8.086 49.312 -4.418 1 87.06 32 GLU B N 1
ATOM 2902 C CA . GLU B 1 32 ? -6.926 50.125 -4.051 1 87.06 32 GLU B CA 1
ATOM 2903 C C . GLU B 1 32 ? -6.168 49.469 -2.887 1 87.06 32 GLU B C 1
ATOM 2905 O O . GLU B 1 32 ? -4.941 49.375 -2.93 1 87.06 32 GLU B O 1
ATOM 2910 N N . ALA B 1 33 ? -6.844 49.094 -1.916 1 88 33 ALA B N 1
ATOM 2911 C CA . ALA B 1 33 ? -6.23 48.469 -0.744 1 88 33 ALA B CA 1
ATOM 2912 C C . ALA B 1 33 ? -5.574 47.156 -1.106 1 88 33 ALA B C 1
ATOM 2914 O O . ALA B 1 33 ? -4.461 46.844 -0.661 1 88 33 ALA B O 1
ATOM 2915 N N . ARG B 1 34 ? -6.238 46.344 -1.822 1 87.44 34 ARG B N 1
ATOM 2916 C CA . ARG B 1 34 ? -5.699 45.062 -2.297 1 87.44 34 ARG B CA 1
ATOM 2917 C C . ARG B 1 34 ? -4.375 45.281 -3.025 1 87.44 34 ARG B C 1
ATOM 2919 O O . ARG B 1 34 ? -3.404 44.562 -2.779 1 87.44 34 ARG B O 1
ATOM 2926 N N . TYR B 1 35 ? -4.434 46.25 -3.91 1 86.69 35 TYR B N 1
ATOM 2927 C CA . TYR B 1 35 ? -3.232 46.562 -4.68 1 86.69 35 TYR B CA 1
ATOM 2928 C C . TYR B 1 35 ? -2.078 46.938 -3.756 1 86.69 35 TYR B C 1
ATOM 2930 O O . TYR B 1 35 ? -0.96 46.438 -3.916 1 86.69 35 TYR B O 1
ATOM 2938 N N . ARG B 1 36 ? -2.262 47.812 -2.82 1 88.56 36 ARG B N 1
ATOM 2939 C CA . ARG B 1 36 ? -1.217 48.25 -1.902 1 88.56 36 ARG B CA 1
ATOM 2940 C C . ARG B 1 36 ? -0.665 47.094 -1.091 1 88.56 36 ARG B C 1
ATOM 2942 O O . ARG B 1 36 ? 0.543 47 -0.863 1 88.56 36 ARG B O 1
ATOM 2949 N N . VAL B 1 37 ? -1.578 46.219 -0.659 1 88.56 37 VAL B N 1
ATOM 2950 C CA . VAL B 1 37 ? -1.168 45.094 0.141 1 88.56 37 VAL B CA 1
ATOM 2951 C C . VAL B 1 37 ? -0.319 44.125 -0.708 1 88.56 37 VAL B C 1
ATOM 2953 O O . VAL B 1 37 ? 0.747 43.688 -0.275 1 88.56 37 VAL B O 1
ATOM 2956 N N . LEU B 1 38 ? -0.786 43.875 -1.852 1 84.31 38 LEU B N 1
ATOM 2957 C CA . LEU B 1 38 ? -0.052 42.969 -2.734 1 84.31 38 LEU B CA 1
ATOM 2958 C C . LEU B 1 38 ? 1.317 43.531 -3.082 1 84.31 38 LEU B C 1
ATOM 2960 O O . LEU B 1 38 ? 2.305 42.812 -3.145 1 84.31 38 LEU B O 1
ATOM 2964 N N . LYS B 1 39 ? 1.381 44.844 -3.355 1 84.81 39 LYS B N 1
ATOM 2965 C CA . LYS B 1 39 ? 2.645 45.531 -3.629 1 84.81 39 LYS B CA 1
ATOM 2966 C C . LYS B 1 39 ? 3.592 45.438 -2.438 1 84.81 39 LYS B C 1
ATOM 2968 O O . LYS B 1 39 ? 4.789 45.188 -2.607 1 84.81 39 LYS B O 1
ATOM 2973 N N . ALA B 1 40 ? 3.076 45.594 -1.281 1 86.75 40 ALA B N 1
ATOM 2974 C CA . ALA B 1 40 ? 3.871 45.5 -0.06 1 86.75 40 ALA B CA 1
ATOM 2975 C C . ALA B 1 40 ? 4.402 44.062 0.138 1 86.75 40 ALA B C 1
ATOM 2977 O O . ALA B 1 40 ? 5.543 43.875 0.567 1 86.75 40 ALA B O 1
ATOM 2978 N N . ILE B 1 41 ? 3.543 43.125 -0.128 1 79.94 41 ILE B N 1
ATOM 2979 C CA . ILE B 1 41 ? 3.936 41.719 -0.043 1 79.94 41 ILE B CA 1
ATOM 2980 C C . ILE B 1 41 ? 5.125 41.469 -0.964 1 79.94 41 ILE B C 1
ATOM 2982 O O . ILE B 1 41 ? 6.094 40.812 -0.568 1 79.94 41 ILE B O 1
ATOM 2986 N N . GLU B 1 42 ? 5.059 41.938 -2.104 1 78.75 42 GLU B N 1
ATOM 2987 C CA . GLU B 1 42 ? 6.133 41.812 -3.084 1 78.75 42 GLU B CA 1
ATOM 2988 C C . GLU B 1 42 ? 7.391 42.531 -2.627 1 78.75 42 GLU B C 1
ATOM 2990 O O . GLU B 1 42 ? 8.492 41.969 -2.691 1 78.75 42 GLU B O 1
ATOM 2995 N N . GLU B 1 43 ? 7.168 43.75 -2.219 1 81.06 43 GLU B N 1
ATOM 2996 C CA . GLU B 1 43 ? 8.281 44.594 -1.802 1 81.06 43 GLU B CA 1
ATOM 2997 C C . GLU B 1 43 ? 9.023 44 -0.622 1 81.06 43 GLU B C 1
ATOM 2999 O O . GLU B 1 43 ? 10.258 44.062 -0.554 1 81.06 43 GLU B O 1
ATOM 3004 N N . LEU B 1 44 ? 8.188 43.375 0.193 1 81.62 44 LEU B N 1
ATOM 3005 C CA . LEU B 1 44 ? 8.781 42.844 1.416 1 81.62 44 LEU B CA 1
ATOM 3006 C C . LEU B 1 44 ? 9.164 41.375 1.245 1 81.62 44 LEU B C 1
ATOM 3008 O O . LEU B 1 44 ? 9.742 40.781 2.152 1 81.62 44 LEU B O 1
ATOM 3012 N N . ASP B 1 45 ? 8.828 40.906 0.052 1 76.19 45 ASP B N 1
ATOM 3013 C CA . ASP B 1 45 ? 9.008 39.5 -0.2 1 76.19 45 ASP B CA 1
ATOM 3014 C C . ASP B 1 45 ? 8.367 38.656 0.908 1 76.19 45 ASP B C 1
ATOM 3016 O O . ASP B 1 45 ? 9.016 37.75 1.467 1 76.19 45 ASP B O 1
ATOM 3020 N N . TYR B 1 46 ? 7.215 39.25 1.239 1 65.31 46 TYR B N 1
ATOM 3021 C CA . TYR B 1 46 ? 6.496 38.625 2.342 1 65.31 46 TYR B CA 1
ATOM 3022 C C . TYR B 1 46 ? 5.922 37.281 1.926 1 65.31 46 TYR B C 1
ATOM 3024 O O . TYR B 1 46 ? 5.246 37.188 0.9 1 65.31 46 TYR B O 1
ATOM 3032 N N . GLN B 1 47 ? 6.34 36.312 2.59 1 58.66 47 GLN B N 1
ATOM 3033 C CA . GLN B 1 47 ? 5.715 35 2.449 1 58.66 47 GLN B CA 1
ATOM 3034 C C . GLN B 1 47 ? 4.836 34.656 3.654 1 58.66 47 GLN B C 1
ATOM 3036 O O . GLN B 1 47 ? 5.312 34.656 4.793 1 58.66 47 GLN B O 1
ATOM 3041 N N . PRO B 1 48 ? 3.516 34.812 3.406 1 54.44 48 PRO B N 1
ATOM 3042 C CA . PRO B 1 48 ? 2.637 34.5 4.535 1 54.44 48 PRO B CA 1
ATOM 3043 C C . PRO B 1 48 ? 2.998 33.188 5.211 1 54.44 48 PRO B C 1
ATOM 3045 O O . PRO B 1 48 ? 3.328 32.188 4.531 1 54.44 48 PRO B O 1
ATOM 3048 N N . ASN B 1 49 ? 3.363 33.312 6.441 1 52.94 49 ASN B N 1
ATOM 3049 C CA . ASN B 1 49 ? 3.582 32.062 7.18 1 52.94 49 ASN B CA 1
ATOM 3050 C C . ASN B 1 49 ? 2.322 31.203 7.219 1 52.94 49 ASN B C 1
ATOM 3052 O O . ASN B 1 49 ? 1.231 31.719 7.496 1 52.94 49 ASN B O 1
ATOM 3056 N N . LYS B 1 50 ? 2.271 30.172 6.434 1 51.5 50 LYS B N 1
ATOM 3057 C CA . LYS B 1 50 ? 1.118 29.281 6.422 1 51.5 50 LYS B CA 1
ATOM 3058 C C . LYS B 1 50 ? 0.55 29.094 7.828 1 51.5 50 LYS B C 1
ATOM 3060 O O . LYS B 1 50 ? -0.664 28.969 8 1 51.5 50 LYS B O 1
ATOM 3065 N N . LEU B 1 51 ? 1.414 29.156 8.828 1 53.22 51 LEU B N 1
ATOM 3066 C CA . LEU B 1 51 ? 0.937 29 10.195 1 53.22 51 LEU B CA 1
ATOM 3067 C C . LEU B 1 51 ? 0.024 30.156 10.578 1 53.22 51 LEU B C 1
ATOM 3069 O O . LEU B 1 51 ? -1.005 29.953 11.227 1 53.22 51 LEU B O 1
ATOM 3073 N N . ALA B 1 52 ? 0.441 31.344 10.25 1 54.25 52 ALA B N 1
ATOM 3074 C CA . ALA B 1 52 ? -0.392 32.5 10.531 1 54.25 52 ALA B CA 1
ATOM 3075 C C . ALA B 1 52 ? -1.686 32.469 9.727 1 54.25 52 ALA B C 1
ATOM 3077 O O . ALA B 1 52 ? -2.758 32.812 10.234 1 54.25 52 ALA B O 1
ATOM 3078 N N . ARG B 1 53 ? -1.564 32.062 8.5 1 52.31 53 ARG B N 1
ATOM 3079 C CA . ARG B 1 53 ? -2.744 31.891 7.656 1 52.31 53 ARG B CA 1
ATOM 3080 C C . ARG B 1 53 ? -3.633 30.766 8.156 1 52.31 53 ARG B C 1
ATOM 3082 O O . ARG B 1 53 ? -4.859 30.859 8.102 1 52.31 53 ARG B O 1
ATOM 3089 N N . ALA B 1 54 ? -2.869 29.688 8.484 1 54.56 54 ALA B N 1
ATOM 3090 C CA . ALA B 1 54 ? -3.619 28.562 9.008 1 54.56 54 ALA B CA 1
ATOM 3091 C C . ALA B 1 54 ? -4.469 28.969 10.211 1 54.56 54 ALA B C 1
ATOM 3093 O O . ALA B 1 54 ? -5.559 28.422 10.422 1 54.56 54 ALA B O 1
ATOM 3094 N N . LEU B 1 55 ? -4.066 29.969 10.93 1 52.06 55 LEU B N 1
ATOM 3095 C CA . LEU B 1 55 ? -4.82 30.484 12.062 1 52.06 55 LEU B CA 1
ATOM 3096 C C . LEU B 1 55 ? -6.121 31.141 11.594 1 52.06 55 LEU B C 1
ATOM 3098 O O . LEU B 1 55 ? -7.121 31.109 12.312 1 52.06 55 LEU B O 1
ATOM 3102 N N . SER B 1 56 ? -6.082 31.641 10.398 1 50.88 56 SER B N 1
ATOM 3103 C CA . SER B 1 56 ? -7.305 32.312 9.984 1 50.88 56 SER B CA 1
ATOM 3104 C C . SER B 1 56 ? -8.141 31.438 9.062 1 50.88 56 SER B C 1
ATOM 3106 O O . SER B 1 56 ? -9.367 31.391 9.18 1 50.88 56 SER B O 1
ATOM 3108 N N . VAL B 1 57 ? -7.473 30.688 8.148 1 55.94 57 VAL B N 1
ATOM 3109 C CA . VAL B 1 57 ? -8.242 30.031 7.102 1 55.94 57 VAL B CA 1
ATOM 3110 C C . VAL B 1 57 ? -8.102 28.516 7.246 1 55.94 57 VAL B C 1
ATOM 3112 O O . VAL B 1 57 ?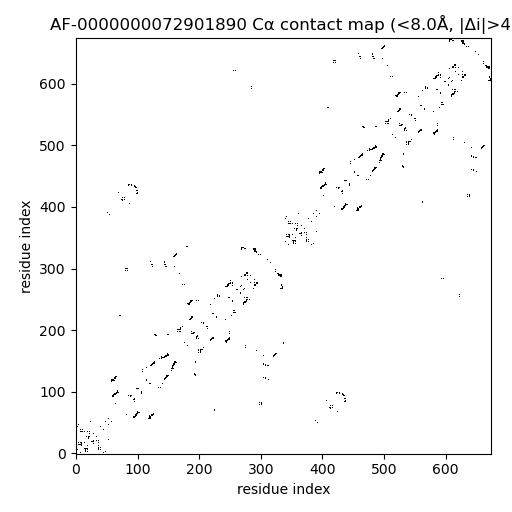 -8.867 27.75 6.648 1 55.94 57 VAL B O 1
ATOM 3115 N N . GLY B 1 58 ? -7.383 28.078 8.148 1 65.38 58 GLY B N 1
ATOM 3116 C CA . GLY B 1 58 ? -7.18 26.656 8.328 1 65.38 58 GLY B CA 1
ATOM 3117 C C . GLY B 1 58 ? -6.176 26.062 7.352 1 65.38 58 GLY B C 1
ATOM 3118 O O . GLY B 1 58 ? -5.621 26.781 6.52 1 65.38 58 GLY B O 1
ATOM 3119 N N . PHE B 1 59 ? -5.824 24.781 7.484 1 75.62 59 PHE B N 1
ATOM 3120 C CA . PHE B 1 59 ? -4.855 24.078 6.648 1 75.62 59 PHE B CA 1
ATOM 3121 C C . PHE B 1 59 ? -5.543 23.406 5.477 1 75.62 59 PHE B C 1
ATOM 3123 O O . PHE B 1 59 ? -6.656 22.891 5.613 1 75.62 59 PHE B O 1
ATOM 3130 N N . ASP B 1 60 ? -4.898 23.578 4.301 1 86.31 60 ASP B N 1
ATOM 3131 C CA . ASP B 1 60 ? -5.387 22.828 3.146 1 86.31 60 ASP B CA 1
ATOM 3132 C C . ASP B 1 60 ? -4.914 21.375 3.191 1 86.31 60 ASP B C 1
ATOM 3134 O O . ASP B 1 60 ? -3.947 21.016 2.518 1 86.31 60 ASP B O 1
ATOM 3138 N N . ALA B 1 61 ? -5.613 20.672 4.043 1 91 61 ALA B N 1
ATOM 3139 C CA . ALA B 1 61 ? -5.289 19.25 4.227 1 91 61 ALA B CA 1
ATOM 3140 C C . ALA B 1 61 ? -6.555 18.406 4.348 1 91 61 ALA B C 1
ATOM 3142 O O . ALA B 1 61 ? -7.617 18.922 4.711 1 91 61 ALA B O 1
ATOM 3143 N N . ILE B 1 62 ? -6.383 17.188 3.926 1 95.56 62 ILE B N 1
ATOM 3144 C CA . ILE B 1 62 ? -7.441 16.219 4.172 1 95.56 62 ILE B CA 1
ATOM 3145 C C . ILE B 1 62 ? -6.895 15.062 5 1 95.56 62 ILE B C 1
ATOM 3147 O O . ILE B 1 62 ? -5.68 14.852 5.062 1 95.56 62 ILE B O 1
ATOM 3151 N N . LEU B 1 63 ? -7.848 14.391 5.629 1 94.38 63 LEU B N 1
ATOM 3152 C CA . LEU B 1 63 ? -7.504 13.242 6.453 1 94.38 63 LEU B CA 1
ATOM 3153 C C . LEU B 1 63 ? -7.969 11.945 5.797 1 94.38 63 LEU B C 1
ATOM 3155 O O . LEU B 1 63 ? -9.102 11.859 5.32 1 94.38 63 LEU B O 1
ATOM 3159 N N . ILE B 1 64 ? -7.039 11.039 5.68 1 93 64 ILE B N 1
ATOM 3160 C CA . ILE B 1 64 ? -7.426 9.688 5.301 1 93 64 ILE B CA 1
ATOM 3161 C C . ILE B 1 64 ? -7.457 8.797 6.539 1 93 64 ILE B C 1
ATOM 3163 O O . ILE B 1 64 ? -6.453 8.664 7.242 1 93 64 ILE B O 1
ATOM 3167 N N . VAL B 1 65 ? -8.586 8.227 6.758 1 86.81 65 VAL B N 1
ATOM 3168 C CA . VAL B 1 65 ? -8.742 7.305 7.879 1 86.81 65 VAL B CA 1
ATOM 3169 C C . VAL B 1 65 ? -8.82 5.867 7.367 1 86.81 65 VAL B C 1
ATOM 3171 O O . VAL B 1 65 ? -9.703 5.527 6.574 1 86.81 65 VAL B O 1
ATOM 3174 N N . SER B 1 66 ? -7.855 5.18 7.844 1 82.56 66 SER B N 1
ATOM 3175 C CA . SER B 1 66 ? -7.805 3.771 7.465 1 82.56 66 SER B CA 1
ATOM 3176 C C . SER B 1 66 ? -8.125 2.869 8.656 1 82.56 66 SER B C 1
ATOM 3178 O O . SER B 1 66 ? -8.422 3.354 9.75 1 82.56 66 SER B O 1
ATOM 3180 N N . ARG B 1 67 ? -8.203 1.55 8.391 1 77 67 ARG B N 1
ATOM 3181 C CA . ARG B 1 67 ? -8.344 0.535 9.43 1 77 67 ARG B CA 1
ATOM 3182 C C . ARG B 1 67 ? -7.016 0.316 10.156 1 77 67 ARG B C 1
ATOM 3184 O O . ARG B 1 67 ? -6.016 0.958 9.836 1 77 67 ARG B O 1
ATOM 3191 N N . SER B 1 68 ? -7.285 -0.482 11.164 1 74.06 68 SER B N 1
ATOM 3192 C CA . SER B 1 68 ? -6.062 -0.827 11.883 1 74.06 68 SER B CA 1
ATOM 3193 C C . SER B 1 68 ? -5.066 -1.536 10.969 1 74.06 68 SER B C 1
ATOM 3195 O O . SER B 1 68 ? -5.461 -2.301 10.086 1 74.06 68 SER B O 1
ATOM 3197 N N . SER B 1 69 ? -3.812 -1.271 11.266 1 69.31 69 SER B N 1
ATOM 3198 C CA . SER B 1 69 ? -2.748 -1.882 10.477 1 69.31 69 SER B CA 1
ATOM 3199 C C . SER B 1 69 ? -2.84 -3.404 10.508 1 69.31 69 SER B C 1
ATOM 3201 O O . SER B 1 69 ? -2.482 -4.07 9.539 1 69.31 69 SER B O 1
ATOM 3203 N N . LYS B 1 70 ? -3.34 -3.857 11.516 1 70.56 70 LYS B N 1
ATOM 3204 C CA . LYS B 1 70 ? -3.465 -5.305 11.664 1 70.56 70 LYS B CA 1
ATOM 3205 C C . LYS B 1 70 ? -4.441 -5.879 10.641 1 70.56 70 LYS B C 1
ATOM 3207 O O . LYS B 1 70 ? -4.301 -7.023 10.211 1 70.56 70 LYS B O 1
ATOM 3212 N N . THR B 1 71 ? -5.293 -5.059 10.227 1 74.56 71 THR B N 1
ATOM 3213 C CA . THR B 1 71 ? -6.34 -5.535 9.328 1 74.56 71 THR B CA 1
ATOM 3214 C C . THR B 1 71 ? -6 -5.211 7.875 1 74.56 71 THR B C 1
ATOM 3216 O O . THR B 1 71 ? -6.566 -5.797 6.953 1 74.56 71 THR B O 1
ATOM 3219 N N . THR B 1 72 ? -5.055 -4.285 7.742 1 76.25 72 THR B N 1
ATOM 3220 C CA . THR B 1 72 ? -4.836 -3.828 6.375 1 76.25 72 THR B CA 1
ATOM 3221 C C . THR B 1 72 ? -3.494 -4.32 5.848 1 76.25 72 THR B C 1
ATOM 3223 O O . THR B 1 72 ? -3.154 -4.086 4.684 1 76.25 72 THR B O 1
ATOM 3226 N N . GLU B 1 73 ? -2.848 -5.02 6.715 1 72.69 73 GLU B N 1
ATOM 3227 C CA . GLU B 1 73 ? -1.503 -5.445 6.34 1 72.69 73 GLU B CA 1
ATOM 3228 C C . GLU B 1 73 ? -1.53 -6.32 5.09 1 72.69 73 GLU B C 1
ATOM 3230 O O . GLU B 1 73 ? -2.342 -7.242 4.988 1 72.69 73 GLU B O 1
ATOM 3235 N N . ASN B 1 74 ? -0.694 -5.977 4.094 1 72 74 ASN B N 1
ATOM 3236 C CA . ASN B 1 74 ? -0.471 -6.754 2.881 1 72 74 ASN B CA 1
ATOM 3237 C C . ASN B 1 74 ? -1.704 -6.758 1.982 1 72 74 ASN B C 1
ATOM 3239 O O . ASN B 1 74 ? -1.842 -7.617 1.111 1 72 74 ASN B O 1
ATOM 3243 N N . ASN B 1 75 ? -2.662 -5.91 2.271 1 78.25 75 ASN B N 1
ATOM 3244 C CA . ASN B 1 75 ? -3.803 -5.742 1.375 1 78.25 75 ASN B CA 1
ATOM 3245 C C . ASN B 1 75 ? -3.566 -4.613 0.375 1 78.25 75 ASN B C 1
ATOM 3247 O O . ASN B 1 75 ? -3.533 -3.439 0.751 1 78.25 75 ASN B O 1
ATOM 3251 N N . PRO B 1 76 ? -3.43 -4.945 -0.869 1 76.62 76 PRO B N 1
ATOM 3252 C CA . PRO B 1 76 ? -3.047 -3.951 -1.873 1 76.62 76 PRO B CA 1
ATOM 3253 C C . PRO B 1 76 ? -4.109 -2.875 -2.074 1 76.62 76 PRO B C 1
ATOM 3255 O O . PRO B 1 76 ? -3.803 -1.774 -2.541 1 76.62 76 PRO B O 1
ATOM 3258 N N . PHE B 1 77 ? -5.301 -3.111 -1.709 1 81.75 77 PHE B N 1
ATOM 3259 C CA . PHE B 1 77 ? -6.375 -2.141 -1.868 1 81.75 77 PHE B CA 1
ATOM 3260 C C . PHE B 1 77 ? -6.02 -0.821 -1.192 1 81.75 77 PHE B C 1
ATOM 3262 O O . PHE B 1 77 ? -6.137 0.245 -1.8 1 81.75 77 PHE B O 1
ATOM 3269 N N . PHE B 1 78 ? -5.57 -0.903 -0.028 1 84.12 78 PHE B N 1
ATOM 3270 C CA . PHE B 1 78 ? -5.371 0.284 0.795 1 84.12 78 PHE B CA 1
ATOM 3271 C C . PHE B 1 78 ? -4.188 1.1 0.291 1 84.12 78 PHE B C 1
ATOM 3273 O O . PHE B 1 78 ? -4.258 2.33 0.228 1 84.12 78 PHE B O 1
ATOM 3280 N N . SER B 1 79 ? -3.225 0.432 -0.087 1 79.5 79 SER B N 1
ATOM 3281 C CA . SER B 1 79 ? -2.066 1.146 -0.611 1 79.5 79 SER B CA 1
ATOM 3282 C C . SER B 1 79 ? -2.4 1.859 -1.917 1 79.5 79 SER B C 1
ATOM 3284 O O . SER B 1 79 ? -2.002 3.008 -2.123 1 79.5 79 SER B O 1
ATOM 3286 N N . GLU B 1 80 ? -3.08 1.154 -2.719 1 84.38 80 GLU B N 1
ATOM 3287 C CA . GLU B 1 80 ? -3.42 1.703 -4.027 1 84.38 80 GLU B CA 1
ATOM 3288 C C . GLU B 1 80 ? -4.352 2.906 -3.898 1 84.38 80 GLU B C 1
ATOM 3290 O O . GLU B 1 80 ? -4.133 3.936 -4.539 1 84.38 80 GLU B O 1
ATOM 3295 N N . ILE B 1 81 ? -5.289 2.758 -3.082 1 90.69 81 ILE B N 1
ATOM 3296 C CA . ILE B 1 81 ? -6.285 3.82 -3.006 1 90.69 81 ILE B CA 1
ATOM 3297 C C . ILE B 1 81 ? -5.684 5.043 -2.318 1 90.69 81 ILE B C 1
ATOM 3299 O O . ILE B 1 81 ? -6.008 6.184 -2.664 1 90.69 81 ILE B O 1
ATOM 3303 N N . ILE B 1 82 ? -4.824 4.855 -1.361 1 89.75 82 ILE B N 1
ATOM 3304 C CA . ILE B 1 82 ? -4.148 5.965 -0.7 1 89.75 82 ILE B CA 1
ATOM 3305 C C . ILE B 1 82 ? -3.297 6.727 -1.713 1 89.75 82 ILE B C 1
ATOM 3307 O O . ILE B 1 82 ? -3.271 7.961 -1.71 1 89.75 82 ILE B O 1
ATOM 3311 N N . ASN B 1 83 ? -2.682 6 -2.553 1 85.75 83 ASN B N 1
ATOM 3312 C CA . ASN B 1 83 ? -1.879 6.629 -3.596 1 85.75 83 ASN B CA 1
ATOM 3313 C C . ASN B 1 83 ? -2.74 7.469 -4.535 1 85.75 83 ASN B C 1
ATOM 3315 O O . ASN B 1 83 ? -2.35 8.57 -4.922 1 85.75 83 ASN B O 1
ATOM 3319 N N . ILE B 1 84 ? -3.812 6.957 -4.887 1 89.62 84 ILE B N 1
ATOM 3320 C CA . ILE B 1 84 ? -4.73 7.645 -5.789 1 89.62 84 ILE B CA 1
ATOM 3321 C C . ILE B 1 84 ? -5.23 8.93 -5.133 1 89.62 84 ILE B C 1
ATOM 3323 O O . ILE B 1 84 ? -5.191 10 -5.742 1 89.62 84 ILE B O 1
ATOM 3327 N N . ILE B 1 85 ? -5.613 8.805 -3.902 1 93.94 85 ILE B N 1
ATOM 3328 C CA . ILE B 1 85 ? -6.133 9.953 -3.164 1 93.94 85 ILE B CA 1
ATOM 3329 C C . ILE B 1 85 ? -5.027 10.992 -2.986 1 93.94 85 ILE B C 1
ATOM 3331 O O . ILE B 1 85 ? -5.262 12.195 -3.172 1 93.94 85 ILE B O 1
ATOM 3335 N N . SER B 1 86 ? -3.889 10.555 -2.656 1 90.06 86 SER B N 1
ATOM 3336 C CA . SER B 1 86 ? -2.76 11.453 -2.434 1 90.06 86 SER B CA 1
ATOM 3337 C C . SER B 1 86 ? -2.402 12.211 -3.705 1 90.06 86 SER B C 1
ATOM 3339 O O . SER B 1 86 ? -2.107 13.414 -3.654 1 90.06 86 SER B O 1
ATOM 3341 N N . THR B 1 87 ? -2.408 11.547 -4.801 1 86.81 87 THR B N 1
ATOM 3342 C CA . THR B 1 87 ? -2.096 12.172 -6.078 1 86.81 87 THR B CA 1
ATOM 3343 C C . THR B 1 87 ? -3.123 13.242 -6.426 1 86.81 87 THR B C 1
ATOM 3345 O O . THR B 1 87 ? -2.762 14.352 -6.824 1 86.81 87 THR B O 1
ATOM 3348 N N . LYS B 1 88 ? -4.293 12.93 -6.23 1 91.56 88 LYS B N 1
ATOM 3349 C CA . LYS B 1 88 ? -5.355 13.883 -6.531 1 91.56 88 LYS B CA 1
ATOM 3350 C C . LYS B 1 88 ? -5.324 15.07 -5.566 1 91.56 88 LYS B C 1
ATOM 3352 O O . LYS B 1 88 ? -5.574 16.203 -5.965 1 91.56 88 LYS B O 1
ATOM 3357 N N . ALA B 1 89 ? -5.105 14.734 -4.312 1 92.25 89 ALA B N 1
ATOM 3358 C CA . ALA B 1 89 ? -5 15.805 -3.326 1 92.25 89 ALA B CA 1
ATOM 3359 C C . ALA B 1 89 ? -3.871 16.766 -3.682 1 92.25 89 ALA B C 1
ATOM 3361 O O . ALA B 1 89 ? -4.012 17.984 -3.516 1 92.25 89 ALA B O 1
ATOM 3362 N N . GLU B 1 90 ? -2.848 16.219 -4.117 1 85 90 GLU B N 1
ATOM 3363 C CA . GLU B 1 90 ? -1.719 17.062 -4.531 1 85 90 GLU B CA 1
ATOM 3364 C C . GLU B 1 90 ? -2.105 17.984 -5.684 1 85 90 GLU B C 1
ATOM 3366 O O . GLU B 1 90 ? -1.689 19.141 -5.723 1 85 90 GLU B O 1
ATOM 3371 N N . GLU B 1 91 ? -2.838 17.422 -6.621 1 86.25 91 GLU B N 1
ATOM 3372 C CA . GLU B 1 91 ? -3.316 18.234 -7.742 1 86.25 91 GLU B CA 1
ATOM 3373 C C . GLU B 1 91 ? -4.18 19.391 -7.262 1 86.25 91 GLU B C 1
ATOM 3375 O O . GLU B 1 91 ? -4.219 20.453 -7.895 1 86.25 91 GLU B O 1
ATOM 3380 N N . GLU B 1 92 ? -4.816 19.203 -6.141 1 89.56 92 GLU B N 1
ATOM 3381 C CA . GLU B 1 92 ? -5.66 20.234 -5.539 1 89.56 92 GLU B CA 1
ATOM 3382 C C . GLU B 1 92 ? -4.867 21.094 -4.562 1 89.56 92 GLU B C 1
ATOM 3384 O O . GLU B 1 92 ? -5.43 21.969 -3.885 1 89.56 92 GLU B O 1
ATOM 3389 N N . ASN B 1 93 ? -3.533 20.797 -4.445 1 86.38 93 ASN B N 1
ATOM 3390 C CA . ASN B 1 93 ? -2.623 21.5 -3.543 1 86.38 93 ASN B CA 1
ATOM 3391 C C . ASN B 1 93 ? -3.016 21.281 -2.084 1 86.38 93 ASN B C 1
ATOM 3393 O O . ASN B 1 93 ? -2.988 22.234 -1.29 1 86.38 93 ASN B O 1
ATOM 3397 N N . PHE B 1 94 ? -3.518 20.156 -1.809 1 90.56 94 PHE B N 1
ATOM 3398 C CA . PHE B 1 94 ? -3.836 19.766 -0.443 1 90.56 94 PHE B CA 1
ATOM 3399 C C . PHE B 1 94 ? -2.832 18.734 0.069 1 90.56 94 PHE B C 1
ATOM 3401 O O . PHE B 1 94 ? -2.418 17.844 -0.671 1 90.56 94 PHE B O 1
ATOM 3408 N N . ASP B 1 95 ? -2.562 18.859 1.357 1 88.5 95 ASP B N 1
ATOM 3409 C CA . ASP B 1 95 ? -1.785 17.812 2.02 1 88.5 95 ASP B CA 1
ATOM 3410 C C . ASP B 1 95 ? -2.682 16.672 2.465 1 88.5 95 ASP B C 1
ATOM 3412 O O . ASP B 1 95 ? -3.881 16.844 2.676 1 88.5 95 ASP B O 1
ATOM 3416 N N . VAL B 1 96 ? -2.016 15.508 2.557 1 93.38 96 VAL B N 1
ATOM 3417 C CA . VAL B 1 96 ? -2.744 14.336 3.033 1 93.38 96 VAL B CA 1
ATOM 3418 C C . VAL B 1 96 ? -2.158 13.867 4.363 1 93.38 96 VAL B C 1
ATOM 3420 O O . VAL B 1 96 ? -0.955 13.625 4.469 1 93.38 96 VAL B O 1
ATOM 3423 N N . ILE B 1 97 ? -3.057 13.828 5.34 1 92.06 97 ILE B N 1
ATOM 3424 C CA . ILE B 1 97 ? -2.691 13.281 6.641 1 92.06 97 ILE B CA 1
ATOM 3425 C C . ILE B 1 97 ? -3.248 11.867 6.777 1 92.06 97 ILE B C 1
ATOM 3427 O O . ILE B 1 97 ? -4.426 11.625 6.5 1 92.06 97 ILE B O 1
ATOM 3431 N N . LEU B 1 98 ? -2.352 10.977 7.172 1 91.25 98 LEU B N 1
ATOM 3432 C CA . LEU B 1 98 ? -2.77 9.594 7.363 1 91.25 98 LEU B CA 1
ATOM 3433 C C . LEU B 1 98 ? -3.043 9.305 8.836 1 91.25 98 LEU B C 1
ATOM 3435 O O . LEU B 1 98 ? -2.25 9.672 9.703 1 91.25 98 LEU B O 1
ATOM 3439 N N . GLN B 1 99 ? -4.191 8.68 9.062 1 85.31 99 GLN B N 1
ATOM 3440 C CA . GLN B 1 99 ? -4.574 8.289 10.414 1 85.31 99 GLN B CA 1
ATOM 3441 C C . GLN B 1 99 ? -4.906 6.805 10.484 1 85.31 99 GLN B C 1
ATOM 3443 O O . GLN B 1 99 ? -5.805 6.328 9.781 1 85.31 99 GLN B O 1
ATOM 3448 N N . ASN B 1 100 ? -4.047 6.148 11.258 1 77.19 100 ASN B N 1
ATOM 3449 C CA . ASN B 1 100 ? -4.355 4.754 11.547 1 77.19 100 ASN B CA 1
ATOM 3450 C C . ASN B 1 100 ? -5.055 4.602 12.898 1 77.19 100 ASN B C 1
ATOM 3452 O O . ASN B 1 100 ? -4.711 5.285 13.859 1 77.19 100 ASN B O 1
ATOM 3456 N N . SER B 1 101 ? -6.125 4.035 12.867 1 66.5 101 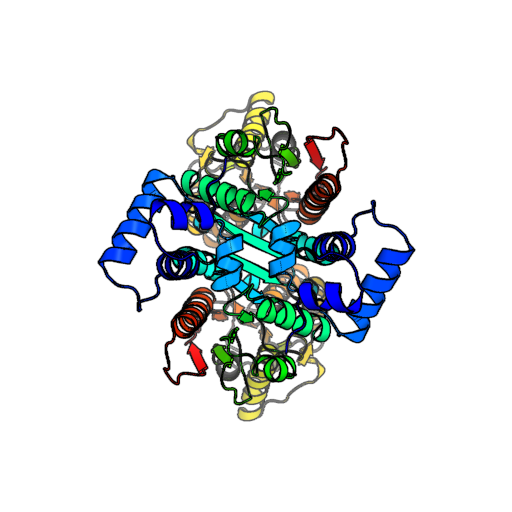SER B N 1
ATOM 3457 C CA . SER B 1 101 ? -6.934 3.992 14.078 1 66.5 101 SER B CA 1
ATOM 3458 C C . SER B 1 101 ? -6.656 2.725 14.883 1 66.5 101 SER B C 1
ATOM 3460 O O . SER B 1 101 ? -6.547 1.636 14.32 1 66.5 101 SER B O 1
ATOM 3462 N N . LYS B 1 102 ? -6.277 2.939 16.125 1 66.88 102 LYS B N 1
ATOM 3463 C CA . LYS B 1 102 ? -6.156 1.773 17 1 66.88 102 LYS B CA 1
ATOM 3464 C C . LYS B 1 102 ? -7.531 1.236 17.391 1 66.88 102 LYS B C 1
ATOM 3466 O O . LYS B 1 102 ? -7.746 0.023 17.422 1 66.88 102 LYS B O 1
ATOM 3471 N N . ASN B 1 103 ? -8.359 2.158 17.672 1 73.25 103 ASN B N 1
ATOM 3472 C CA . ASN B 1 103 ? -9.758 1.854 17.953 1 73.25 103 ASN B CA 1
ATOM 3473 C C . ASN B 1 103 ? -10.672 3.02 17.594 1 73.25 103 ASN B C 1
ATOM 3475 O O . ASN B 1 103 ? -10.203 4.129 17.344 1 73.25 103 ASN B O 1
ATOM 3479 N N . SER B 1 104 ? -11.93 2.701 17.531 1 73.81 104 SER B N 1
ATOM 3480 C CA . SER B 1 104 ? -12.922 3.641 17.016 1 73.81 104 SER B CA 1
ATOM 3481 C C . SER B 1 104 ? -12.992 4.891 17.891 1 73.81 104 SER B C 1
ATOM 3483 O O . SER B 1 104 ? -13.109 6.004 17.375 1 73.81 104 SER B O 1
ATOM 3485 N N . LYS B 1 105 ? -12.953 4.699 19.141 1 76.44 105 LYS B N 1
ATOM 3486 C CA . LYS B 1 105 ? -13.086 5.836 20.062 1 76.44 105 LYS B CA 1
ATOM 3487 C C . LYS B 1 105 ? -11.922 6.809 19.891 1 76.44 105 LYS B C 1
ATOM 3489 O O . LYS B 1 105 ? -12.125 8.023 19.828 1 76.44 105 LYS B O 1
ATOM 3494 N N . ASP B 1 106 ? -10.797 6.227 19.859 1 78.44 106 ASP B N 1
ATOM 3495 C CA . ASP B 1 106 ? -9.602 7.051 19.688 1 78.44 106 ASP B CA 1
ATOM 3496 C C . ASP B 1 106 ? -9.609 7.75 18.328 1 78.44 106 ASP B C 1
ATOM 3498 O O . ASP B 1 106 ? -9.195 8.906 18.219 1 78.44 106 ASP B O 1
ATOM 3502 N N . GLU B 1 107 ? -10.133 7.168 17.406 1 81.56 107 GLU B N 1
ATOM 3503 C CA . GLU B 1 107 ? -10.195 7.707 16.047 1 81.56 107 GLU B CA 1
ATOM 3504 C C . GLU B 1 107 ? -11.102 8.938 15.984 1 81.56 107 GLU B C 1
ATOM 3506 O O . GLU B 1 107 ? -10.742 9.945 15.383 1 81.56 107 GLU B O 1
ATOM 3511 N N . VAL B 1 108 ? -12.219 8.797 16.625 1 85.56 108 VAL B N 1
ATOM 3512 C CA . VAL B 1 108 ? -13.18 9.891 16.625 1 85.56 108 VAL B CA 1
ATOM 3513 C C . VAL B 1 108 ? -12.57 11.109 17.312 1 85.56 108 VAL B C 1
ATOM 3515 O O . VAL B 1 108 ? -12.656 12.227 16.812 1 85.56 108 VAL B O 1
ATOM 3518 N N . LYS B 1 109 ? -11.984 10.836 18.391 1 84.12 109 LYS B N 1
ATOM 3519 C CA . LYS B 1 109 ? -11.375 11.922 19.156 1 84.12 109 LYS B CA 1
ATOM 3520 C C . LYS B 1 109 ? -10.312 12.648 18.328 1 84.12 109 LYS B C 1
ATOM 3522 O O . LYS B 1 109 ? -10.242 13.875 18.344 1 84.12 109 LYS B O 1
ATOM 3527 N N . LYS B 1 110 ? -9.594 11.906 17.703 1 83.81 110 LYS B N 1
ATOM 3528 C CA . LYS B 1 110 ? -8.523 12.484 16.906 1 83.81 110 LYS B CA 1
ATOM 352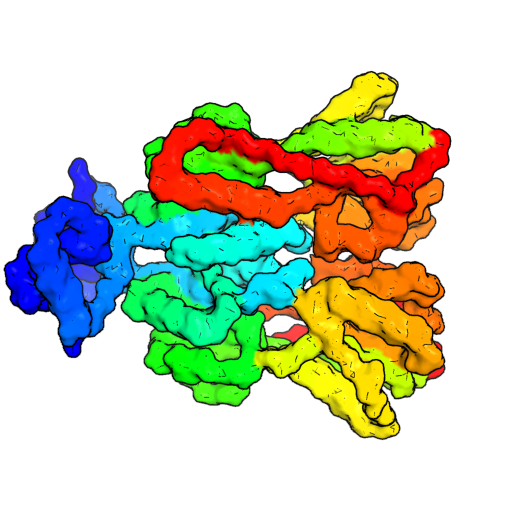9 C C . LYS B 1 110 ? -9.086 13.297 15.734 1 83.81 110 LYS B C 1
ATOM 3531 O O . LYS B 1 110 ? -8.57 14.367 15.414 1 83.81 110 LYS B O 1
ATOM 3536 N N . CYS B 1 111 ? -10.039 12.766 15.109 1 88.25 111 CYS B N 1
ATOM 3537 C CA . CYS B 1 111 ? -10.688 13.484 14.016 1 88.25 111 CYS B CA 1
ATOM 3538 C C . CYS B 1 111 ? -11.266 14.805 14.5 1 88.25 111 CYS B C 1
ATOM 3540 O O . CYS B 1 111 ? -11.062 15.844 13.875 1 88.25 111 CYS B O 1
ATOM 3542 N N . ILE B 1 112 ? -11.922 14.719 15.617 1 87.44 112 ILE B N 1
ATOM 3543 C CA . ILE B 1 112 ? -12.562 15.906 16.172 1 87.44 112 ILE B CA 1
ATOM 3544 C C . ILE B 1 112 ? -11.508 16.969 16.5 1 87.44 112 ILE B C 1
ATOM 3546 O O . ILE B 1 112 ? -11.68 18.141 16.188 1 87.44 112 ILE B O 1
ATOM 3550 N N . THR B 1 113 ? -10.477 16.5 17.062 1 83.38 113 THR B N 1
ATOM 3551 C CA . THR B 1 113 ? -9.383 17.422 17.406 1 83.38 113 THR B CA 1
ATOM 3552 C C . THR B 1 113 ? -8.852 18.125 16.156 1 83.38 113 THR B C 1
ATOM 3554 O O . THR B 1 113 ? -8.695 19.344 16.141 1 83.38 113 THR B O 1
ATOM 3557 N N . LYS B 1 114 ? -8.656 17.422 15.125 1 86.31 114 LYS B N 1
ATOM 3558 C CA . LYS B 1 114 ? -8.117 18 13.891 1 86.31 114 LYS B CA 1
ATOM 3559 C C . LYS B 1 114 ? -9.117 18.938 13.242 1 86.31 114 LYS B C 1
ATOM 3561 O O . LYS B 1 114 ? -8.727 19.953 12.641 1 86.31 114 LYS B O 1
ATOM 3566 N N . ILE B 1 115 ? -10.344 18.609 13.367 1 87.25 115 ILE B N 1
ATOM 3567 C CA . ILE B 1 115 ? -11.398 19.453 12.828 1 87.25 115 ILE B CA 1
ATOM 3568 C C . ILE B 1 115 ? -11.438 20.766 13.602 1 87.25 115 ILE B C 1
ATOM 3570 O O . ILE B 1 115 ? -11.422 21.859 13.008 1 87.25 115 ILE B O 1
ATOM 3574 N N . ARG B 1 116 ? -11.43 20.641 14.852 1 80.94 116 ARG B N 1
ATOM 3575 C CA . ARG B 1 116 ? -11.547 21.797 15.711 1 80.94 116 ARG B CA 1
ATOM 3576 C C . ARG B 1 116 ? -10.344 22.719 15.555 1 80.94 116 ARG B C 1
ATOM 3578 O O . ARG B 1 116 ? -10.477 23.953 15.617 1 80.94 116 ARG B O 1
ATOM 3585 N N . GLU B 1 117 ? -9.258 22.125 15.328 1 76.12 117 GLU B N 1
ATOM 3586 C CA . GLU B 1 117 ? -8.031 22.891 15.156 1 76.12 117 GLU B CA 1
ATOM 3587 C C . GLU B 1 117 ? -7.871 23.375 13.719 1 76.12 117 GLU B C 1
ATOM 3589 O O . GLU B 1 117 ? -6.84 23.938 13.359 1 76.12 117 GLU B O 1
ATOM 3594 N N . LYS B 1 118 ? -8.828 23.062 12.859 1 82 118 LYS B N 1
ATOM 3595 C CA . LYS B 1 118 ? -8.875 23.484 11.469 1 82 118 LYS B CA 1
ATOM 3596 C C . LYS B 1 118 ? -7.68 22.953 10.68 1 82 118 LYS B C 1
ATOM 3598 O O . LYS B 1 118 ? -7.109 23.656 9.852 1 82 118 LYS B O 1
ATOM 3603 N N . MET B 1 119 ? -7.336 21.734 11.133 1 82 119 MET B N 1
ATOM 3604 C CA . MET B 1 119 ? -6.184 21.109 10.492 1 82 119 MET B CA 1
ATOM 3605 C C . MET B 1 119 ? -6.594 20.438 9.18 1 82 119 MET B C 1
ATOM 3607 O O . MET B 1 119 ? -5.746 20.141 8.336 1 82 119 MET B O 1
ATOM 3611 N N . ILE B 1 120 ? -7.855 20.188 9.086 1 91.44 120 ILE B N 1
ATOM 3612 C CA . ILE B 1 120 ? -8.312 19.469 7.902 1 91.44 120 ILE B CA 1
ATOM 3613 C C . ILE B 1 120 ? -9.617 20.078 7.398 1 91.44 120 ILE B C 1
ATOM 3615 O O . ILE B 1 120 ? -10.398 20.625 8.18 1 91.44 120 ILE B O 1
ATOM 3619 N N . LYS B 1 121 ? -9.828 19.906 6.121 1 94.31 121 LYS B N 1
ATOM 3620 C CA . LYS B 1 121 ? -11.039 20.438 5.5 1 94.31 121 LYS B CA 1
ATOM 3621 C C . LYS B 1 121 ? -11.953 19.328 5.016 1 94.31 121 LYS B C 1
ATOM 3623 O O . LYS B 1 121 ? -13.055 19.578 4.531 1 94.31 121 LYS B O 1
ATOM 3628 N N . GLY B 1 122 ? -11.531 18.125 5.145 1 96.31 122 GLY B N 1
ATOM 3629 C CA . GLY B 1 122 ? -12.312 16.969 4.762 1 96.31 122 GLY B CA 1
ATOM 3630 C C . GLY B 1 122 ? -11.672 15.656 5.168 1 96.31 122 GLY B C 1
ATOM 3631 O O . GLY B 1 122 ? -10.492 15.617 5.52 1 96.31 122 GLY B O 1
ATOM 3632 N N . ILE B 1 123 ? -12.461 14.578 5.164 1 96.44 123 ILE B N 1
ATOM 3633 C CA . ILE B 1 123 ? -12.008 13.25 5.57 1 96.44 123 ILE B CA 1
ATOM 3634 C C . ILE B 1 123 ? -12.43 12.219 4.527 1 96.44 123 ILE B C 1
ATOM 3636 O O . ILE B 1 123 ? -13.555 12.258 4.027 1 96.44 123 ILE B O 1
ATOM 3640 N N . ILE B 1 124 ? -11.539 11.398 4.168 1 96.88 124 ILE B N 1
ATOM 3641 C CA . ILE B 1 124 ? -11.883 10.195 3.42 1 96.88 124 ILE B CA 1
ATOM 3642 C C . ILE B 1 124 ? -11.695 8.969 4.305 1 96.88 124 ILE B C 1
ATOM 3644 O O . ILE B 1 124 ? -10.609 8.742 4.84 1 96.88 124 ILE B O 1
ATOM 3648 N N . MET B 1 125 ? -12.727 8.211 4.457 1 94.19 125 MET B N 1
ATOM 3649 C CA . MET B 1 125 ? -12.672 6.969 5.215 1 94.19 125 MET B CA 1
ATOM 3650 C C . MET B 1 125 ? -12.586 5.766 4.281 1 94.19 125 MET B C 1
ATOM 3652 O O . MET B 1 125 ? -13.43 5.598 3.398 1 94.19 125 MET B O 1
ATOM 3656 N N . LEU B 1 126 ? -11.633 4.926 4.496 1 93 126 LEU B N 1
ATOM 3657 C CA . LEU B 1 126 ? -11.375 3.83 3.57 1 93 126 LEU B CA 1
ATOM 3658 C C . LEU B 1 126 ? -12.133 2.576 3.99 1 93 126 LEU B C 1
ATOM 3660 O O . LEU B 1 126 ? -12.023 1.531 3.344 1 93 126 LEU B O 1
ATOM 3664 N N . SER B 1 127 ? -12.875 2.619 5.051 1 85.94 127 SER B N 1
ATOM 3665 C CA . SER B 1 127 ? -13.688 1.504 5.523 1 85.94 127 SER B CA 1
ATOM 3666 C C . SER B 1 127 ? -15.031 1.989 6.062 1 85.94 127 SER B C 1
ATOM 3668 O O . SER B 1 127 ? -15.148 3.135 6.504 1 85.94 127 SER B O 1
ATOM 3670 N N . SER B 1 128 ? -15.938 1.151 5.957 1 90.56 128 SER B N 1
ATOM 3671 C CA . SER B 1 128 ? -17.281 1.428 6.434 1 90.56 128 SER B CA 1
ATOM 3672 C C . SER B 1 128 ? -17.703 0.448 7.527 1 90.56 128 SER B C 1
ATOM 3674 O O . SER B 1 128 ? -18.312 -0.584 7.242 1 90.56 128 SER B O 1
ATOM 3676 N N . PRO B 1 129 ? -17.359 0.787 8.734 1 87.62 129 PRO B N 1
ATOM 3677 C CA . PRO B 1 129 ? -17.797 -0.102 9.812 1 87.62 129 PRO B CA 1
ATOM 3678 C C . PRO B 1 129 ? -19.328 -0.19 9.914 1 87.62 129 PRO B C 1
ATOM 3680 O O . PRO B 1 129 ? -20.016 0.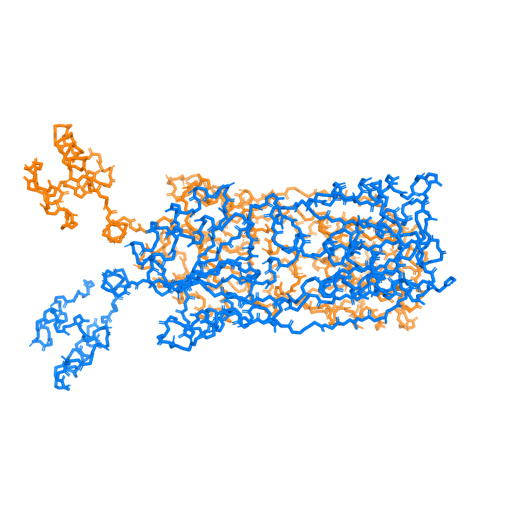775 9.602 1 87.62 129 PRO B O 1
ATOM 3683 N N . VAL B 1 130 ? -19.766 -1.275 10.461 1 89.94 130 VAL B N 1
ATOM 3684 C CA . VAL B 1 130 ? -21.203 -1.475 10.656 1 89.94 130 VAL B CA 1
ATOM 3685 C C . VAL B 1 130 ? -21.719 -0.519 11.727 1 89.94 130 VAL B C 1
ATOM 3687 O O . VAL B 1 130 ? -22.812 0.032 11.594 1 89.94 130 VAL B O 1
ATOM 3690 N N . ASN B 1 131 ? -20.922 -0.389 12.719 1 86.69 131 ASN B N 1
ATOM 3691 C CA . ASN B 1 131 ? -21.234 0.612 13.734 1 86.69 131 ASN B CA 1
ATOM 3692 C C . ASN B 1 131 ? -20.938 2.023 13.234 1 86.69 131 ASN B C 1
ATOM 3694 O O . ASN B 1 131 ? -19.781 2.412 13.117 1 86.69 131 ASN B O 1
ATOM 3698 N N . GLU B 1 132 ? -22.016 2.82 13.016 1 88.38 132 GLU B N 1
ATOM 3699 C CA . GLU B 1 132 ? -21.844 4.125 12.383 1 88.38 132 GLU B CA 1
ATOM 3700 C C . GLU B 1 132 ? -21.75 5.238 13.43 1 88.38 132 GLU B C 1
ATOM 3702 O O . GLU B 1 132 ? -22.016 6.402 13.125 1 88.38 132 GLU B O 1
ATOM 3707 N N . ASP B 1 133 ? -21.422 4.844 14.633 1 87.88 133 ASP B N 1
ATOM 3708 C CA . ASP B 1 133 ? -21.266 5.84 15.695 1 87.88 133 ASP B CA 1
ATOM 3709 C C . ASP B 1 133 ? -20.234 6.898 15.305 1 87.88 133 ASP B C 1
ATOM 3711 O O . ASP B 1 133 ? -20.391 8.07 15.633 1 87.88 133 ASP B O 1
ATOM 3715 N N . PHE B 1 134 ? -19.312 6.457 14.586 1 85.56 134 PHE B N 1
ATOM 3716 C CA . PHE B 1 134 ? -18.281 7.348 14.102 1 85.56 134 PHE B CA 1
ATOM 3717 C C . PHE B 1 134 ? -18.875 8.469 13.258 1 85.56 134 PHE B C 1
ATOM 3719 O O . PHE B 1 134 ? -18.547 9.641 13.461 1 85.56 134 PHE B O 1
ATOM 3726 N N . PHE B 1 135 ? -19.75 8.094 12.414 1 90.44 135 PHE B N 1
ATOM 3727 C CA . PHE B 1 135 ? -20.375 9.055 11.508 1 90.44 135 PHE B CA 1
ATOM 3728 C C . PHE B 1 135 ? -21.297 9.992 12.273 1 90.44 135 PHE B C 1
ATOM 3730 O O . PHE B 1 135 ? -21.328 11.195 12.016 1 90.44 135 PHE B O 1
ATOM 3737 N N . GLN B 1 136 ? -22 9.453 13.148 1 91.38 136 GLN B N 1
ATOM 3738 C CA . GLN B 1 136 ? -22.938 10.242 13.938 1 91.38 136 GLN B CA 1
ATOM 3739 C C . GLN B 1 136 ? -22.219 11.344 14.711 1 91.38 136 GLN B C 1
ATOM 3741 O O . GLN B 1 136 ? -22.688 12.484 14.773 1 91.38 136 GLN B O 1
ATOM 3746 N N . GLN B 1 137 ? -21.125 10.961 15.219 1 90.88 137 GLN B N 1
ATOM 3747 C CA . GLN B 1 137 ? -20.375 11.891 16.047 1 90.88 137 GLN B CA 1
ATOM 3748 C C . GLN B 1 137 ? -19.688 12.961 15.211 1 90.88 137 GLN B C 1
ATOM 3750 O O . GLN B 1 137 ? -19.5 14.094 15.672 1 90.88 137 GLN B O 1
ATOM 3755 N N . LEU B 1 138 ? -19.406 12.625 13.992 1 92.25 138 LEU B N 1
ATOM 3756 C CA . LEU B 1 138 ? -18.625 13.555 13.188 1 92.25 138 LEU B CA 1
ATOM 3757 C C . LEU B 1 138 ? -19.547 14.406 12.312 1 92.25 138 LEU B C 1
ATOM 3759 O O . LEU B 1 138 ? -19.141 15.469 11.836 1 92.25 138 LEU B O 1
ATOM 3763 N N . ASP B 1 139 ? -20.75 13.969 12.07 1 93.5 139 ASP B N 1
ATOM 3764 C CA . ASP B 1 139 ? -21.672 14.641 11.172 1 93.5 139 ASP B CA 1
ATOM 3765 C C . ASP B 1 139 ? -22 16.047 11.664 1 93.5 139 ASP B C 1
ATOM 3767 O O . ASP B 1 139 ? -22.422 16.906 10.883 1 93.5 139 ASP B O 1
ATOM 3771 N N . VAL B 1 140 ? -21.812 16.25 12.891 1 91.5 140 VAL B N 1
ATOM 3772 C CA . VAL B 1 140 ? -22.188 17.531 13.492 1 91.5 140 VAL B CA 1
ATOM 3773 C C . VAL B 1 140 ? -21.188 18.609 13.094 1 91.5 140 VAL B C 1
ATOM 3775 O O . VAL B 1 140 ? -21.453 19.797 13.227 1 91.5 140 VAL B O 1
ATOM 3778 N N . PHE B 1 141 ? -20.125 18.016 12.641 1 89.31 141 PHE B N 1
ATOM 3779 C CA . PHE B 1 141 ? -19.094 18.969 12.227 1 89.31 141 PHE B CA 1
ATOM 3780 C C . PHE B 1 141 ? -19.281 19.344 10.758 1 89.31 141 PHE B C 1
ATOM 3782 O O . PHE B 1 141 ? -19.734 18.531 9.953 1 89.31 141 PHE B O 1
ATOM 3789 N N . ASN B 1 142 ? -19.312 20.5 10.359 1 87.56 142 ASN B N 1
ATOM 3790 C CA . ASN B 1 142 ? -19.562 21 9.008 1 87.56 142 ASN B CA 1
ATOM 3791 C C . ASN B 1 142 ? -18.328 20.828 8.117 1 87.56 142 ASN B C 1
ATOM 3793 O O . ASN B 1 142 ? -17.875 21.781 7.496 1 87.56 142 ASN B O 1
ATOM 3797 N N . ILE B 1 143 ? -17.828 19.547 8.07 1 91.94 143 ILE B N 1
ATOM 3798 C CA . ILE B 1 143 ? -16.797 19.172 7.109 1 91.94 143 ILE B CA 1
ATOM 3799 C C . ILE B 1 143 ? -17.234 17.938 6.332 1 91.94 143 ILE B C 1
ATOM 3801 O O . ILE B 1 143 ? -17.859 17.031 6.895 1 91.94 143 ILE B O 1
ATOM 3805 N N . PRO B 1 144 ? -16.922 17.953 5.09 1 96 144 PRO B N 1
ATOM 3806 C CA . PRO B 1 144 ? -17.344 16.797 4.301 1 96 144 PRO B CA 1
ATOM 3807 C C . PRO B 1 144 ? -16.531 15.547 4.629 1 96 144 PRO B C 1
ATOM 3809 O O . PRO B 1 14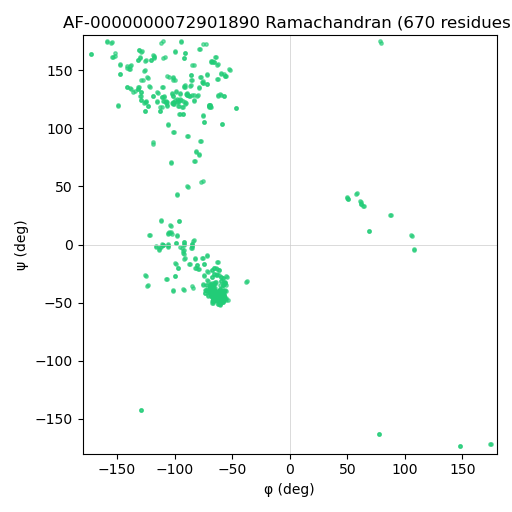4 ? -15.305 15.625 4.793 1 96 144 PRO B O 1
ATOM 3812 N N . ILE B 1 145 ? -17.25 14.422 4.723 1 95.94 145 ILE B N 1
ATOM 3813 C CA . ILE B 1 145 ? -16.656 13.102 4.922 1 95.94 145 ILE B CA 1
ATOM 3814 C C . ILE B 1 145 ? -17.125 12.164 3.814 1 95.94 145 ILE B C 1
ATOM 3816 O O . ILE B 1 145 ? -18.328 12.008 3.586 1 95.94 145 ILE B O 1
ATOM 3820 N N . VAL B 1 146 ? -16.172 11.609 3.115 1 97.06 146 VAL B N 1
ATOM 3821 C CA . VAL B 1 146 ? -16.516 10.648 2.078 1 97.06 146 VAL B CA 1
ATOM 3822 C C . VAL B 1 146 ? -16.062 9.25 2.504 1 97.06 146 VAL B C 1
ATOM 3824 O O . VAL B 1 146 ? -14.898 9.047 2.854 1 97.06 146 VAL B O 1
ATOM 3827 N N . VAL B 1 147 ? -16.969 8.312 2.477 1 96.62 147 VAL B N 1
ATOM 3828 C CA . VAL B 1 147 ? -16.703 6.918 2.826 1 96.62 147 VAL B CA 1
ATOM 3829 C C . VAL B 1 147 ? -16.562 6.086 1.556 1 96.62 147 VAL B C 1
ATOM 3831 O O . VAL B 1 147 ? -17.438 6.082 0.699 1 96.62 147 VAL B O 1
ATOM 3834 N N . ILE B 1 148 ? -15.398 5.469 1.412 1 97 148 ILE B N 1
ATOM 3835 C CA . ILE B 1 148 ? -15.281 4.426 0.399 1 97 148 ILE B CA 1
ATOM 3836 C C . ILE B 1 148 ? -15.938 3.141 0.902 1 97 148 ILE B C 1
ATOM 3838 O O . ILE B 1 148 ? -15.273 2.287 1.494 1 97 148 ILE B O 1
ATOM 3842 N N . GLY B 1 149 ? -17.141 2.98 0.673 1 96.31 149 GLY B N 1
ATOM 3843 C CA . GLY B 1 149 ? -17.969 1.925 1.229 1 96.31 149 GLY B CA 1
ATOM 3844 C C . GLY B 1 149 ? -19.406 2.354 1.448 1 96.31 149 GLY B C 1
ATOM 3845 O O . GLY B 1 149 ? -19.781 3.469 1.092 1 96.31 149 GLY B O 1
ATOM 3846 N N . LYS B 1 150 ? -20.125 1.549 2.039 1 95.38 150 LYS B N 1
ATOM 3847 C CA . LYS B 1 150 ? -21.562 1.73 2.24 1 95.38 150 LYS B CA 1
ATOM 3848 C C . LYS B 1 150 ? -21.844 2.549 3.498 1 95.38 150 LYS B C 1
ATOM 3850 O O . LYS B 1 150 ? -21.141 2.402 4.508 1 95.38 150 LYS B O 1
ATOM 3855 N N . VAL B 1 151 ? -22.734 3.441 3.406 1 94.75 151 VAL B N 1
ATOM 3856 C CA . VAL B 1 151 ? -23.281 4.164 4.543 1 94.75 151 VAL B CA 1
ATOM 3857 C C . VAL B 1 151 ? -24.781 3.9 4.645 1 94.75 151 VAL B C 1
ATOM 3859 O O . VAL B 1 151 ? -25.516 4.07 3.666 1 94.75 151 VAL B O 1
ATOM 3862 N N . GLU B 1 152 ? -25.219 3.512 5.75 1 92.44 152 GLU B N 1
ATOM 3863 C CA . GLU B 1 152 ? -26.609 3.131 5.914 1 92.44 152 GLU B CA 1
ATOM 3864 C C . GLU B 1 152 ? -27.453 4.316 6.379 1 92.44 152 GLU B C 1
ATOM 3866 O O . GLU B 1 152 ? -28.594 4.488 5.926 1 92.44 152 GLU B O 1
ATOM 3871 N N . GLY B 1 153 ? -26.891 5.105 7.242 1 91.44 153 GLY B N 1
ATOM 3872 C CA . GLY B 1 153 ? -27.641 6.207 7.824 1 91.44 153 GLY B CA 1
ATOM 3873 C C . GLY B 1 153 ? -27.75 7.406 6.902 1 91.44 153 GLY B C 1
ATOM 3874 O O . GLY B 1 153 ? -27.172 7.422 5.816 1 91.44 153 GLY B O 1
ATOM 3875 N N . SER B 1 154 ? -28.641 8.297 7.348 1 91.94 154 SER B N 1
ATOM 3876 C CA . SER B 1 154 ? -28.781 9.586 6.68 1 91.94 154 SER B CA 1
ATOM 3877 C C . SER B 1 154 ? -28 10.672 7.418 1 91.94 154 SER B C 1
ATOM 3879 O O . SER B 1 154 ? -28.219 10.891 8.609 1 91.94 154 SER B O 1
ATOM 3881 N N . TYR B 1 155 ? -27.141 11.25 6.684 1 93 155 TYR B N 1
ATOM 3882 C CA . TYR B 1 155 ? -26.266 12.258 7.285 1 93 155 TYR B CA 1
ATOM 3883 C C . TYR B 1 155 ? -26.219 13.516 6.43 1 93 155 TYR B C 1
ATOM 3885 O O . TYR B 1 155 ? -26.547 13.477 5.242 1 93 155 TYR B O 1
ATOM 3893 N N . THR B 1 156 ? -25.859 14.562 7.02 1 91.81 156 THR B N 1
ATOM 3894 C CA . THR B 1 156 ? -25.781 15.852 6.34 1 91.81 156 THR B CA 1
ATOM 3895 C C . THR B 1 156 ? -24.438 16 5.613 1 91.81 156 THR B C 1
ATOM 3897 O O . THR B 1 156 ? -24.391 16.531 4.504 1 91.81 156 THR B O 1
ATOM 3900 N N . ASN B 1 157 ? -23.375 15.492 6.227 1 93.88 157 ASN B N 1
ATOM 3901 C CA . ASN B 1 157 ? -22.031 15.797 5.727 1 93.88 157 ASN B CA 1
ATOM 3902 C C . ASN B 1 157 ? -21.266 14.523 5.359 1 93.88 157 ASN B C 1
ATOM 3904 O O . ASN B 1 157 ? -20.062 14.57 5.113 1 93.88 157 ASN B O 1
ATOM 3908 N N . ILE B 1 158 ? -22.031 13.352 5.387 1 95.12 158 ILE B N 1
ATOM 3909 C CA . ILE B 1 158 ? -21.391 12.078 5.082 1 95.12 158 ILE B CA 1
ATOM 3910 C C . ILE B 1 158 ? -21.828 11.594 3.701 1 95.12 158 ILE B C 1
ATOM 3912 O O . ILE B 1 158 ? -23.031 11.477 3.436 1 95.12 158 ILE B O 1
ATOM 3916 N N . TYR B 1 159 ? -20.906 11.367 2.842 1 95.94 159 TYR B N 1
ATOM 3917 C CA . TYR B 1 159 ? -21.109 10.875 1.484 1 95.94 159 TYR B CA 1
ATOM 3918 C C . TYR B 1 159 ? -20.422 9.523 1.29 1 95.94 159 TYR B C 1
ATOM 3920 O O . TYR B 1 159 ? -19.594 9.125 2.102 1 95.94 159 TYR B O 1
ATOM 3928 N N . SER B 1 160 ? -20.844 8.836 0.234 1 96.75 160 SER B N 1
ATOM 3929 C CA . SER B 1 160 ? -20.25 7.508 0.067 1 96.75 160 SER B CA 1
ATOM 3930 C C . SER B 1 160 ? -20.109 7.145 -1.408 1 96.75 160 SER B C 1
ATOM 3932 O O . SER B 1 160 ? -20.859 7.648 -2.248 1 96.75 160 SER B O 1
ATOM 3934 N N . VAL B 1 161 ? -19.109 6.438 -1.727 1 97.38 161 VAL B N 1
ATOM 3935 C CA . VAL B 1 161 ? -18.906 5.785 -3.014 1 97.38 161 VAL B CA 1
ATOM 3936 C C . VAL B 1 161 ? -18.562 4.309 -2.799 1 97.38 161 VAL B C 1
ATOM 3938 O O . VAL B 1 161 ? -17.734 3.973 -1.95 1 97.38 161 VAL B O 1
ATOM 3941 N N . ASP B 1 162 ? -19.219 3.441 -3.5 1 97.5 162 ASP B N 1
ATOM 3942 C CA . ASP B 1 162 ? -19.031 2.004 -3.342 1 97.5 162 ASP B CA 1
ATOM 3943 C C . ASP B 1 162 ? -19.406 1.252 -4.613 1 97.5 162 ASP B C 1
ATOM 3945 O O . ASP B 1 162 ? -19.812 1.865 -5.609 1 97.5 162 ASP B O 1
ATOM 3949 N N . THR B 1 163 ? -19.141 0.016 -4.602 1 97.38 163 THR B N 1
ATOM 3950 C CA . THR B 1 163 ? -19.719 -0.89 -5.59 1 97.38 163 THR B CA 1
ATOM 3951 C C . THR B 1 163 ? -20.906 -1.636 -5.016 1 97.38 163 THR B C 1
ATOM 3953 O O . THR B 1 163 ? -21.203 -1.525 -3.822 1 97.38 163 THR B O 1
ATOM 3956 N N . ASN B 1 164 ? -21.703 -2.281 -5.859 1 97.81 164 ASN B N 1
ATOM 3957 C CA . ASN B 1 164 ? -22.781 -3.115 -5.359 1 97.81 164 ASN B CA 1
ATOM 3958 C C . ASN B 1 164 ? -22.297 -4.496 -4.945 1 97.81 164 ASN B C 1
ATOM 3960 O O . ASN B 1 164 ? -22.453 -5.469 -5.68 1 97.81 164 ASN B O 1
ATOM 3964 N N . ASN B 1 165 ? -21.703 -4.535 -3.73 1 98.12 165 ASN B N 1
ATOM 3965 C CA . ASN B 1 165 ? -21.047 -5.734 -3.23 1 98.12 165 ASN B CA 1
ATOM 3966 C C . ASN B 1 165 ? -22 -6.922 -3.18 1 98.12 165 ASN B C 1
ATOM 3968 O O . ASN B 1 165 ? -21.625 -8.047 -3.5 1 98.12 165 ASN B O 1
ATOM 3972 N N . TYR B 1 166 ? -23.203 -6.684 -2.773 1 98.44 166 TYR B N 1
ATOM 3973 C CA . TYR B 1 166 ? -24.203 -7.754 -2.723 1 98.44 166 TYR B CA 1
ATOM 3974 C C . TYR B 1 166 ? -24.438 -8.344 -4.109 1 98.44 166 TYR B C 1
ATOM 3976 O O . TYR B 1 166 ? -24.344 -9.555 -4.297 1 98.44 166 TYR B O 1
ATOM 3984 N N . GLN B 1 167 ? -24.703 -7.504 -5.023 1 98.38 167 GLN B N 1
ATOM 3985 C CA . GLN B 1 167 ? -25.047 -7.949 -6.371 1 98.38 167 GLN B CA 1
ATOM 3986 C C . GLN B 1 167 ? -23.859 -8.633 -7.039 1 98.38 167 GLN B C 1
ATOM 3988 O O . GLN B 1 167 ? -24.016 -9.633 -7.75 1 98.38 167 GLN B O 1
ATOM 3993 N N . ASP B 1 168 ? -22.703 -8.078 -6.844 1 98.44 168 ASP B N 1
ATOM 3994 C CA . ASP B 1 168 ? -21.5 -8.672 -7.426 1 98.44 168 ASP B CA 1
ATOM 3995 C C . ASP B 1 168 ? -21.281 -10.094 -6.91 1 98.44 168 ASP B C 1
ATOM 3997 O O . ASP B 1 168 ? -21 -11.008 -7.688 1 98.44 168 ASP B O 1
ATOM 4001 N N . SER B 1 169 ? -21.422 -10.227 -5.617 1 98.75 169 SER B N 1
ATOM 4002 C CA . SER B 1 169 ? -21.281 -11.547 -5.008 1 98.75 169 SER B CA 1
ATOM 4003 C C . SER B 1 169 ? -22.359 -12.508 -5.488 1 98.75 169 SER B C 1
ATOM 4005 O O . SER B 1 169 ? -22.078 -13.672 -5.762 1 98.75 169 SER B O 1
ATOM 4007 N N . TYR B 1 170 ? -23.531 -12.016 -5.578 1 98.69 170 TYR B N 1
ATOM 4008 C CA . TYR B 1 170 ? -24.656 -12.805 -6.078 1 98.69 170 TYR B CA 1
ATOM 4009 C C . TYR B 1 170 ? -24.375 -13.328 -7.477 1 98.69 170 TYR B C 1
ATOM 4011 O O . TYR B 1 170 ? -24.531 -14.523 -7.742 1 98.69 170 TYR B O 1
ATOM 4019 N N . GLU B 1 171 ? -23.906 -12.477 -8.297 1 98.38 171 GLU B N 1
ATOM 4020 C CA . GLU B 1 171 ? -23.688 -12.82 -9.703 1 98.38 171 GLU B CA 1
ATOM 4021 C C . GLU B 1 171 ? -22.531 -13.812 -9.852 1 98.38 171 GLU B C 1
ATOM 4023 O O . GLU B 1 171 ? -22.578 -14.695 -10.711 1 98.38 171 GLU B O 1
ATOM 4028 N N . LEU B 1 172 ? -21.5 -13.68 -9.062 1 98.5 172 LEU B N 1
ATOM 4029 C CA . LEU B 1 172 ? -20.391 -14.625 -9.094 1 98.5 172 LEU B CA 1
ATOM 4030 C C . LEU B 1 172 ? -20.844 -16.016 -8.648 1 98.5 172 LEU B C 1
ATOM 4032 O O . LEU B 1 172 ? -20.484 -17.016 -9.266 1 98.5 172 LEU B O 1
ATOM 4036 N N . THR B 1 173 ? -21.609 -16.016 -7.609 1 98.75 173 THR B N 1
ATOM 4037 C CA . THR B 1 173 ? -22.141 -17.281 -7.117 1 98.75 173 THR B CA 1
ATOM 4038 C C . THR B 1 173 ? -23.062 -17.906 -8.141 1 98.75 173 THR B C 1
ATOM 4040 O O . THR B 1 173 ? -23 -19.109 -8.398 1 98.75 173 THR B O 1
ATOM 4043 N N . LYS B 1 174 ? -23.906 -17.125 -8.719 1 98.75 174 LYS B N 1
ATOM 4044 C CA . LYS B 1 174 ? -24.828 -17.578 -9.75 1 98.75 174 LYS B CA 1
ATOM 4045 C C . LYS B 1 174 ? -24.078 -18.203 -10.922 1 98.75 174 LYS B C 1
ATOM 4047 O O . LYS B 1 174 ? -24.516 -19.219 -11.477 1 98.75 174 LYS B O 1
ATOM 4052 N N . TYR B 1 175 ? -23 -17.609 -11.266 1 98.69 175 TYR B N 1
ATOM 4053 C CA . TYR B 1 175 ? -22.188 -18.141 -12.352 1 98.69 175 TYR B CA 1
ATOM 4054 C C . TYR B 1 175 ? -21.75 -19.578 -12.039 1 98.69 175 TYR B C 1
ATOM 4056 O O . TYR B 1 175 ? -21.812 -20.453 -12.898 1 98.69 175 TYR B O 1
ATOM 4064 N N . LEU B 1 176 ? -21.281 -19.812 -10.82 1 98.75 176 LEU B N 1
ATOM 4065 C CA . LEU B 1 176 ? -20.891 -21.156 -10.422 1 98.75 176 LEU B CA 1
ATOM 4066 C C . LEU B 1 176 ? -22.062 -22.125 -10.555 1 98.75 176 LEU B C 1
ATOM 4068 O O . LEU B 1 176 ? -21.906 -23.234 -11.07 1 98.75 176 LEU B O 1
ATOM 4072 N N . ILE B 1 177 ? -23.203 -21.703 -10.156 1 98.75 177 ILE B N 1
ATOM 4073 C CA . ILE B 1 177 ? -24.406 -22.547 -10.195 1 98.75 177 ILE B CA 1
ATOM 4074 C C . ILE B 1 177 ? -24.781 -22.844 -11.641 1 98.75 177 ILE B C 1
ATOM 4076 O O . ILE B 1 177 ? -25.109 -23.984 -11.977 1 98.75 177 ILE B O 1
ATOM 4080 N N . GLU B 1 178 ? -24.688 -21.828 -12.445 1 98.56 178 GLU B N 1
ATOM 4081 C CA . GLU B 1 178 ? -24.984 -21.984 -13.867 1 98.56 178 GLU B CA 1
ATOM 4082 C C . GLU B 1 178 ? -24.016 -22.953 -14.531 1 98.56 178 GLU B C 1
ATOM 4084 O O . GLU B 1 178 ? -24.344 -23.594 -15.539 1 98.56 178 GLU B O 1
ATOM 4089 N N . GLN B 1 179 ? -22.797 -23.078 -13.961 1 98.5 179 GLN B N 1
ATOM 4090 C CA . GLN B 1 179 ? -21.812 -24.016 -14.469 1 98.5 179 GLN B CA 1
ATOM 4091 C C . GLN B 1 179 ? -22.031 -25.406 -13.891 1 98.5 179 GLN B C 1
ATOM 4093 O O . GLN B 1 179 ? -21.25 -26.328 -14.164 1 98.5 179 GLN B O 1
ATOM 4098 N N . GLY B 1 180 ? -23.031 -25.578 -13.016 1 98.56 180 GLY B N 1
ATOM 4099 C CA . GLY B 1 180 ? -23.438 -26.891 -12.539 1 98.56 180 GLY B CA 1
ATOM 4100 C C . GLY B 1 180 ? -23.062 -27.156 -11.102 1 98.56 180 GLY B C 1
ATOM 4101 O O . GLY B 1 180 ? -23.406 -28.203 -10.539 1 98.56 180 GLY B O 1
ATOM 4102 N N . HIS B 1 181 ? -22.359 -26.25 -10.484 1 98.62 181 HIS B N 1
ATOM 4103 C CA . HIS B 1 181 ? -21.906 -26.469 -9.109 1 98.62 181 HIS B CA 1
ATOM 4104 C C . HIS B 1 181 ? -23.062 -26.297 -8.125 1 98.62 181 HIS B C 1
ATOM 4106 O O . HIS B 1 181 ? -23.875 -25.375 -8.266 1 98.62 181 HIS B O 1
ATOM 4112 N N . ARG B 1 182 ? -23.125 -27.125 -7.188 1 98.12 182 ARG B N 1
ATOM 4113 C CA . ARG B 1 182 ? -24.141 -27.078 -6.145 1 98.12 182 ARG B CA 1
ATOM 4114 C C . ARG B 1 182 ? -23.516 -27 -4.758 1 98.12 182 ARG B C 1
ATOM 4116 O O . ARG B 1 182 ? -24.078 -26.391 -3.844 1 98.12 182 ARG B O 1
ATOM 4123 N N . ASP B 1 183 ? -22.359 -27.688 -4.609 1 97.88 183 ASP B N 1
ATOM 4124 C CA . ASP B 1 183 ? -21.578 -27.625 -3.385 1 97.88 183 ASP B CA 1
ATOM 4125 C C . ASP B 1 183 ? -20.562 -26.484 -3.438 1 97.88 183 ASP B C 1
ATOM 4127 O O . ASP B 1 183 ? -19.453 -26.656 -3.957 1 97.88 183 ASP B O 1
ATOM 4131 N N . ILE B 1 184 ? -21.016 -25.359 -2.898 1 98.62 184 ILE B N 1
ATOM 4132 C CA . ILE B 1 184 ? -20.219 -24.156 -3.031 1 98.62 184 ILE B CA 1
ATOM 4133 C C . ILE B 1 184 ? -19.906 -23.578 -1.648 1 98.62 184 ILE B C 1
ATOM 4135 O O . ILE B 1 184 ? -20.828 -23.266 -0.88 1 98.62 184 ILE B O 1
ATOM 4139 N N . ALA B 1 185 ? -18.609 -23.484 -1.31 1 98.75 185 ALA B N 1
ATOM 4140 C CA . ALA B 1 185 ? -18.188 -22.859 -0.059 1 98.75 185 ALA B CA 1
ATOM 4141 C C . ALA B 1 185 ? -17.906 -21.375 -0.253 1 98.75 185 ALA B C 1
ATOM 4143 O O . ALA B 1 185 ? -17.719 -20.922 -1.382 1 98.75 185 ALA B O 1
ATOM 4144 N N . CYS B 1 186 ? -17.906 -20.656 0.845 1 98.81 186 CYS B N 1
ATOM 4145 C CA . CYS B 1 186 ? -17.609 -19.234 0.832 1 98.81 186 CYS B CA 1
ATOM 4146 C C . CYS B 1 186 ? -16.531 -18.891 1.861 1 98.81 186 CYS B C 1
ATOM 4148 O O . CYS B 1 186 ? -16.656 -19.234 3.037 1 98.81 186 CYS B O 1
ATOM 4150 N N . PHE B 1 187 ? -15.492 -18.281 1.391 1 98.5 187 PHE B N 1
ATOM 4151 C CA . PHE B 1 187 ? -14.5 -17.688 2.27 1 98.5 187 PHE B CA 1
ATOM 4152 C C . PHE B 1 187 ? -14.773 -16.188 2.447 1 98.5 187 PHE B C 1
ATOM 4154 O O . PHE B 1 187 ? -14.742 -15.43 1.479 1 98.5 187 PHE B O 1
ATOM 4161 N N . HIS B 1 188 ? -15.023 -15.758 3.688 1 97.88 188 HIS B N 1
ATOM 4162 C CA . HIS B 1 188 ? -15.328 -14.352 3.932 1 97.88 188 HIS B CA 1
ATOM 4163 C C . HIS B 1 188 ? -14.492 -13.797 5.074 1 97.88 188 HIS B C 1
ATOM 4165 O O . HIS B 1 188 ? -13.781 -14.547 5.75 1 97.88 188 HIS B O 1
ATOM 4171 N N . SER B 1 189 ? -14.516 -12.469 5.188 1 95.38 189 SER B N 1
ATOM 4172 C CA . SER B 1 189 ? -13.828 -11.758 6.258 1 95.38 189 SER B CA 1
ATOM 4173 C C . SER B 1 189 ? -14.742 -11.562 7.465 1 95.38 189 SER B C 1
ATOM 4175 O O . SER B 1 189 ? -15.953 -11.789 7.379 1 95.38 189 SER B O 1
ATOM 4177 N N . PRO B 1 190 ? -14.094 -11.203 8.609 1 94.81 190 PRO B N 1
ATOM 4178 C CA . PRO B 1 190 ? -14.93 -10.859 9.766 1 94.81 190 PRO B CA 1
ATOM 4179 C C . PRO B 1 190 ? -15.984 -9.812 9.438 1 94.81 190 PRO B C 1
ATOM 4181 O O . PRO B 1 190 ? -15.75 -8.93 8.609 1 94.81 190 PRO B O 1
ATOM 4184 N N . LEU B 1 191 ? -17.094 -9.844 10.117 1 95.75 191 LEU B N 1
ATOM 4185 C CA . LEU B 1 191 ? -18.281 -9.125 9.703 1 95.75 191 LEU B CA 1
ATOM 4186 C C . LEU B 1 191 ? -18.406 -7.797 10.445 1 95.75 191 LEU B C 1
ATOM 4188 O O . LEU B 1 191 ? -19.5 -7.418 10.875 1 95.75 191 LEU B O 1
ATOM 4192 N N . GLU B 1 192 ? -17.328 -7.121 10.547 1 90.75 192 GLU B N 1
ATOM 4193 C CA . GLU B 1 192 ? -17.266 -5.828 11.219 1 90.75 192 GLU B CA 1
ATOM 4194 C C . GLU B 1 192 ? -17.5 -4.68 10.242 1 90.75 192 GLU B C 1
ATOM 4196 O O . GLU B 1 192 ? -17.781 -3.551 10.648 1 90.75 192 GLU B O 1
ATOM 4201 N N . TYR B 1 193 ? -17.469 -4.98 8.961 1 92.38 193 TYR B N 1
ATOM 4202 C CA . TYR B 1 193 ? -17.578 -3.967 7.922 1 92.38 193 TYR B CA 1
ATOM 4203 C C . TYR B 1 193 ? -18.703 -4.32 6.941 1 92.38 193 TYR B C 1
ATOM 4205 O O . TYR B 1 193 ? -18.906 -5.492 6.625 1 92.38 193 TYR B O 1
ATOM 4213 N N . HIS B 1 194 ? -19.297 -3.318 6.395 1 95.69 194 HIS B N 1
ATOM 4214 C CA . HIS B 1 194 ? -20.422 -3.518 5.484 1 95.69 194 HIS B CA 1
ATOM 4215 C C . HIS B 1 194 ? -20 -4.336 4.266 1 95.69 194 HIS B C 1
ATOM 4217 O O . HIS B 1 194 ? -20.766 -5.18 3.789 1 95.69 194 HIS B O 1
ATOM 4223 N N . VAL B 1 195 ? -18.844 -4.105 3.777 1 96.25 195 VAL B N 1
ATOM 4224 C CA . VAL B 1 195 ? -18.375 -4.785 2.574 1 96.25 195 VAL B CA 1
ATOM 4225 C C . VAL B 1 195 ? -18.344 -6.293 2.816 1 96.25 195 VAL B C 1
ATOM 4227 O O . VAL B 1 195 ? -18.734 -7.078 1.953 1 96.25 195 VAL B O 1
ATOM 4230 N N . SER B 1 196 ? -17.859 -6.711 3.973 1 96.5 196 SER B N 1
ATOM 4231 C CA . SER B 1 196 ? -17.812 -8.125 4.309 1 96.5 196 SER B CA 1
ATOM 4232 C C . SER B 1 196 ? -19.203 -8.719 4.426 1 96.5 196 SER B C 1
ATOM 4234 O O . SER B 1 196 ? -19.469 -9.82 3.926 1 96.5 196 SER B O 1
ATOM 4236 N N . ILE B 1 197 ? -20.062 -8 4.996 1 97.88 197 ILE B N 1
ATOM 4237 C CA . ILE B 1 197 ? -21.438 -8.453 5.195 1 97.88 197 ILE B CA 1
ATOM 4238 C C . ILE B 1 197 ? -22.141 -8.57 3.844 1 97.88 197 ILE B C 1
ATOM 4240 O O . ILE B 1 197 ? -22.719 -9.617 3.527 1 97.88 197 ILE B O 1
ATOM 4244 N N . ASP B 1 198 ? -22.062 -7.562 3.076 1 98.38 198 ASP B N 1
ATOM 4245 C CA . ASP B 1 198 ? -22.766 -7.527 1.799 1 98.38 198 ASP B CA 1
ATOM 4246 C C . ASP B 1 198 ? -22.281 -8.641 0.872 1 98.38 198 ASP B C 1
ATOM 4248 O O . ASP B 1 198 ? -23.078 -9.273 0.183 1 98.38 198 ASP B O 1
ATOM 4252 N N . ARG B 1 199 ? -21.016 -8.859 0.837 1 98.5 199 ARG B N 1
ATOM 4253 C CA . ARG B 1 199 ? -20.469 -9.883 -0.053 1 98.5 199 ARG B CA 1
ATOM 4254 C C . ARG B 1 199 ? -20.875 -11.281 0.401 1 98.5 199 ARG B C 1
ATOM 4256 O O . ARG B 1 199 ? -21.234 -12.125 -0.423 1 98.5 199 ARG B O 1
ATOM 4263 N N . LEU B 1 200 ? -20.844 -11.469 1.697 1 98.75 200 LEU B N 1
ATOM 4264 C CA . LEU B 1 200 ? -21.328 -12.75 2.207 1 98.75 200 LEU B CA 1
ATOM 4265 C C . LEU B 1 200 ? -22.812 -12.922 1.921 1 98.75 200 LEU B C 1
ATOM 4267 O O . LEU B 1 200 ? -23.25 -14 1.509 1 98.75 200 LEU B O 1
ATOM 4271 N N . GLU B 1 201 ? -23.578 -11.906 2.125 1 98.75 201 GLU B N 1
ATOM 4272 C CA . GLU B 1 201 ? -25.016 -11.977 1.941 1 98.75 201 GLU B CA 1
ATOM 4273 C C . GLU B 1 201 ? -25.391 -12.188 0.473 1 98.75 201 GLU B C 1
ATOM 4275 O O . GLU B 1 201 ? -26.375 -12.852 0.161 1 98.75 201 GLU B O 1
ATOM 4280 N N . GLY B 1 202 ? -24.609 -11.609 -0.394 1 98.88 202 GLY B N 1
ATOM 4281 C CA . GLY B 1 202 ? -24.812 -11.883 -1.806 1 98.88 202 GLY B CA 1
ATOM 4282 C C . GLY B 1 202 ? -24.672 -13.352 -2.154 1 98.88 202 GLY B C 1
ATOM 4283 O O . GLY B 1 202 ? -25.5 -13.898 -2.889 1 98.88 202 GLY B O 1
ATOM 4284 N N . TYR B 1 203 ? -23.656 -13.984 -1.58 1 98.81 203 TYR B N 1
ATOM 4285 C CA . TYR B 1 203 ? -23.469 -15.43 -1.722 1 98.81 203 TYR B CA 1
ATOM 4286 C C . TYR B 1 203 ? -24.656 -16.188 -1.152 1 98.81 203 TYR B C 1
ATOM 4288 O O . TYR B 1 203 ? -25.25 -17.031 -1.835 1 98.81 203 TYR B O 1
ATOM 4296 N N . LYS B 1 204 ? -25.031 -15.891 0.057 1 98.88 204 LYS B N 1
ATOM 4297 C CA . LYS B 1 204 ? -26.125 -16.578 0.723 1 98.88 204 LYS B CA 1
ATOM 4298 C C . LYS B 1 204 ? -27.438 -16.391 -0.043 1 98.88 204 LYS B C 1
ATOM 4300 O O . LYS B 1 204 ? -28.203 -17.344 -0.203 1 98.88 204 LYS B O 1
ATOM 4305 N N . GLY B 1 205 ? -27.641 -15.148 -0.411 1 98.75 205 GLY B N 1
ATOM 4306 C CA . GLY B 1 205 ? -28.859 -14.852 -1.162 1 98.75 205 GLY B CA 1
ATOM 4307 C C . GLY B 1 205 ? -28.984 -15.664 -2.434 1 98.75 205 GLY B C 1
ATOM 4308 O O . GLY B 1 205 ? -30.062 -16.188 -2.734 1 98.75 205 GLY B O 1
ATOM 4309 N N . CYS B 1 206 ? -27.891 -15.805 -3.152 1 98.81 206 CYS B N 1
ATOM 4310 C CA . CYS B 1 206 ? -27.906 -16.562 -4.395 1 98.81 206 CYS B CA 1
ATOM 4311 C C . CYS B 1 206 ? -28.172 -18.047 -4.125 1 98.81 206 CYS B C 1
ATOM 4313 O O . CYS B 1 206 ? -28.953 -18.672 -4.828 1 98.81 206 CYS B O 1
ATOM 4315 N N . MET B 1 207 ? -27.5 -18.594 -3.123 1 98.81 207 MET B N 1
ATOM 4316 C CA . MET B 1 207 ? -27.703 -19.984 -2.746 1 98.81 207 MET B CA 1
ATOM 4317 C C . MET B 1 207 ? -29.172 -20.25 -2.406 1 98.81 207 MET B C 1
ATOM 4319 O O . MET B 1 207 ? -29.766 -21.219 -2.891 1 98.81 207 MET B O 1
ATOM 4323 N N . LYS B 1 208 ? -29.719 -19.375 -1.665 1 98.44 208 LYS B N 1
ATOM 4324 C CA . LYS B 1 208 ? -31.094 -19.5 -1.231 1 98.44 208 LYS B CA 1
ATOM 4325 C C . LYS B 1 208 ? -32.062 -19.422 -2.418 1 98.44 208 LYS B C 1
ATOM 4327 O O . LYS B 1 208 ? -32.969 -20.234 -2.547 1 98.44 208 LYS B O 1
ATOM 4332 N N . ASP B 1 209 ? -31.844 -18.469 -3.221 1 98.5 209 ASP B N 1
ATOM 4333 C CA . ASP B 1 209 ? -32.719 -18.25 -4.367 1 98.5 209 ASP B CA 1
ATOM 4334 C C . ASP B 1 209 ? -32.688 -19.422 -5.328 1 98.5 209 ASP B C 1
ATOM 4336 O O . ASP B 1 209 ? -33.594 -19.609 -6.129 1 98.5 209 ASP B O 1
ATOM 4340 N N . ASN B 1 210 ? -31.688 -20.234 -5.301 1 98.44 210 ASN B N 1
ATOM 4341 C CA . ASN B 1 210 ? -31.562 -21.391 -6.168 1 98.44 210 ASN B CA 1
ATOM 4342 C C . ASN B 1 210 ? -31.828 -22.688 -5.41 1 98.44 210 ASN B C 1
ATOM 4344 O O . ASN B 1 210 ? -31.5 -23.781 -5.895 1 98.44 210 ASN B O 1
ATOM 4348 N N . ASN B 1 211 ? -32.312 -22.562 -4.203 1 98.19 211 ASN B N 1
ATOM 4349 C CA . ASN B 1 211 ? -32.719 -23.672 -3.342 1 98.19 211 ASN B CA 1
ATOM 4350 C C . ASN B 1 211 ? -31.562 -24.609 -3.039 1 98.19 211 ASN B C 1
ATOM 4352 O O . ASN B 1 211 ? -31.719 -25.828 -3.074 1 98.19 211 ASN B O 1
ATOM 4356 N N . LEU B 1 212 ? -30.422 -24.047 -2.877 1 98.19 212 LEU B N 1
ATOM 4357 C CA . LEU B 1 212 ? -29.234 -24.828 -2.484 1 98.19 212 LEU B CA 1
ATOM 4358 C C . LEU B 1 212 ? -28.953 -24.656 -0.994 1 98.19 212 LEU B C 1
ATOM 4360 O O . LEU B 1 212 ? -29.141 -23.578 -0.435 1 98.19 212 LEU B O 1
ATOM 4364 N N . PRO B 1 213 ? -28.547 -25.672 -0.338 1 96.44 213 PRO B N 1
ATOM 4365 C CA . PRO B 1 213 ? -28.328 -25.594 1.107 1 96.44 213 PRO B CA 1
ATOM 4366 C C . PRO B 1 213 ? -27.094 -24.781 1.471 1 96.44 213 PRO B C 1
ATOM 4368 O O . PRO B 1 213 ? -26.094 -24.797 0.744 1 96.44 213 PRO B O 1
ATOM 4371 N N . LEU B 1 214 ? -27.203 -24.125 2.58 1 96.81 214 LEU B N 1
ATOM 4372 C CA . LEU B 1 214 ? -26.062 -23.469 3.211 1 96.81 214 LEU B CA 1
ATOM 4373 C C . LEU B 1 214 ? -25.453 -24.359 4.289 1 96.81 214 LEU B C 1
ATOM 4375 O O . LEU B 1 214 ? -26.109 -24.672 5.293 1 96.81 214 LEU B O 1
ATOM 4379 N N . HIS B 1 215 ? -24.297 -24.797 4.023 1 95.44 215 HIS B N 1
ATOM 4380 C CA . HIS B 1 215 ? -23.578 -25.594 5.016 1 95.44 215 HIS B CA 1
ATOM 4381 C C . HIS B 1 215 ? -22.734 -24.719 5.922 1 95.44 215 HIS B C 1
ATOM 4383 O O . HIS B 1 215 ? -21.844 -24.016 5.449 1 95.44 215 HIS B O 1
ATOM 4389 N N . ASN B 1 216 ? -22.938 -24.766 7.152 1 94.44 216 ASN B N 1
ATOM 4390 C CA . ASN B 1 216 ? -22.219 -23.938 8.109 1 94.44 216 ASN B CA 1
ATOM 4391 C C . ASN B 1 216 ? -20.703 -24.125 7.996 1 94.44 216 ASN B C 1
ATOM 4393 O O . ASN B 1 216 ? -19.938 -23.172 8.156 1 94.44 216 ASN B O 1
ATOM 4397 N N . ASP B 1 217 ? -20.328 -25.344 7.648 1 94.56 217 ASP B N 1
ATOM 4398 C CA . ASP B 1 217 ? -18.906 -25.656 7.547 1 94.56 217 ASP B CA 1
ATOM 4399 C C . ASP B 1 217 ? -18.312 -25.062 6.273 1 94.56 217 ASP B C 1
ATOM 4401 O O . ASP B 1 217 ? -17.078 -25 6.129 1 94.56 217 ASP B O 1
ATOM 4405 N N . TRP B 1 218 ? -19.234 -24.594 5.379 1 97.5 218 TRP B N 1
ATOM 4406 C CA . TRP B 1 218 ? -18.766 -24.047 4.109 1 97.5 218 TRP B CA 1
ATOM 4407 C C . TRP B 1 218 ? -18.875 -22.531 4.09 1 97.5 218 TRP B C 1
ATOM 4409 O O . TRP B 1 218 ? -18.609 -21.891 3.072 1 97.5 218 TRP B O 1
ATOM 4419 N N . ILE B 1 219 ? -19.328 -21.969 5.152 1 98.31 219 ILE B N 1
ATOM 4420 C CA . ILE B 1 219 ? -19.281 -20.531 5.383 1 98.31 219 ILE B CA 1
ATOM 4421 C C . ILE B 1 219 ? -18.125 -20.188 6.324 1 98.31 219 ILE B C 1
ATOM 4423 O O . ILE B 1 219 ? -18.281 -20.234 7.547 1 98.31 219 ILE B O 1
ATOM 4427 N N . ILE B 1 220 ? -17.016 -19.797 5.75 1 98.25 220 ILE B N 1
ATOM 4428 C CA . ILE B 1 220 ? -15.758 -19.844 6.488 1 98.25 220 ILE B CA 1
ATOM 4429 C C . ILE B 1 220 ? -15.266 -18.406 6.734 1 98.25 220 ILE B C 1
ATOM 4431 O O . ILE B 1 220 ? -14.93 -17.688 5.789 1 98.25 220 ILE B O 1
ATOM 4435 N N . ASN B 1 221 ? -15.227 -18 8 1 97.81 221 ASN B N 1
ATOM 4436 C CA . ASN B 1 221 ? -14.5 -16.812 8.406 1 97.81 221 ASN B CA 1
ATOM 4437 C C . ASN B 1 221 ? -12.992 -17.047 8.414 1 97.81 221 ASN B C 1
ATOM 4439 O O . ASN B 1 221 ? -12.469 -17.688 9.328 1 97.81 221 ASN B O 1
ATOM 4443 N N . SER B 1 222 ? -12.344 -16.484 7.395 1 95.44 222 SER B N 1
ATOM 4444 C CA . SER B 1 222 ? -10.93 -16.797 7.238 1 95.44 222 SER B CA 1
ATOM 4445 C C . SER B 1 222 ? -10.047 -15.664 7.738 1 95.44 222 SER B C 1
ATOM 4447 O O . SER B 1 222 ? -8.844 -15.633 7.457 1 95.44 222 SER B O 1
ATOM 4449 N N . GLY B 1 223 ? -10.633 -14.703 8.383 1 93 223 GLY B N 1
ATOM 4450 C CA . GLY B 1 223 ? -9.875 -13.617 8.992 1 93 223 GLY B CA 1
ATOM 4451 C C . GLY B 1 223 ? -9.406 -12.586 7.988 1 93 223 GLY B C 1
ATOM 4452 O O . GLY B 1 223 ? -9.961 -12.477 6.895 1 93 223 GLY B O 1
ATOM 4453 N N . PHE B 1 224 ? -8.367 -11.727 8.453 1 88.12 224 PHE B N 1
ATOM 4454 C CA . PHE B 1 224 ? -7.887 -10.617 7.629 1 88.12 224 PHE B CA 1
ATOM 4455 C C . PHE B 1 224 ? -6.457 -10.867 7.164 1 88.12 224 PHE B C 1
ATOM 4457 O O . PHE B 1 224 ? -5.918 -10.102 6.359 1 88.12 224 PHE B O 1
ATOM 4464 N N . ASN B 1 225 ? -5.91 -11.93 7.582 1 84.06 225 ASN B N 1
ATOM 4465 C CA . ASN B 1 225 ? -4.492 -12.117 7.285 1 84.06 225 ASN B CA 1
ATOM 4466 C C . ASN B 1 225 ? -4.262 -13.359 6.422 1 84.06 225 ASN B C 1
ATOM 4468 O O . ASN B 1 225 ? -5.09 -14.266 6.406 1 84.06 225 ASN B O 1
ATOM 4472 N N . VAL B 1 226 ? -3.154 -13.359 5.824 1 80.25 226 VAL B N 1
ATOM 4473 C CA . VAL B 1 226 ? -2.803 -14.414 4.875 1 80.25 226 VAL B CA 1
ATOM 4474 C C . VAL B 1 226 ? -2.723 -15.758 5.598 1 80.25 226 VAL B C 1
ATOM 4476 O O . VAL B 1 226 ? -3.219 -16.766 5.094 1 80.25 226 VAL B O 1
ATOM 4479 N N . ASP B 1 227 ? -2.123 -15.758 6.785 1 84.12 227 ASP B N 1
ATOM 4480 C CA . ASP B 1 227 ? -1.922 -17 7.516 1 84.12 227 ASP B CA 1
ATOM 4481 C C . ASP B 1 227 ? -3.258 -17.641 7.883 1 84.12 227 ASP B C 1
ATOM 4483 O O . ASP B 1 227 ? -3.441 -18.859 7.707 1 84.12 227 ASP B O 1
ATOM 4487 N N . SER B 1 228 ? -4.105 -16.828 8.32 1 91.38 228 SER B N 1
ATOM 4488 C CA . SER B 1 228 ? -5.414 -17.359 8.703 1 91.38 228 SER B CA 1
ATOM 4489 C C . SER B 1 228 ? -6.184 -17.859 7.488 1 91.38 228 SER B C 1
ATOM 4491 O O . SER B 1 228 ? -6.809 -18.922 7.543 1 91.38 228 SER B O 1
ATOM 4493 N N . ALA B 1 229 ? -6.102 -17.172 6.418 1 92.19 229 ALA B N 1
ATOM 4494 C CA . ALA B 1 229 ? -6.805 -17.562 5.195 1 92.19 229 ALA B CA 1
ATOM 4495 C C . ALA B 1 229 ? -6.207 -18.828 4.598 1 92.19 229 ALA B C 1
ATOM 4497 O O . ALA B 1 229 ? -6.938 -19.703 4.137 1 92.19 229 ALA B O 1
ATOM 4498 N N . PHE B 1 230 ? -4.957 -18.938 4.691 1 91 230 PHE B N 1
ATOM 4499 C CA . PHE B 1 230 ? -4.254 -20.094 4.168 1 91 230 PHE B CA 1
ATOM 4500 C C . PHE B 1 230 ? -4.613 -21.344 4.961 1 91 230 PHE B C 1
ATOM 4502 O O . PHE B 1 230 ? -4.914 -22.391 4.379 1 91 230 PHE B O 1
ATOM 4509 N N . ASN B 1 231 ? -4.539 -21.203 6.211 1 95 231 ASN B N 1
ATOM 4510 C CA . ASN B 1 231 ? -4.855 -22.344 7.07 1 95 231 ASN B CA 1
ATOM 4511 C C . ASN B 1 231 ? -6.301 -22.797 6.887 1 95 231 ASN B C 1
ATOM 4513 O O . ASN B 1 231 ? -6.582 -24 6.863 1 95 231 ASN B O 1
ATOM 4517 N N . ALA B 1 232 ? -7.148 -21.859 6.758 1 96.88 232 ALA B N 1
ATOM 4518 C CA . ALA B 1 232 ? -8.555 -22.188 6.52 1 96.88 232 ALA B CA 1
ATOM 4519 C C . ALA B 1 232 ? -8.727 -22.906 5.184 1 96.88 232 ALA B C 1
ATOM 4521 O O . ALA B 1 232 ? -9.5 -23.859 5.078 1 96.88 232 ALA B O 1
ATOM 4522 N N . ALA B 1 233 ? -8.062 -22.422 4.18 1 96.56 233 ALA B N 1
ATOM 4523 C CA . ALA B 1 233 ? -8.133 -23.031 2.854 1 96.56 233 ALA B CA 1
ATOM 4524 C C . ALA B 1 233 ? -7.617 -24.469 2.879 1 96.56 233 ALA B C 1
ATOM 4526 O O . ALA B 1 233 ? -8.25 -25.359 2.326 1 96.56 233 ALA B O 1
ATOM 4527 N N . LYS B 1 234 ? -6.559 -24.641 3.518 1 96.12 234 LYS B N 1
ATOM 4528 C CA . LYS B 1 234 ? -5.988 -25.984 3.623 1 96.12 234 LYS B CA 1
ATOM 4529 C C . LYS B 1 234 ? -6.953 -26.938 4.324 1 96.12 234 LYS B C 1
ATOM 4531 O O . LYS B 1 234 ? -7.148 -28.062 3.879 1 96.12 234 LYS B O 1
ATOM 4536 N N . LYS B 1 235 ? -7.488 -26.453 5.387 1 96.94 235 LYS B N 1
ATOM 4537 C CA . LYS B 1 235 ? -8.438 -27.266 6.152 1 96.94 235 LYS B CA 1
ATOM 4538 C C . LYS B 1 235 ? -9.625 -27.672 5.289 1 96.94 235 LYS B C 1
ATOM 4540 O O . LYS B 1 235 ? -10.031 -28.844 5.305 1 96.94 235 LYS B O 1
ATOM 4545 N N . LEU B 1 236 ? -10.18 -26.781 4.535 1 97.12 236 LEU B N 1
ATOM 4546 C CA . LEU B 1 236 ? -11.32 -27.062 3.676 1 97.12 236 LEU B CA 1
ATOM 4547 C C . LEU B 1 236 ? -10.945 -28.078 2.596 1 97.12 236 LEU B C 1
ATOM 4549 O O . LEU B 1 236 ? -11.688 -29.031 2.34 1 97.12 236 LEU B O 1
ATOM 4553 N N . LEU B 1 237 ? -9.836 -27.891 1.962 1 96.5 237 LEU B N 1
ATOM 4554 C CA . LEU B 1 237 ? -9.445 -28.672 0.792 1 96.5 237 LEU B CA 1
ATOM 4555 C C . LEU B 1 237 ? -9.07 -30.094 1.186 1 96.5 237 LEU B C 1
ATOM 4557 O O . LEU B 1 237 ? -9.156 -31.016 0.364 1 96.5 237 LEU B O 1
ATOM 4561 N N . LEU B 1 238 ? -8.695 -30.281 2.424 1 95.81 238 LEU B N 1
ATOM 4562 C CA . LEU B 1 238 ? -8.305 -31.594 2.912 1 95.81 238 LEU B CA 1
ATOM 4563 C C . LEU B 1 238 ? -9.5 -32.312 3.514 1 95.81 238 LEU B C 1
ATOM 4565 O O . LEU B 1 238 ? -9.406 -33.5 3.854 1 95.81 238 LEU B O 1
ATOM 4569 N N . SER B 1 239 ? -10.531 -31.594 3.613 1 94.31 239 SER B N 1
ATOM 4570 C CA . SER B 1 239 ? -11.711 -32.188 4.23 1 94.31 239 SER B CA 1
ATOM 4571 C C . SER B 1 239 ? -12.305 -33.281 3.352 1 94.31 239 SER B C 1
ATOM 4573 O O . SER B 1 239 ? -12.125 -33.281 2.133 1 94.31 239 SER B O 1
ATOM 4575 N N . ASP B 1 240 ? -13.07 -34.219 3.98 1 91.25 240 ASP B N 1
ATOM 4576 C CA . ASP B 1 240 ? -13.727 -35.312 3.277 1 91.25 240 ASP B CA 1
ATOM 4577 C C . ASP B 1 240 ? -14.906 -34.812 2.447 1 91.25 240 ASP B C 1
ATOM 4579 O O . ASP B 1 240 ? -15.266 -35.406 1.436 1 91.25 240 ASP B O 1
ATOM 4583 N N . HIS B 1 241 ? -15.469 -33.812 2.918 1 91.44 241 HIS B N 1
ATOM 4584 C CA . HIS B 1 241 ? -16.578 -33.156 2.213 1 91.44 241 HIS B CA 1
ATOM 4585 C C . HIS B 1 241 ? -16.141 -31.875 1.528 1 91.44 241 HIS B C 1
ATOM 4587 O O . HIS B 1 241 ? -16.594 -30.797 1.881 1 91.44 241 HIS B O 1
ATOM 4593 N N . ARG B 1 242 ? -15.352 -32.062 0.471 1 94.56 242 ARG B N 1
ATOM 4594 C CA . ARG B 1 242 ? -14.828 -30.906 -0.242 1 94.56 242 ARG B CA 1
ATOM 4595 C C . ARG B 1 242 ? -15.844 -30.375 -1.26 1 94.56 242 ARG B C 1
ATOM 4597 O O . ARG B 1 242 ? -16.391 -31.156 -2.041 1 94.56 242 ARG B O 1
ATOM 4604 N N . PRO B 1 243 ? -16.094 -29.109 -1.177 1 97.44 243 PRO B N 1
ATOM 4605 C CA . PRO B 1 243 ? -16.953 -28.562 -2.213 1 97.44 243 PRO B CA 1
ATOM 4606 C C . PRO B 1 243 ? -16.328 -28.609 -3.604 1 97.44 243 PRO B C 1
ATOM 4608 O O . PRO B 1 243 ? -15.117 -28.781 -3.729 1 97.44 243 PRO B O 1
ATOM 4611 N N . SER B 1 244 ? -17.172 -28.578 -4.562 1 97.69 244 SER B N 1
ATOM 4612 C CA . SER B 1 244 ? -16.656 -28.547 -5.93 1 97.69 244 SER B CA 1
ATOM 4613 C C . SER B 1 244 ? -16.234 -27.141 -6.332 1 97.69 244 SER B C 1
ATOM 4615 O O . SER B 1 244 ? -15.531 -26.953 -7.328 1 97.69 244 SER B O 1
ATOM 4617 N N . ALA B 1 245 ? -16.766 -26.125 -5.504 1 98.62 245 ALA B N 1
ATOM 4618 C CA . ALA B 1 245 ? -16.438 -24.734 -5.848 1 98.62 245 ALA B CA 1
ATOM 4619 C C . ALA B 1 245 ? -16.344 -23.875 -4.598 1 98.62 245 ALA B C 1
ATOM 4621 O O . ALA B 1 245 ? -16.922 -24.203 -3.557 1 98.62 245 ALA B O 1
ATOM 4622 N N . VAL B 1 246 ? -15.562 -22.781 -4.75 1 98.75 246 VAL B N 1
ATOM 4623 C CA . VAL B 1 246 ? -15.422 -21.812 -3.668 1 98.75 246 VAL B CA 1
ATOM 4624 C C . VAL B 1 246 ? -15.625 -20.406 -4.203 1 98.75 246 VAL B C 1
ATOM 4626 O O . VAL B 1 246 ? -15.18 -20.078 -5.309 1 98.75 246 VAL B O 1
ATOM 4629 N N . PHE B 1 247 ? -16.375 -19.656 -3.465 1 98.75 247 PHE B N 1
ATOM 4630 C CA . PHE B 1 247 ? -16.469 -18.203 -3.627 1 98.75 247 PHE B CA 1
ATOM 4631 C C . PHE B 1 247 ? -15.633 -17.484 -2.58 1 98.75 247 PHE B C 1
ATOM 4633 O O . PHE B 1 247 ? -15.828 -17.688 -1.378 1 98.75 247 PHE B O 1
ATOM 4640 N N . ALA B 1 248 ? -14.664 -16.641 -3.047 1 97.94 248 ALA B N 1
ATOM 4641 C CA . ALA B 1 248 ? -13.797 -15.898 -2.139 1 97.94 248 ALA B CA 1
ATOM 4642 C C . ALA B 1 248 ? -14.102 -14.406 -2.176 1 97.94 248 ALA B C 1
ATOM 4644 O O . ALA B 1 248 ? -14.117 -13.797 -3.248 1 97.94 248 ALA B O 1
ATOM 4645 N N . THR B 1 249 ? -14.172 -13.75 -1.025 1 97 249 THR B N 1
ATOM 4646 C CA . THR B 1 249 ? -14.742 -12.406 -0.947 1 97 249 THR B CA 1
ATOM 4647 C C . THR B 1 249 ? -13.664 -11.344 -1.1 1 97 249 THR B C 1
ATOM 4649 O O . THR B 1 249 ? -13.961 -10.148 -1.102 1 97 249 THR B O 1
ATOM 4652 N N . ASP B 1 250 ? -12.414 -11.688 -1.171 1 91.81 250 ASP B N 1
ATOM 4653 C CA . ASP B 1 250 ? -11.367 -10.711 -1.441 1 91.81 250 ASP B CA 1
ATOM 4654 C C . ASP B 1 250 ? -10.109 -11.383 -1.992 1 91.81 250 ASP B C 1
ATOM 4656 O O . ASP B 1 250 ? -10.047 -12.617 -2.074 1 91.81 250 ASP B O 1
ATOM 4660 N N . ASP B 1 251 ? -9.172 -10.664 -2.371 1 86.69 251 ASP B N 1
ATOM 4661 C CA . ASP B 1 251 ? -7.992 -11.141 -3.078 1 86.69 251 ASP B CA 1
ATOM 4662 C C . ASP B 1 251 ? -7.117 -12 -2.168 1 86.69 251 ASP B C 1
ATOM 4664 O O . ASP B 1 251 ? -6.504 -12.969 -2.619 1 86.69 251 ASP B O 1
ATOM 4668 N N . LEU B 1 252 ? -7.051 -11.625 -0.92 1 85.31 252 LEU B N 1
ATOM 4669 C CA . LEU B 1 252 ? -6.238 -12.391 0.015 1 85.31 252 LEU B CA 1
ATOM 4670 C C . LEU B 1 252 ? -6.75 -13.82 0.134 1 85.31 252 LEU B C 1
ATOM 4672 O O . LEU B 1 252 ? -5.961 -14.766 0.204 1 85.31 252 LEU B O 1
ATOM 4676 N N . LYS B 1 253 ? -8 -13.945 0.184 1 92.81 253 LYS B N 1
ATOM 4677 C CA . LYS B 1 253 ? -8.609 -15.273 0.245 1 92.81 253 LYS B CA 1
ATOM 4678 C C . LYS B 1 253 ? -8.367 -16.047 -1.046 1 92.81 253 LYS B C 1
ATOM 4680 O O . LYS B 1 253 ? -8.055 -17.234 -1.01 1 92.81 253 LYS B O 1
ATOM 4685 N N . VAL B 1 254 ? -8.492 -15.359 -2.154 1 92.88 254 VAL B N 1
ATOM 4686 C CA . VAL B 1 254 ? -8.227 -15.984 -3.443 1 92.88 254 VAL B CA 1
ATOM 4687 C C . VAL B 1 254 ? -6.793 -16.516 -3.475 1 92.88 254 VAL B C 1
ATOM 4689 O O . VAL B 1 254 ? -6.566 -17.688 -3.783 1 92.88 254 VAL B O 1
ATOM 4692 N N . LEU B 1 255 ? -5.902 -15.703 -3.104 1 86.94 255 LEU B N 1
ATOM 4693 C CA . LEU B 1 255 ? -4.492 -16.062 -3.125 1 86.94 255 LEU B CA 1
ATOM 4694 C C . LEU B 1 255 ? -4.227 -17.25 -2.199 1 86.94 255 LEU B C 1
ATOM 4696 O O . LEU B 1 255 ? -3.455 -18.156 -2.541 1 86.94 255 LEU B O 1
ATOM 4700 N N . SER B 1 256 ? -4.84 -17.234 -1.079 1 89.31 256 SER B N 1
ATOM 4701 C CA . SER B 1 256 ? -4.645 -18.281 -0.09 1 89.31 256 SER B CA 1
ATOM 4702 C C . SER B 1 256 ? -5.168 -19.625 -0.602 1 89.31 256 SER B C 1
ATOM 4704 O O . SER B 1 256 ? -4.551 -20.672 -0.37 1 89.31 256 SER B O 1
ATOM 4706 N N . ILE B 1 257 ? -6.223 -19.594 -1.288 1 94.62 257 ILE B N 1
ATOM 4707 C CA . ILE B 1 257 ? -6.812 -20.812 -1.828 1 94.62 257 ILE B CA 1
ATOM 4708 C C . ILE B 1 257 ? -5.934 -21.359 -2.955 1 94.62 257 ILE B C 1
ATOM 4710 O O . ILE B 1 257 ? -5.672 -22.562 -3.021 1 94.62 257 ILE B O 1
ATOM 4714 N N . TYR B 1 258 ? -5.473 -20.469 -3.83 1 89.69 258 TYR B N 1
ATOM 4715 C CA . TYR B 1 258 ? -4.551 -20.875 -4.883 1 89.69 258 TYR B CA 1
ATOM 4716 C C . TYR B 1 258 ? -3.309 -21.531 -4.293 1 89.69 258 TYR B C 1
ATOM 4718 O O . TYR B 1 258 ? -2.881 -22.594 -4.754 1 89.69 258 TYR B O 1
ATOM 4726 N N . LYS B 1 259 ? -2.811 -20.906 -3.297 1 86.19 259 LYS B N 1
ATOM 4727 C CA . LYS B 1 259 ? -1.588 -21.422 -2.68 1 86.19 259 LYS B CA 1
ATOM 4728 C C . LYS B 1 259 ? -1.831 -22.766 -2.012 1 86.19 259 LYS B C 1
ATOM 4730 O O . LYS B 1 259 ? -1.043 -23.703 -2.18 1 86.19 259 LYS B O 1
ATOM 4735 N N . ALA B 1 260 ? -2.869 -22.844 -1.244 1 91.75 260 ALA B N 1
ATOM 4736 C CA . ALA B 1 260 ? -3.201 -24.078 -0.553 1 91.75 260 ALA B CA 1
ATOM 4737 C C . ALA B 1 260 ? -3.418 -25.219 -1.545 1 91.75 260 ALA B C 1
ATOM 4739 O O . ALA B 1 260 ? -2.93 -26.328 -1.337 1 91.75 260 ALA B O 1
ATOM 4740 N N . ALA B 1 261 ? -4.117 -24.953 -2.615 1 92.94 261 ALA B N 1
ATOM 4741 C CA . ALA B 1 261 ? -4.371 -25.953 -3.646 1 92.94 261 ALA B CA 1
ATOM 4742 C C . ALA B 1 261 ? -3.064 -26.453 -4.254 1 92.94 261 ALA B C 1
ATOM 4744 O O . ALA B 1 261 ? -2.863 -27.672 -4.383 1 92.94 261 ALA B O 1
ATOM 4745 N N . ALA B 1 262 ? -2.264 -25.516 -4.574 1 84.5 262 ALA B N 1
ATOM 4746 C CA . ALA B 1 262 ? -0.972 -25.875 -5.152 1 84.5 262 ALA B CA 1
ATOM 4747 C C . ALA B 1 262 ? -0.166 -26.75 -4.191 1 84.5 262 ALA B C 1
ATOM 4749 O O . ALA B 1 262 ? 0.452 -27.734 -4.602 1 84.5 262 ALA B O 1
ATOM 4750 N N . ASP B 1 263 ? -0.208 -26.453 -2.936 1 84.25 263 ASP B N 1
ATOM 4751 C CA . ASP B 1 263 ? 0.585 -27.125 -1.911 1 84.25 263 ASP B CA 1
ATOM 4752 C C . ASP B 1 263 ? 0.139 -28.562 -1.735 1 84.25 263 ASP B C 1
ATOM 4754 O O . ASP B 1 263 ? 0.959 -29.453 -1.46 1 84.25 263 ASP B O 1
ATOM 4758 N N . ILE B 1 264 ? -1.113 -28.781 -1.92 1 90.81 264 ILE B N 1
ATOM 4759 C CA . ILE B 1 264 ? -1.604 -30.109 -1.569 1 90.81 264 ILE B CA 1
ATOM 4760 C C . ILE B 1 264 ? -1.966 -30.875 -2.84 1 90.81 264 ILE B C 1
ATOM 4762 O O . ILE B 1 264 ? -2.525 -31.969 -2.771 1 90.81 264 ILE B O 1
ATOM 4766 N N . GLY B 1 265 ? -1.794 -30.266 -3.969 1 90 265 GLY B N 1
ATOM 4767 C CA . GLY B 1 265 ? -1.934 -30.969 -5.234 1 90 265 GLY B CA 1
ATOM 4768 C C . GLY B 1 265 ? -3.357 -30.969 -5.762 1 90 265 GLY B C 1
ATOM 4769 O O . GLY B 1 265 ? -3.771 -31.906 -6.438 1 90 265 GLY B O 1
ATOM 4770 N N . ILE B 1 266 ? -4.172 -30.016 -5.402 1 94.44 266 ILE B N 1
ATOM 4771 C CA . ILE B 1 266 ? -5.516 -29.844 -5.934 1 94.44 266 ILE B CA 1
ATOM 4772 C C . ILE B 1 266 ? -5.465 -28.938 -7.168 1 94.44 266 ILE B C 1
ATOM 4774 O O . ILE B 1 266 ? -4.926 -27.828 -7.109 1 94.44 266 ILE B O 1
ATOM 4778 N N . THR B 1 267 ? -6.066 -29.375 -8.242 1 93.88 267 THR B N 1
ATOM 4779 C CA . THR B 1 267 ? -5.98 -28.641 -9.492 1 93.88 267 THR B CA 1
ATOM 4780 C C . THR B 1 267 ? -7.188 -27.719 -9.672 1 93.88 267 THR B C 1
ATOM 4782 O O . THR B 1 267 ? -8.328 -28.156 -9.508 1 93.88 267 THR B O 1
ATOM 4785 N N . ILE B 1 268 ? -6.938 -26.547 -9.969 1 95.25 268 ILE B N 1
ATOM 4786 C CA . ILE B 1 268 ? -7.957 -25.578 -10.375 1 95.25 268 ILE B CA 1
ATOM 4787 C C . ILE B 1 268 ? -7.965 -25.453 -11.891 1 95.25 268 ILE B C 1
ATOM 4789 O O . ILE B 1 268 ? -6.93 -25.188 -12.508 1 95.25 268 ILE B O 1
ATOM 4793 N N . PRO B 1 269 ? -9.07 -25.656 -12.516 1 96.5 269 PRO B N 1
ATOM 4794 C CA . PRO B 1 269 ? -10.414 -25.844 -11.945 1 96.5 269 PRO B CA 1
ATOM 4795 C C . PRO B 1 269 ? -10.828 -27.297 -11.859 1 96.5 269 PRO B C 1
ATOM 4797 O O . PRO B 1 269 ? -11.945 -27.609 -11.445 1 96.5 269 PRO B O 1
ATOM 4800 N N . ALA B 1 270 ? -10.008 -28.203 -12.25 1 97 270 ALA B N 1
ATOM 4801 C CA . ALA B 1 270 ? -10.414 -29.594 -12.445 1 97 270 ALA B CA 1
ATOM 4802 C C . ALA B 1 270 ? -10.961 -30.203 -11.156 1 97 270 ALA B C 1
ATOM 4804 O O . ALA B 1 270 ? -11.969 -30.906 -11.164 1 97 270 ALA B O 1
ATOM 4805 N N . ASP B 1 271 ? -10.32 -29.938 -10.039 1 96.94 271 ASP B N 1
ATOM 4806 C CA . ASP B 1 271 ? -10.727 -30.5 -8.75 1 96.94 271 ASP B CA 1
ATOM 4807 C C . ASP B 1 271 ? -11.531 -29.484 -7.938 1 96.94 271 ASP B C 1
ATOM 4809 O O . ASP B 1 271 ? -12.297 -29.859 -7.047 1 96.94 271 ASP B O 1
ATOM 4813 N N . LEU B 1 272 ? -11.273 -28.203 -8.195 1 98.12 272 LEU B N 1
ATOM 4814 C CA . LEU B 1 272 ? -11.914 -27.125 -7.457 1 98.12 272 LEU B CA 1
ATOM 4815 C C . LEU B 1 272 ? -12.078 -25.891 -8.328 1 98.12 272 LEU B C 1
ATOM 4817 O O . LEU B 1 272 ? -11.094 -25.312 -8.805 1 98.12 272 LEU B O 1
ATOM 4821 N N . SER B 1 273 ? -13.297 -25.5 -8.5 1 98.69 273 SER B N 1
ATOM 4822 C CA . SER B 1 273 ? -13.555 -24.234 -9.156 1 98.69 273 SER B CA 1
ATOM 4823 C C . SER B 1 273 ? -13.523 -23.078 -8.148 1 98.69 273 SER B C 1
ATOM 4825 O O . SER B 1 273 ? -13.906 -23.25 -6.992 1 98.69 273 SER B O 1
ATOM 4827 N N . ILE B 1 274 ? -13.039 -21.922 -8.633 1 98.44 274 ILE B N 1
ATOM 4828 C CA . ILE B 1 274 ? -12.969 -20.781 -7.73 1 98.44 274 ILE B CA 1
ATOM 4829 C C . ILE B 1 274 ? -13.414 -19.516 -8.469 1 98.44 274 ILE B C 1
ATOM 4831 O O . ILE B 1 274 ? -13.07 -19.312 -9.633 1 98.44 274 ILE B O 1
ATOM 4835 N N . VAL B 1 275 ? -14.242 -18.734 -7.812 1 98.44 275 VAL B N 1
ATOM 4836 C CA . VAL B 1 275 ? -14.539 -17.359 -8.195 1 98.44 275 VAL B CA 1
ATOM 4837 C C . VAL B 1 275 ? -14.297 -16.422 -7.016 1 98.44 275 VAL B C 1
ATOM 4839 O O . VAL B 1 275 ? -14.281 -16.859 -5.863 1 98.44 275 VAL B O 1
ATOM 4842 N N . GLY B 1 276 ? -14.094 -15.172 -7.316 1 97.69 276 GLY B N 1
ATOM 4843 C CA . GLY B 1 276 ? -13.938 -14.227 -6.219 1 97.69 276 GLY B CA 1
ATOM 4844 C C . GLY B 1 276 ? -13.578 -12.828 -6.684 1 97.69 276 GLY B C 1
ATOM 4845 O O . GLY B 1 276 ? -13.75 -12.492 -7.855 1 97.69 276 GLY B O 1
ATOM 4846 N N . TYR B 1 277 ? -13.258 -12.008 -5.73 1 95.62 277 TYR B N 1
ATOM 4847 C CA . TYR B 1 277 ? -12.82 -10.648 -6.004 1 95.62 277 TYR B CA 1
ATOM 4848 C C . TYR B 1 277 ? -11.328 -10.594 -6.297 1 95.62 277 TYR B C 1
ATOM 4850 O O . TYR B 1 277 ? -10.555 -11.375 -5.738 1 95.62 277 TYR B O 1
ATOM 4858 N N . SER B 1 278 ? -11.031 -9.773 -7.211 1 87.5 278 SER B N 1
ATOM 4859 C CA . SER B 1 278 ? -9.625 -9.68 -7.578 1 87.5 278 SER B CA 1
ATOM 4860 C C . SER B 1 278 ? -9.156 -8.227 -7.602 1 87.5 278 SER B C 1
ATOM 4862 O O . SER B 1 278 ? -9.969 -7.305 -7.52 1 87.5 278 SER B O 1
ATOM 4864 N N . ASN B 1 279 ? -7.812 -8.172 -7.508 1 79 279 ASN B N 1
ATOM 4865 C CA . ASN B 1 279 ? -7.113 -6.898 -7.645 1 79 279 ASN B CA 1
ATOM 4866 C C . ASN B 1 279 ? -6.078 -6.949 -8.766 1 79 279 ASN B C 1
ATOM 4868 O O . ASN B 1 279 ? -5.441 -7.98 -8.984 1 79 279 ASN B O 1
ATOM 4872 N N . SER B 1 280 ? -6.004 -5.84 -9.414 1 69.12 280 SER B N 1
ATOM 4873 C CA . SER B 1 280 ? -5.145 -5.766 -10.594 1 69.12 280 SER B CA 1
ATOM 4874 C C . SER B 1 280 ? -3.686 -6.012 -10.227 1 69.12 280 SER B C 1
ATOM 4876 O O . SER B 1 280 ? -2.871 -6.348 -11.094 1 69.12 280 SER B O 1
ATOM 4878 N N . SER B 1 281 ? -3.432 -5.93 -8.969 1 69.94 281 SER B N 1
ATOM 4879 C CA . SER B 1 281 ? -2.043 -6.086 -8.555 1 69.94 281 SER B CA 1
ATOM 4880 C C . SER B 1 281 ? -1.639 -7.555 -8.516 1 69.94 281 SER B C 1
ATOM 4882 O O . SER B 1 281 ? -0.458 -7.883 -8.656 1 69.94 281 SER B O 1
ATOM 4884 N N . PHE B 1 282 ? -2.6 -8.453 -8.422 1 73 282 PHE B N 1
ATOM 4885 C CA . PHE B 1 282 ? -2.248 -9.852 -8.227 1 73 282 PHE B CA 1
ATOM 4886 C C . PHE B 1 282 ? -2.877 -10.727 -9.312 1 73 282 PHE B C 1
ATOM 4888 O O . PHE B 1 282 ? -2.316 -11.75 -9.695 1 73 282 PHE B O 1
ATOM 4895 N N . SER B 1 283 ? -3.941 -10.266 -9.82 1 75.56 283 SER B N 1
ATOM 4896 C CA . SER B 1 283 ? -4.781 -11.094 -10.672 1 75.56 283 SER B CA 1
ATOM 4897 C C . SER B 1 283 ? -4.016 -11.586 -11.891 1 75.56 283 SER B C 1
ATOM 4899 O O . SER B 1 283 ? -4.16 -12.742 -12.305 1 75.56 283 SER B O 1
ATOM 4901 N N . PRO B 1 284 ? -3.117 -10.789 -12.32 1 70.62 284 PRO B N 1
ATOM 4902 C CA . PRO B 1 284 ? -2.438 -11.227 -13.547 1 70.62 284 PRO B CA 1
ATOM 4903 C C . PRO B 1 284 ? -1.497 -12.406 -13.305 1 70.62 284 PRO B C 1
ATOM 4905 O O . PRO B 1 284 ? -1.084 -13.07 -14.258 1 70.62 284 PRO B O 1
ATOM 4908 N N . TYR B 1 285 ? -1.262 -12.734 -12.078 1 73.56 285 TYR B N 1
ATOM 4909 C CA . TYR B 1 285 ? -0.24 -13.734 -11.781 1 73.56 285 TYR B CA 1
ATOM 4910 C C . TYR B 1 285 ? -0.873 -15.055 -11.367 1 73.56 285 TYR B C 1
ATOM 4912 O O . TYR B 1 285 ? -0.171 -16.047 -11.148 1 73.56 285 TYR B O 1
ATOM 4920 N N . LEU B 1 286 ? -2.131 -15.047 -11.336 1 80.75 286 LEU B N 1
ATOM 4921 C CA . LEU B 1 286 ? -2.832 -16.266 -10.953 1 80.75 286 LEU B CA 1
ATOM 4922 C C . LEU B 1 286 ? -2.922 -17.234 -12.133 1 80.75 286 LEU B C 1
ATOM 4924 O O . LEU B 1 286 ? -3.213 -16.828 -13.258 1 80.75 286 LEU B O 1
ATOM 4928 N N . SER B 1 287 ? -2.498 -18.453 -11.875 1 78.94 287 SER B N 1
ATOM 4929 C CA . SER B 1 287 ? -2.654 -19.531 -12.844 1 78.94 287 SER B CA 1
ATOM 4930 C C . SER B 1 287 ? -3.369 -20.719 -12.227 1 78.94 287 SER B C 1
ATOM 4932 O O . SER B 1 287 ? -2.898 -21.297 -11.242 1 78.94 287 SER B O 1
ATOM 4934 N N . PRO B 1 288 ? -4.543 -21.156 -12.828 1 87.5 288 PRO B N 1
ATOM 4935 C CA . PRO B 1 288 ? -5.246 -20.547 -13.961 1 87.5 288 PRO B CA 1
ATOM 4936 C C . PRO B 1 288 ? -5.777 -19.156 -13.648 1 87.5 288 PRO B C 1
ATOM 4938 O O . PRO B 1 288 ? -5.879 -18.781 -12.477 1 87.5 288 PRO B O 1
ATOM 4941 N N . SER B 1 289 ? -6.07 -18.422 -14.695 1 88.12 289 SER B N 1
ATOM 4942 C CA . SER B 1 289 ? -6.633 -17.078 -14.523 1 88.12 289 SER B CA 1
ATOM 4943 C C . SER B 1 289 ? -7.988 -17.141 -13.828 1 88.12 289 SER B C 1
ATOM 4945 O O . SER B 1 289 ? -8.805 -18.016 -14.109 1 88.12 289 SER B O 1
ATOM 4947 N N . LEU B 1 290 ? -8.211 -16.188 -13 1 94.19 290 LEU B N 1
ATOM 4948 C CA . LEU B 1 290 ? -9.344 -16.203 -12.078 1 94.19 290 LEU B CA 1
ATOM 4949 C C . LEU B 1 290 ? -10.586 -15.602 -12.734 1 94.19 290 LEU B C 1
ATOM 4951 O O . LEU B 1 290 ? -10.516 -14.531 -13.352 1 94.19 290 LEU B O 1
ATOM 4955 N N . THR B 1 291 ? -11.703 -16.312 -12.703 1 97.19 291 THR B N 1
ATOM 4956 C CA . THR B 1 291 ? -13.008 -15.695 -12.906 1 97.19 291 THR B CA 1
ATOM 4957 C C . THR B 1 291 ? -13.383 -14.812 -11.719 1 97.19 291 THR B C 1
ATOM 4959 O O . THR B 1 291 ? -13.43 -15.281 -10.578 1 97.19 291 THR B O 1
ATOM 4962 N N . SER B 1 292 ? -13.555 -13.539 -11.977 1 97 292 SER B N 1
ATOM 4963 C CA . SER B 1 292 ? -13.57 -12.625 -10.836 1 97 292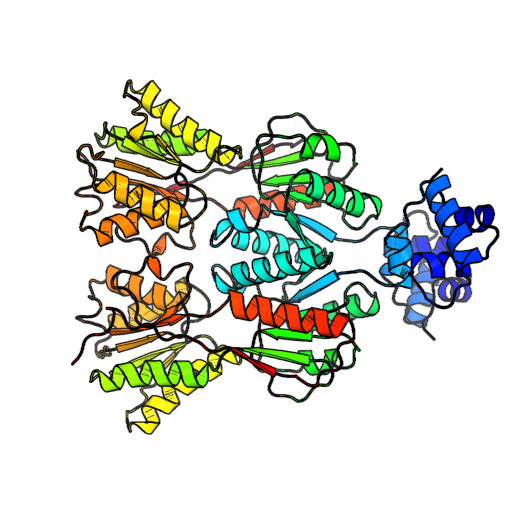 SER B CA 1
ATOM 4964 C C . SER B 1 292 ? -14.367 -11.359 -11.148 1 97 292 SER B C 1
ATOM 4966 O O . SER B 1 292 ? -14.773 -11.141 -12.289 1 97 292 SER B O 1
ATOM 4968 N N . VAL B 1 293 ? -14.734 -10.695 -10.117 1 96.31 293 VAL B N 1
ATOM 4969 C CA . VAL B 1 293 ? -15.062 -9.273 -10.195 1 96.31 293 VAL B CA 1
ATOM 4970 C C . VAL B 1 293 ? -13.836 -8.438 -9.82 1 96.31 293 VAL B C 1
ATOM 4972 O O . VAL B 1 293 ? -13.227 -8.648 -8.766 1 96.31 293 VAL B O 1
ATOM 4975 N N . GLU B 1 294 ? -13.5 -7.594 -10.68 1 92.12 294 GLU B N 1
ATOM 4976 C CA . GLU B 1 294 ? -12.375 -6.707 -10.398 1 92.12 294 GLU B CA 1
ATOM 4977 C C . GLU B 1 294 ? -12.812 -5.504 -9.562 1 92.12 294 GLU B C 1
ATOM 4979 O O . GLU B 1 294 ? -13.766 -4.805 -9.93 1 92.12 294 GLU B O 1
ATOM 4984 N N . ILE B 1 295 ? -12.188 -5.328 -8.453 1 92.5 295 ILE B N 1
ATOM 4985 C CA . ILE B 1 295 ? -12.453 -4.148 -7.637 1 92.5 295 ILE B CA 1
ATOM 4986 C C . ILE B 1 295 ? -11.914 -2.904 -8.336 1 92.5 295 ILE B C 1
ATOM 4988 O O . ILE B 1 295 ? -10.719 -2.814 -8.633 1 92.5 295 ILE B O 1
ATOM 4992 N N . PRO B 1 296 ? -12.742 -1.964 -8.641 1 93.75 296 PRO B N 1
ATOM 4993 C CA . PRO B 1 296 ? -12.297 -0.767 -9.359 1 93.75 296 PRO B CA 1
ATOM 4994 C C . PRO B 1 296 ? -11.68 0.279 -8.438 1 93.75 296 PRO B C 1
ATOM 4996 O O . PRO B 1 296 ? -12.234 1.369 -8.273 1 93.75 296 PRO B O 1
ATOM 4999 N N . VAL B 1 297 ? -10.547 0.067 -7.926 1 91.94 297 VAL B N 1
ATOM 5000 C CA . VAL B 1 297 ? -9.891 0.876 -6.902 1 91.94 297 VAL B CA 1
ATOM 5001 C C . VAL B 1 297 ? -9.664 2.291 -7.434 1 91.94 297 VAL B C 1
ATOM 5003 O O . VAL B 1 297 ? -9.938 3.271 -6.734 1 91.94 297 VAL B O 1
ATOM 5006 N N . LYS B 1 298 ? -9.188 2.389 -8.664 1 91.06 298 LYS B N 1
ATOM 5007 C CA . LYS B 1 298 ? -8.922 3.699 -9.25 1 91.06 298 LYS B CA 1
ATOM 5008 C C . LYS B 1 298 ? -10.203 4.527 -9.336 1 91.06 298 LYS B C 1
ATOM 5010 O O . LYS B 1 298 ? -10.211 5.699 -8.961 1 91.06 298 LYS B O 1
ATOM 5015 N N . LYS B 1 299 ? -11.219 3.908 -9.82 1 95.38 299 LYS B N 1
ATOM 5016 C CA . LYS B 1 299 ? -12.492 4.617 -9.953 1 95.38 299 LYS B CA 1
ATOM 5017 C C . LYS B 1 299 ? -13.023 5.035 -8.586 1 95.38 299 LYS B C 1
ATOM 5019 O O . LYS B 1 299 ? -13.508 6.16 -8.422 1 95.38 299 LYS B O 1
ATOM 5024 N N . LEU B 1 300 ? -12.984 4.141 -7.641 1 96.5 300 LEU B N 1
ATOM 5025 C CA . LEU B 1 300 ? -13.445 4.449 -6.289 1 96.5 300 LEU B CA 1
ATOM 5026 C C . LEU B 1 300 ? -12.656 5.613 -5.703 1 96.5 300 LEU B C 1
ATOM 5028 O O . LEU B 1 300 ? -13.242 6.547 -5.148 1 96.5 300 LEU B O 1
ATOM 5032 N N . GLY B 1 301 ? -11.352 5.578 -5.832 1 95.69 301 GLY B N 1
ATOM 5033 C CA . GLY B 1 301 ? -10.5 6.648 -5.344 1 95.69 301 GLY B CA 1
ATOM 5034 C C . GLY B 1 301 ? -10.758 7.977 -6.027 1 95.69 301 GLY B C 1
ATOM 5035 O O . GLY B 1 301 ? -10.875 9.008 -5.367 1 95.69 301 GLY B O 1
ATOM 5036 N N . ASP B 1 302 ? -10.844 7.906 -7.352 1 96 302 ASP B N 1
ATOM 5037 C CA . ASP B 1 302 ? -11.07 9.117 -8.133 1 96 302 ASP B CA 1
ATOM 5038 C C . ASP B 1 302 ? -12.406 9.766 -7.777 1 96 302 ASP B C 1
ATOM 5040 O O . ASP B 1 302 ? -12.461 10.953 -7.461 1 96 302 ASP B O 1
ATOM 5044 N N . ILE B 1 303 ? -13.414 9 -7.801 1 96.62 303 ILE B N 1
ATOM 5045 C CA . ILE B 1 303 ? -14.766 9.508 -7.562 1 96.62 303 ILE B CA 1
ATOM 5046 C C . ILE B 1 303 ? -14.883 9.992 -6.117 1 96.62 303 ILE B C 1
ATOM 5048 O O . ILE B 1 303 ? -15.414 11.07 -5.859 1 96.62 303 ILE B O 1
ATOM 5052 N N . GLY B 1 304 ? -14.398 9.156 -5.16 1 97.12 304 GLY B N 1
ATOM 5053 C CA . GLY B 1 304 ? -14.445 9.547 -3.762 1 97.12 304 GLY B CA 1
ATOM 5054 C C . GLY B 1 304 ? -13.734 10.859 -3.488 1 97.12 304 GLY B C 1
ATOM 5055 O O . GLY B 1 304 ? -14.266 11.727 -2.791 1 97.12 304 GLY B O 1
ATOM 5056 N N . THR B 1 305 ? -12.57 11.023 -4.059 1 97.06 305 THR B N 1
ATOM 5057 C CA . THR B 1 305 ? -11.781 12.234 -3.861 1 97.06 305 THR B CA 1
ATOM 5058 C C . THR B 1 305 ? -12.445 13.43 -4.547 1 97.06 305 THR B C 1
ATOM 5060 O O . THR B 1 305 ? -12.461 14.531 -4 1 97.06 305 THR B O 1
ATOM 5063 N N . ASP B 1 306 ? -12.984 13.172 -5.715 1 96.31 306 ASP B N 1
ATOM 5064 C CA . ASP B 1 306 ? -13.688 14.227 -6.434 1 96.31 306 ASP B CA 1
ATOM 5065 C C . ASP B 1 306 ? -14.875 14.742 -5.621 1 96.31 306 ASP B C 1
ATOM 5067 O O . ASP B 1 306 ? -15.086 15.953 -5.523 1 96.31 306 ASP B O 1
ATOM 5071 N N . ILE B 1 307 ? -15.641 13.859 -5.09 1 96.25 307 ILE B N 1
ATOM 5072 C CA . ILE B 1 307 ? -16.766 14.242 -4.258 1 96.25 307 ILE B CA 1
ATOM 5073 C C . ILE B 1 307 ? -16.281 15.102 -3.092 1 96.25 307 ILE B C 1
ATOM 5075 O O . ILE B 1 307 ? -16.859 16.156 -2.811 1 96.25 307 ILE B O 1
ATOM 5079 N N . LEU B 1 308 ? -15.227 14.664 -2.43 1 96.94 308 LEU B N 1
ATOM 5080 C CA . LEU B 1 308 ? -14.703 15.383 -1.272 1 96.94 308 LEU B CA 1
ATOM 5081 C C . LEU B 1 308 ? -14.336 16.812 -1.641 1 96.94 308 LEU B C 1
ATOM 5083 O O . LEU B 1 308 ? -14.758 17.766 -0.969 1 96.94 308 LEU B O 1
ATOM 5087 N N . PHE B 1 309 ? -13.633 16.984 -2.713 1 96.25 309 PHE B N 1
ATOM 5088 C CA . PHE B 1 309 ? -13.117 18.297 -3.053 1 96.25 309 PHE B CA 1
ATOM 5089 C C . PHE B 1 309 ? -14.234 19.188 -3.584 1 96.25 309 PHE B C 1
ATOM 5091 O O . PHE B 1 309 ? -14.234 20.406 -3.359 1 96.25 309 PHE B O 1
ATOM 5098 N N . LYS B 1 310 ? -15.188 18.609 -4.312 1 95.69 310 LYS B N 1
ATOM 5099 C CA . LYS B 1 310 ? -16.359 19.391 -4.699 1 95.69 310 LYS B CA 1
ATOM 5100 C C . LYS B 1 310 ? -17.078 19.953 -3.475 1 95.69 310 LYS B C 1
ATOM 5102 O O . LYS B 1 310 ? -17.484 21.125 -3.469 1 95.69 310 LYS B O 1
ATOM 5107 N N . LYS B 1 311 ? -17.172 19.156 -2.438 1 95.31 311 LYS B N 1
ATOM 5108 C CA . LYS B 1 311 ? -17.859 19.594 -1.224 1 95.31 311 LYS B CA 1
ATOM 5109 C C . LYS B 1 311 ? -17.031 20.609 -0.448 1 95.31 311 LYS B C 1
ATOM 5111 O O . LYS B 1 311 ? -17.578 21.547 0.129 1 95.31 311 LYS B O 1
ATOM 5116 N N . ILE B 1 312 ? -15.742 20.375 -0.419 1 93.69 312 ILE B N 1
ATOM 5117 C CA . ILE B 1 312 ? -14.844 21.328 0.219 1 93.69 312 ILE B CA 1
ATOM 5118 C C . ILE B 1 312 ? -14.992 22.703 -0.445 1 93.69 312 ILE B C 1
ATOM 5120 O O . ILE B 1 312 ? -14.938 23.734 0.227 1 93.69 312 ILE B O 1
ATOM 5124 N N . LYS B 1 313 ? -15.227 22.672 -1.721 1 92.62 313 LYS B N 1
ATOM 5125 C CA . LYS B 1 313 ? -15.328 23.906 -2.49 1 92.62 313 LYS B CA 1
ATOM 5126 C C . LYS B 1 313 ? -16.734 24.484 -2.432 1 92.62 313 LYS B C 1
ATOM 5128 O O . LYS B 1 313 ? -17.031 25.484 -3.082 1 92.62 313 LYS B O 1
ATOM 5133 N N . GLY B 1 314 ? -17.625 23.828 -1.806 1 90.5 314 GLY B N 1
ATOM 5134 C CA . GLY B 1 314 ? -18.938 24.406 -1.52 1 90.5 314 GLY B CA 1
ATOM 5135 C C . GLY B 1 314 ? -20.031 23.859 -2.402 1 90.5 314 GLY B C 1
ATOM 5136 O O . GLY B 1 314 ? -21.141 24.406 -2.441 1 90.5 314 GLY B O 1
ATOM 5137 N N . ASP B 1 315 ? -19.656 22.828 -3.156 1 86.62 315 ASP B N 1
ATOM 5138 C CA . ASP B 1 315 ? -20.703 22.172 -3.961 1 86.62 315 ASP B CA 1
ATOM 5139 C C . ASP B 1 315 ? -21.844 21.688 -3.086 1 86.62 315 ASP B C 1
ATOM 5141 O O . ASP B 1 315 ? -21.625 21 -2.09 1 86.62 315 ASP B O 1
ATOM 5145 N N . LYS B 1 316 ? -23.141 22.094 -3.477 1 82.81 316 LYS B N 1
ATOM 5146 C CA . LYS B 1 316 ? -24.312 21.797 -2.658 1 82.81 316 LYS B CA 1
ATOM 5147 C C . LYS B 1 316 ? -25.125 20.656 -3.268 1 82.81 316 LYS B C 1
ATOM 5149 O O . LYS B 1 316 ? -26.25 20.391 -2.838 1 82.81 316 LYS B O 1
ATOM 5154 N N . SER B 1 317 ? -24.469 20.031 -4.293 1 76.12 317 SER B N 1
ATOM 5155 C CA . SER B 1 317 ? -25.203 18.938 -4.91 1 76.12 317 SER B CA 1
ATOM 5156 C C . SER B 1 317 ? -25.594 17.891 -3.877 1 76.12 317 SER B C 1
ATOM 5158 O O . SER B 1 317 ? -24.875 17.688 -2.891 1 76.12 317 SER B O 1
ATOM 5160 N N . LEU B 1 318 ? -26.766 17.312 -4.082 1 67.25 318 LEU B N 1
ATOM 5161 C CA . LEU B 1 318 ? -27.391 16.422 -3.111 1 67.25 318 LEU B CA 1
ATOM 5162 C C . LEU B 1 318 ? -26.859 15 -3.234 1 67.25 318 LEU B C 1
ATOM 5164 O O . LEU B 1 318 ? -27.172 14.133 -2.418 1 67.25 318 LEU B O 1
ATOM 5168 N N . VAL B 1 319 ? -25.969 14.844 -4.047 1 67.31 319 VAL B N 1
ATOM 5169 C CA . VAL B 1 319 ? -25.547 13.453 -4.203 1 67.31 319 VAL B CA 1
ATOM 5170 C C . VAL B 1 319 ? -24.812 12.992 -2.951 1 67.31 319 VAL B C 1
ATOM 5172 O O . VAL B 1 319 ? -23.734 13.508 -2.641 1 67.31 319 VAL B O 1
ATOM 5175 N N . ILE B 1 320 ? -25.453 11.93 -2.336 1 80.81 320 ILE B N 1
ATOM 5176 C CA . ILE B 1 320 ? -24.938 11.508 -1.043 1 80.81 320 ILE B CA 1
ATOM 5177 C C . ILE B 1 320 ? -24.188 10.18 -1.197 1 80.81 320 ILE B C 1
ATOM 5179 O O . ILE B 1 320 ? -23.234 9.914 -0.479 1 80.81 320 ILE B O 1
ATOM 5183 N N . SER B 1 321 ? -24.703 9.445 -2.213 1 91.56 321 SER B N 1
ATOM 5184 C CA . SER B 1 321 ? -24.078 8.141 -2.414 1 91.56 321 SER B CA 1
ATOM 5185 C C . SER B 1 321 ? -23.953 7.812 -3.898 1 91.56 321 SER B C 1
ATOM 5187 O O . SER B 1 321 ? -24.844 8.125 -4.688 1 91.56 321 SER B O 1
ATOM 5189 N N . LYS B 1 322 ? -22.812 7.316 -4.301 1 94.88 322 LYS B N 1
ATOM 5190 C CA . LYS B 1 322 ? -22.578 6.887 -5.676 1 94.88 322 LYS B CA 1
ATOM 5191 C C . LYS B 1 322 ? -22.172 5.414 -5.727 1 94.88 322 LYS B C 1
ATOM 5193 O O . LYS B 1 322 ? -21.406 4.945 -4.887 1 94.88 322 LYS B O 1
ATOM 5198 N N . VAL B 1 323 ? -22.75 4.684 -6.652 1 96.56 323 VAL B N 1
ATOM 5199 C CA . VAL B 1 323 ? -22.406 3.287 -6.883 1 96.56 323 VAL B CA 1
ATOM 5200 C C . VAL B 1 323 ? -21.609 3.16 -8.188 1 96.56 323 VAL B C 1
ATOM 5202 O O . VAL B 1 323 ? -22.078 3.596 -9.242 1 96.56 323 VAL B O 1
ATOM 5205 N N . VAL B 1 324 ? -20.453 2.615 -8.078 1 96.81 324 VAL B N 1
ATOM 5206 C CA . VAL B 1 324 ? -19.578 2.418 -9.234 1 96.81 324 VAL B CA 1
ATOM 5207 C C . VAL B 1 324 ? -19.828 1.04 -9.844 1 96.81 324 VAL B C 1
ATOM 5209 O O . VAL B 1 324 ? -19.922 0.044 -9.125 1 96.81 324 VAL B O 1
ATOM 5212 N N . THR B 1 325 ? -19.891 0.988 -11.102 1 95.44 325 THR B N 1
ATOM 5213 C CA . THR B 1 325 ? -20.125 -0.275 -11.797 1 95.44 325 THR B CA 1
ATOM 5214 C C . THR B 1 325 ? -18.859 -1.128 -11.797 1 95.44 325 THR B C 1
ATOM 5216 O O . THR B 1 325 ? -17.75 -0.606 -11.953 1 95.44 325 THR B O 1
ATOM 5219 N N . THR B 1 326 ? -19.047 -2.406 -11.617 1 95.88 326 THR B N 1
ATOM 5220 C CA . THR B 1 326 ? -17.953 -3.371 -11.664 1 95.88 326 THR B CA 1
ATOM 5221 C C . THR B 1 326 ? -18.062 -4.238 -12.914 1 95.88 326 THR B C 1
ATOM 5223 O O . THR B 1 326 ? -19.078 -4.227 -13.609 1 95.88 326 THR B O 1
ATOM 5226 N N . GLU B 1 327 ? -16.906 -4.797 -13.188 1 92.25 327 GLU B N 1
ATOM 5227 C CA . GLU B 1 327 ? -16.859 -5.707 -14.328 1 92.25 327 GLU B CA 1
ATOM 5228 C C . GLU B 1 327 ? -16.562 -7.137 -13.875 1 92.25 327 GLU B C 1
ATOM 5230 O O . GLU B 1 327 ? -15.664 -7.363 -13.07 1 92.25 327 GLU B O 1
ATOM 5235 N N . ARG B 1 328 ? -17.422 -8.047 -14.398 1 94.62 328 ARG B N 1
ATOM 5236 C CA . ARG B 1 328 ? -17.141 -9.461 -14.195 1 94.62 328 ARG B CA 1
ATOM 5237 C C . ARG B 1 328 ? -16.25 -10.016 -15.305 1 94.62 328 ARG B C 1
ATOM 5239 O O . ARG B 1 328 ? -16.547 -9.828 -16.484 1 94.62 328 ARG B O 1
ATOM 5246 N N . ILE B 1 329 ? -15.211 -10.648 -14.984 1 94.69 329 ILE B N 1
ATOM 5247 C CA . ILE B 1 329 ? -14.281 -11.242 -15.938 1 94.69 329 ILE B CA 1
ATOM 5248 C C . ILE B 1 329 ? -14.359 -12.766 -15.859 1 94.69 329 ILE B C 1
ATOM 5250 O O . ILE B 1 329 ? -14.094 -13.352 -14.805 1 94.69 329 ILE B O 1
ATOM 5254 N N . ILE B 1 330 ? -14.742 -13.414 -16.922 1 96.31 330 ILE B N 1
ATOM 5255 C CA . ILE B 1 330 ? -14.812 -14.875 -16.984 1 96.31 330 ILE B CA 1
ATOM 5256 C C . ILE B 1 330 ? -13.508 -15.43 -17.531 1 96.31 330 ILE B C 1
ATOM 5258 O O . ILE B 1 330 ? -13.102 -15.102 -18.656 1 96.31 330 ILE B O 1
ATOM 5262 N N . ASN B 1 331 ? -12.867 -16.234 -16.656 1 94.38 331 ASN B N 1
ATOM 5263 C CA . ASN B 1 331 ? -11.586 -16.812 -17.062 1 94.38 331 ASN B CA 1
ATOM 5264 C C . ASN B 1 331 ? -11.562 -18.328 -16.828 1 94.38 331 ASN B C 1
ATOM 5266 O O . ASN B 1 331 ? -12.562 -19 -17.047 1 94.38 331 ASN B O 1
ATOM 5270 N N . ASN B 1 332 ? -10.422 -18.906 -16.391 1 93.81 332 ASN B N 1
ATOM 5271 C CA . ASN B 1 332 ? -10.219 -20.344 -16.531 1 93.81 332 ASN B CA 1
ATOM 5272 C C . ASN B 1 332 ? -10.227 -21.047 -15.172 1 93.81 332 ASN B C 1
ATOM 5274 O O . ASN B 1 332 ? -9.773 -22.188 -15.047 1 93.81 332 ASN B O 1
ATOM 5278 N N . SER B 1 333 ? -10.812 -20.359 -14.219 1 96.81 333 SER B N 1
ATOM 5279 C CA . SER B 1 333 ? -10.742 -20.938 -12.875 1 96.81 333 SER B CA 1
ATOM 5280 C C . SER B 1 333 ? -12.008 -21.703 -12.531 1 96.81 333 SER B C 1
ATOM 5282 O O . SER B 1 333 ? -12.195 -22.125 -11.391 1 96.81 333 SER B O 1
ATOM 5284 N N . VAL B 1 334 ? -12.922 -21.891 -13.508 1 98.5 334 VAL B N 1
ATOM 5285 C CA . VAL B 1 334 ? -14.188 -22.562 -13.242 1 98.5 334 VAL B CA 1
ATOM 5286 C C . VAL B 1 334 ? -14.414 -23.656 -14.281 1 98.5 334 VAL B C 1
ATOM 5288 O O . VAL B 1 334 ? -14.25 -23.422 -15.484 1 98.5 334 VAL B O 1
ATOM 5291 N N . LYS B 1 335 ? -14.695 -24.844 -13.805 1 98.06 335 LYS B N 1
ATOM 5292 C CA . LYS B 1 335 ? -15.062 -25.953 -14.688 1 98.06 335 LYS B CA 1
ATOM 5293 C C . LYS B 1 335 ? -16.578 -26.172 -14.695 1 98.06 335 LYS B C 1
ATOM 5295 O O . LYS B 1 335 ? -17.234 -26.016 -13.672 1 98.06 335 LYS B O 1
ATOM 5300 N N . THR B 1 336 ? -17.062 -26.516 -15.852 1 97.19 336 THR B N 1
ATOM 5301 C CA . THR B 1 336 ? -18.453 -26.938 -15.945 1 97.19 336 THR B CA 1
ATOM 5302 C C . THR B 1 336 ? -18.609 -28.375 -15.484 1 97.19 336 THR B C 1
ATOM 5304 O O . THR B 1 336 ? -17.797 -29.234 -15.82 1 97.19 336 THR B O 1
ATOM 5307 N N . ILE B 1 337 ? -19.672 -28.578 -14.664 1 96.06 337 ILE B N 1
ATOM 5308 C CA . ILE B 1 337 ? -19.875 -29.938 -14.195 1 96.06 337 ILE B CA 1
ATOM 5309 C C . ILE B 1 337 ? -21.328 -30.359 -14.469 1 96.06 337 ILE B C 1
ATOM 5311 O O . ILE B 1 337 ? -22.219 -29.516 -14.547 1 96.06 337 ILE B O 1
#

Foldseek 3Di:
DQDDLVNLCVQLVHDSVLLLCLVVVHDPHDPSSNVSSVVSCVVRVHDPDVVVNCQPQNAQAEEEEEEACVQCPPPVLVVVLVVLLQVVSVVVVYHYDYDYDPDLVVVLVVVVVCLVSRHHQEYEYAFAFPPCVSVVSCLVRLHAYEYAADDDDDGDRYFYEYAQLLQQLLVQLVVQVVLPFQQEAEEFEDPRGPSRVSNVNSNVVNNVVVPGDDDPLRHDHQYRDLVSLLVSLLVQCPDPDHGLEYEYAEASNVVSNQVSCVVVVNDFNVRYAYEYEDEPVPQVPDPPRHFYKYDPSSVSSVVRSVVNVCVSVPNPDPRRYHHDYIDTDDTRRHHRD/DQDDLVNLCVQLVHDSVLLLCLVVVHDPHDPSSNVSSVVSCVVRVHDPDVVVNCQPQNAQEEEEEEEACVQCPPPVLVVVLVVLLQVVSVVVVYHYDYDYDPDLVVVLVVVVVCLVSRHHQEYEYAFAFPPCVSVVSCLVRLHAYEYAADDDDDGDRYFYEYAQLLQQLLVQLVVQVVLPFQFEAEEFEDRRGPSRVSNLNSNVVNNVVVPGDDDPLRHDHQYRDLVSLLVSLLVQCPDPDHGLEYEYEEASNVVSNQVSCVVVVNDFNVRYAYEYEDEPVPQVPDPPRHFYKYDPSSVSSVVRSVVNVCVSVPNPDPRRYHHDDIDTDDTRRHHRD

InterPro domains:
  IPR000843 LacI-type HTH domain [PF00356] (4-49)
  IPR000843 LacI-type HTH domain [PR00036] (4-14)
  IPR000843 LacI-type HTH domain [PR00036] (14-24)
  IPR000843 LacI-type HTH domain [PS50932] (4-57)
  IPR000843 LacI-type HTH domain [SM00354] (2-71)
  IPR000843 LacI-type HTH domain [cd01392] (6-56)
  IPR010982 Lambda repressor-like, DNA-binding domain superfamily [G3DSA:1.10.260.40] (4-58)
  IPR010982 Lambda repressor-like, DNA-binding domain superfamily [SSF47413] (2-56)
  IPR028082 Periplasmic binding protein-like I [SSF53822] (73-335)
  IPR046335 Transcriptional regulator LacI/GalR-like, sensor domain [PF13377] (174-321)